Protein AF-A0A497YHY3-F1 (afdb_monomer)

Nearest PDB structures (foldseek):
  3k2z-assembly1_B  TM=8.265E-01  e=4.031E-12  Thermotoga maritima
  3k2z-assembly1_A  TM=8.059E-01  e=2.283E-12  Thermotoga maritima
  1jhh-assembly1_B  TM=7.584E-01  e=3.121E-09  Escherichia coli
  3jso-assembly1_A  TM=7.382E-01  e=9.192E-09  Escherichia coli K-12
  3jsp-assembly1_A  TM=7.813E-01  e=1.293E-08  Escherichia coli K-12

Mean predicted aligned error: 15.55 Å

Radius of gyration: 40.01 Å; Cα contacts (8 Å, |Δi|>4): 1241; chains: 1; bounding box: 87×77×115 Å

InterPro domains:
  IPR000212 UvrD-like helicase [PTHR11070] (246-335)
  IPR006197 Peptidase S24, LexA-like [PR00726] (561-571)
  IPR006197 Peptidase S24, LexA-like [PR00726] (572-583)
  IPR006197 Peptidase S24, LexA-like [PR00726] (600-612)
  IPR006200 Transcription regulator LexA [TIGR00498] (522-646)
  IPR014016 UvrD-like helicase, ATP-binding domain [PF00580] (25-116)
  IPR014017 UvrD-like helicase, C-terminal [PF13361] (244-319)
  IPR015927 Peptidase S24/S26A/S26B/S26C [PF00717] (526-641)
  IPR027417 P-loop containing nucleoside triphosphate hydrolase [G3DSA:3.40.50.300] (11-123)
  IPR027417 P-loop containing nucleoside triphosphate hydrolase [G3DSA:3.40.50.300] (142-341)
  IPR027417 P-loop containing nucleoside triphosphate hydrolase [SSF52540] (12-330)
  IPR029464 Type I restriction enzyme R protein, N-terminal domain [PF13588] (364-465)
  IPR036286 LexA/Signal peptidase-like superfamily [SSF51306] (524-645)
  IPR039418 LexA-like [cd06529] (561-641)

pLDDT: mean 85.58, std 11.88, range [40.78, 98.62]

Secondary structure (DSSP, 8-state):
---HHHHHHS-----B-STTSSB----TT-HHHHHHHHHHHHHHHHHHHTT---HHHHHHHHHHHHHH-----BSEEEESSGGG--HHHHHHHHHHB---TT-EEEE---GGG---TT-TGGGT--GGGGT---TTT-----B-SSS-HHHHHHHHHHHHT-HHHHT-TT----B--S---PPPEEEEESSHHHHHHHHHHHHHHHTTTS-GGGEEEEESSHHHHHHHHHHHHHTT--EEE--SSS---SS-SEEEEETTTTTT--EEEEEE---BTTTSSPPPSS-HHHHHHHHHHHHHHHHHHHTTEEEEEEEEEESSB-GGGGGS-GGG-BSSTT--PPPP-PPPGGG-SSGGG-S-TT-TTHHHHHHHHHHHHHTT---GGGEEEEEEEEETTEEEEEEEEEEEEETTEEEEEEEEEE-STTS-SHHHHHHHHHHHHH-TT--EEEEESSS-EEEEETTS-EESSPPPP-GGGS----EEEEEEETTTTEEEEEEE-TTS-EEEEETT--PBP----EEEEEEEEETTSS---SSS---S-EEEEEGGG-S-GGGEEEEE--S-TTGGGT--TT-EEEEEE-S---TT-EEEEEETTEEEEEEEEEETTEEEEE-SSTTSPPEEEETTS-EEEEEEEEEE--

Foldseek 3Di:
DDDLLCQLADWDQACCFDPPQGRPTPHRPDPVSVVVVVVVVVVVVVCVVVVHDDPVVVLVVLQVCLVVDPDAADQEAAAEQLQQDAPSVLSSNVSSHDDDPRGDDHYHHDQLLRLHPRGCVVVVHDPVVSPDDCVPVDDDDQEDPFAALLLLQLLVLLLVVQPVLVPRPPRHRHDHDPHHAFFAAEAEAAAPLVVLVVVLVVLVVCVVPDFLLQAEEEEADPVVQVVSCVSNVVVVAFEDEADLPDGDSPDRHNYYYYLVSCVVAAHQEYEYPAQFPCRQLPDDDGDDVVVSVSNSSSSSSVSSRSSRHRHYHYYYHYNGHHPSVVSGPQCSYANDRQEQHTAQDFDDLVPAPPVVQDPDSPDLQSRVVRSVLVCLCPRQNQDCVQKHAQCWADQPPDIHTFGIFGWFDDPQDTFTAETEHTDRAPPDFPVVLVVQLSRLQRGVRYFKYWTYNSRDIFIAGSNSHTDDYDHHDDPRRDHPQWDWWWKQFQQVRWIWIWTDHVPDDIWIDTPPDPDTDDQDDKAKAFAQEAQFDFDRDPPDDDTPDIDIDRPVSDPDRVQKHKHAYQDDQAVLVVAHHGKIFIWGFDFDDDQQFFFFKAAPRGTDTFGWHDDPQKIWGHGSDPVDDIDIDGPVRITTGTTTRMIIHD

Organism: NCBI:txid1373

Sequence (646 aa):
MVDIETYQSVDRIGRASGNSGTPQKLLKNSPTREAVFEVARLYRELLEKEGLVSFKQMNELALDEVRRSNGGKYTHIIIDESQDLTRVQLEFLKELYKEKAHSSLMFVADNTQSIYPDSWLGKGRPYTTIGYDMSGKSRTLSKNYRTTTEISQAAFDLIEADETIQSNVDFVKPALIDRHGHPPIYQFFMQPEQQVAFLAEEIERLRGDYRLSEMCIVARGKRSVESAAADLAAKGIACEILQSKEPDFESDKVKLVTMHSIKGLEFKVIFLIDLNQGVIPMELYDDAEDQKTIDSDERKLLYVGMTRANELLYMSSVKKPSKFIKEIDRKHLRMRKDAALRPFESISMTDYRLADQLVDLHSKEELTRQWLIRELHETYGYPYELMQLEYPVQQFSKKGYCDIAVEIHADGQARPYIIAEVKRFGTGIADAVNQLKSYLEADSRAFYGIATDGLSVKIIDRQGEGVQDLPKCQARFLPDTKQRSLYKNLKNGRDYEYAQEPGADIEVREAGEDVLIQVHELAEVPLIGNVAAGIPALASESYETAHSLPRDWLVSPKDSFLLTVTGDSMTGAGIDKGDMVVVHQQNTASNGDIVIAVIDGEATMKKYMPMGSEILLVAENPEFEPIMMRSEDVYINGRVIGVMKK

Structure (mmCIF, N/CA/C/O backbone):
data_AF-A0A497YHY3-F1
#
_entry.id   AF-A0A497YHY3-F1
#
loop_
_atom_site.group_PDB
_atom_site.id
_atom_site.type_symbol
_atom_site.label_atom_id
_atom_site.label_alt_id
_atom_site.label_comp_id
_atom_site.label_asym_id
_atom_site.label_entity_id
_atom_site.label_seq_id
_atom_site.pdbx_PDB_ins_code
_atom_site.Cartn_x
_atom_site.Cartn_y
_atom_site.Cartn_z
_atom_site.occupancy
_atom_site.B_iso_or_equiv
_atom_site.auth_seq_id
_atom_site.auth_comp_id
_atom_site.auth_asym_id
_atom_site.auth_atom_id
_atom_site.pdbx_PDB_model_num
ATOM 1 N N . MET A 1 1 ? -17.893 1.049 48.518 1.00 67.19 1 MET A N 1
ATOM 2 C CA . MET A 1 1 ? -16.446 1.322 48.361 1.00 67.19 1 MET A CA 1
ATOM 3 C C . MET A 1 1 ? -15.730 0.334 49.264 1.00 67.19 1 MET A C 1
ATOM 5 O O . MET A 1 1 ? -16.286 0.042 50.315 1.00 67.19 1 MET A O 1
ATOM 9 N N . VAL A 1 2 ? -14.589 -0.227 48.860 1.00 74.75 2 VAL A N 1
ATOM 10 C CA . VAL A 1 2 ? -13.748 -1.004 49.794 1.00 74.75 2 VAL A CA 1
ATOM 11 C C . VAL A 1 2 ? -13.297 -0.096 50.935 1.00 74.75 2 VAL A C 1
ATOM 13 O O . VAL A 1 2 ? -13.162 1.111 50.730 1.00 74.75 2 VAL A O 1
ATOM 16 N N . ASP A 1 3 ? -13.107 -0.659 52.121 1.00 85.81 3 ASP A N 1
ATOM 17 C CA . ASP A 1 3 ? -12.583 0.079 53.264 1.00 85.81 3 ASP A CA 1
ATOM 18 C C . ASP A 1 3 ? -11.132 0.530 53.014 1.00 85.81 3 ASP A C 1
ATOM 20 O O . ASP A 1 3 ? -10.428 0.021 52.130 1.00 85.81 3 ASP A O 1
ATOM 24 N N . ILE A 1 4 ? -10.695 1.525 53.786 1.00 86.44 4 ILE A N 1
ATOM 25 C CA . ILE A 1 4 ? -9.380 2.141 53.621 1.00 86.44 4 ILE A CA 1
ATOM 26 C C . ILE A 1 4 ? -8.235 1.151 53.878 1.00 86.44 4 ILE A C 1
ATOM 28 O O . ILE A 1 4 ? -7.219 1.222 53.189 1.00 86.44 4 ILE A O 1
ATOM 32 N N . GLU A 1 5 ? -8.395 0.192 54.794 1.00 85.00 5 GLU A N 1
ATOM 33 C CA . GLU A 1 5 ? -7.362 -0.801 55.119 1.00 85.00 5 GLU A CA 1
ATOM 34 C C . GLU A 1 5 ? -7.144 -1.756 53.937 1.00 85.00 5 GLU A C 1
ATOM 36 O O . GLU A 1 5 ? -6.011 -2.003 53.502 1.00 85.00 5 GLU A O 1
ATOM 41 N N . THR A 1 6 ? -8.236 -2.219 53.329 1.00 84.12 6 THR A N 1
ATOM 42 C CA . THR A 1 6 ? -8.207 -3.017 52.100 1.00 84.12 6 THR A CA 1
ATOM 43 C C . THR A 1 6 ? -7.616 -2.218 50.936 1.00 84.12 6 THR A C 1
ATOM 45 O O . THR A 1 6 ? -6.758 -2.713 50.199 1.00 84.12 6 THR A O 1
ATOM 48 N N . TYR A 1 7 ? -8.013 -0.954 50.770 1.00 83.50 7 TYR A N 1
ATOM 49 C CA . TYR A 1 7 ? -7.472 -0.086 49.721 1.00 83.50 7 TYR A CA 1
ATOM 50 C C . TYR A 1 7 ? -5.957 0.137 49.864 1.00 83.50 7 TYR A C 1
ATOM 52 O O . TYR A 1 7 ? -5.212 0.147 48.875 1.00 83.50 7 TYR A O 1
ATOM 60 N N . GLN A 1 8 ? -5.487 0.303 51.098 1.00 84.44 8 GLN A N 1
ATOM 61 C CA . GLN A 1 8 ? -4.084 0.544 51.412 1.00 84.44 8 GLN A CA 1
ATOM 62 C C . GLN A 1 8 ? -3.200 -0.686 51.184 1.00 84.44 8 GLN A C 1
ATOM 64 O O . GLN A 1 8 ? -2.061 -0.538 50.731 1.00 84.44 8 GLN A O 1
ATOM 69 N N . SER A 1 9 ? -3.735 -1.885 51.414 1.00 82.00 9 SER A N 1
ATOM 70 C CA . SER A 1 9 ? -2.994 -3.152 51.373 1.00 82.00 9 SER A CA 1
ATOM 71 C C . SER A 1 9 ? -3.000 -3.861 50.011 1.00 82.00 9 SER A C 1
ATOM 73 O O . SER A 1 9 ? -2.077 -4.631 49.715 1.00 82.00 9 SER A O 1
ATOM 75 N N . VAL A 1 10 ? -3.983 -3.579 49.147 1.00 78.81 10 VAL A N 1
ATOM 76 C CA . VAL A 1 10 ? -4.096 -4.195 47.814 1.00 78.81 10 VAL A CA 1
ATOM 77 C C . VAL A 1 10 ? -2.891 -3.875 46.928 1.00 78.81 10 VAL A C 1
ATOM 79 O O . VAL A 1 10 ? -2.408 -2.737 46.848 1.00 78.81 10 VAL A O 1
ATOM 82 N N . ASP A 1 11 ? -2.410 -4.889 46.209 1.00 67.50 11 ASP A N 1
ATOM 83 C CA . ASP A 1 11 ? -1.435 -4.692 45.146 1.00 67.50 11 ASP A CA 1
ATOM 84 C C . ASP A 1 11 ? -2.044 -3.873 44.014 1.00 67.50 11 ASP A C 1
ATOM 86 O O . ASP A 1 11 ? -3.052 -4.234 43.407 1.00 67.50 11 ASP A O 1
ATOM 90 N N . ARG A 1 12 ? -1.403 -2.743 43.731 1.00 63.69 12 ARG A N 1
ATOM 91 C CA . ARG A 1 12 ? -1.693 -1.938 42.556 1.00 63.69 12 ARG A CA 1
ATOM 92 C C . ARG A 1 12 ? -0.506 -2.031 41.635 1.00 63.69 12 ARG A C 1
ATOM 94 O O . ARG A 1 12 ? 0.632 -1.858 42.067 1.00 63.69 12 ARG A O 1
ATOM 101 N N . ILE A 1 13 ? -0.792 -2.285 40.372 1.00 55.66 13 ILE A N 1
ATOM 102 C CA . ILE A 1 13 ? 0.146 -1.981 39.307 1.00 55.66 13 ILE A CA 1
ATOM 103 C C . ILE A 1 13 ? 0.044 -0.460 39.155 1.00 55.66 13 ILE A C 1
ATOM 105 O O . ILE A 1 13 ? -1.028 0.058 38.842 1.00 55.66 13 ILE A O 1
ATOM 109 N N . GLY A 1 14 ? 1.095 0.257 39.554 1.00 51.78 14 GLY A N 1
ATOM 110 C CA . GLY A 1 14 ? 1.213 1.675 39.216 1.00 51.78 14 GLY A CA 1
ATOM 111 C C . GLY A 1 14 ? 1.413 1.822 37.711 1.00 51.78 14 GLY A C 1
ATOM 112 O O . GLY A 1 14 ? 1.733 0.840 37.045 1.00 51.78 14 GLY A O 1
ATOM 113 N N . ARG A 1 15 ? 1.253 3.035 37.178 1.00 46.41 15 ARG A N 1
ATOM 114 C CA . ARG A 1 15 ? 1.872 3.340 35.882 1.00 46.41 15 ARG A CA 1
ATOM 115 C C . ARG A 1 15 ? 3.382 3.151 36.035 1.00 46.41 15 ARG A C 1
ATOM 117 O O . ARG A 1 15 ? 3.914 3.401 37.126 1.00 46.41 15 ARG A O 1
ATOM 124 N N . ALA A 1 16 ? 4.050 2.629 35.014 1.00 44.12 16 ALA A N 1
ATOM 125 C CA . ALA A 1 16 ? 5.497 2.696 34.997 1.00 44.12 16 ALA A CA 1
ATOM 126 C C . ALA A 1 16 ? 5.827 4.193 34.925 1.00 44.12 16 ALA A C 1
ATOM 128 O O . ALA A 1 16 ? 5.388 4.913 34.039 1.00 44.12 16 ALA A O 1
ATOM 129 N N . SER A 1 17 ? 6.396 4.719 36.003 1.00 42.62 17 SER A N 1
ATOM 130 C CA . SER A 1 17 ? 6.808 6.116 36.062 1.00 42.62 17 SER A CA 1
ATOM 131 C C . SER A 1 17 ? 8.100 6.155 36.852 1.00 42.62 17 SER A C 1
ATOM 133 O O . SER A 1 17 ? 8.122 6.440 38.051 1.00 42.62 17 SER A O 1
ATOM 135 N N . GLY A 1 18 ? 9.183 5.746 36.200 1.00 41.94 18 GLY A N 1
ATOM 136 C CA . GLY A 1 18 ? 10.527 5.853 36.750 1.00 41.94 18 GLY A CA 1
ATOM 137 C C . GLY A 1 18 ? 11.586 5.248 35.836 1.00 41.94 18 GLY A C 1
ATOM 138 O O . GLY A 1 18 ? 11.374 4.195 35.245 1.00 41.94 18 GLY A O 1
ATOM 139 N N . ASN A 1 19 ? 12.772 5.871 35.811 1.00 41.09 19 ASN A N 1
ATOM 140 C CA . ASN A 1 19 ? 13.968 5.479 35.038 1.00 41.09 19 ASN A CA 1
ATOM 141 C C . ASN A 1 19 ? 14.424 4.006 35.188 1.00 41.09 19 ASN A C 1
ATOM 143 O O . ASN A 1 19 ? 15.387 3.599 34.544 1.00 41.09 19 ASN A O 1
ATOM 147 N N . SER A 1 20 ? 13.798 3.218 36.065 1.00 43.41 20 SER A N 1
ATOM 148 C CA . SER A 1 20 ? 14.141 1.828 36.371 1.00 43.41 20 SER A CA 1
ATOM 149 C C . SER A 1 20 ? 13.240 0.784 35.699 1.00 43.41 20 SER A C 1
ATOM 151 O O . SER A 1 20 ? 13.368 -0.390 36.046 1.00 43.41 20 SER A O 1
ATOM 153 N N . GLY A 1 21 ? 12.318 1.172 34.802 1.00 43.81 21 GLY A N 1
ATOM 154 C CA . GLY A 1 21 ? 11.447 0.228 34.072 1.00 43.81 21 GLY A CA 1
ATOM 155 C C . GLY A 1 21 ? 10.646 -0.688 35.002 1.00 43.81 21 GLY A C 1
ATOM 156 O O . GLY A 1 21 ? 10.426 -1.861 34.731 1.00 43.81 21 GLY A O 1
ATOM 157 N N . THR A 1 22 ? 10.323 -0.185 36.189 1.00 43.03 22 THR A N 1
ATOM 158 C CA . THR A 1 22 ? 9.587 -0.911 37.219 1.00 43.03 22 THR A CA 1
ATOM 159 C C . THR A 1 22 ? 8.370 -0.066 37.552 1.00 43.03 22 THR A C 1
ATOM 161 O O . THR A 1 22 ? 8.549 1.113 37.870 1.00 43.03 22 THR A O 1
ATOM 164 N N . PRO A 1 23 ? 7.144 -0.629 37.510 1.00 51.62 23 PRO A N 1
ATOM 165 C CA . PRO A 1 23 ? 5.937 0.089 37.888 1.00 51.62 23 PRO A CA 1
ATOM 166 C C . PRO A 1 23 ? 6.177 0.810 39.207 1.00 51.62 23 PRO A C 1
ATOM 168 O O . PRO A 1 23 ? 6.479 0.145 40.207 1.00 51.62 23 PRO A O 1
ATOM 171 N N . GLN A 1 24 ? 6.058 2.143 39.233 1.00 53.22 24 GLN A N 1
ATOM 172 C CA . GLN A 1 24 ? 6.096 2.872 40.496 1.00 53.22 24 GLN A CA 1
ATOM 173 C C . GLN A 1 24 ? 4.791 2.541 41.211 1.00 53.22 24 GLN A C 1
ATOM 175 O O . GLN A 1 24 ? 3.762 3.208 41.102 1.00 53.22 24 GLN A O 1
ATOM 180 N N . LYS A 1 25 ? 4.802 1.410 41.912 1.00 60.06 25 LYS A N 1
ATOM 181 C CA . LYS A 1 25 ? 3.696 1.005 42.754 1.00 60.06 25 LYS A CA 1
ATOM 182 C C . LYS A 1 25 ? 3.598 2.073 43.826 1.00 60.06 25 LYS A C 1
ATOM 184 O O . LYS A 1 25 ? 4.503 2.197 44.649 1.00 60.06 25 LYS A O 1
ATOM 189 N N . LEU A 1 26 ? 2.493 2.824 43.827 1.00 68.19 26 LEU A N 1
ATOM 190 C CA . LEU A 1 26 ? 2.107 3.623 44.987 1.00 68.19 26 LEU A CA 1
ATOM 191 C C . LEU A 1 26 ? 2.312 2.743 46.217 1.00 68.19 26 LEU A C 1
ATOM 193 O O . LEU A 1 26 ? 1.693 1.674 46.299 1.00 68.19 26 LEU A O 1
ATOM 197 N N . LEU A 1 27 ? 3.204 3.161 47.115 1.00 72.62 27 LEU A N 1
ATOM 198 C CA . LEU A 1 27 ? 3.592 2.367 48.274 1.00 72.62 27 LEU A CA 1
ATOM 199 C C . LEU A 1 27 ? 2.334 1.964 49.046 1.00 72.62 27 LEU A C 1
ATOM 201 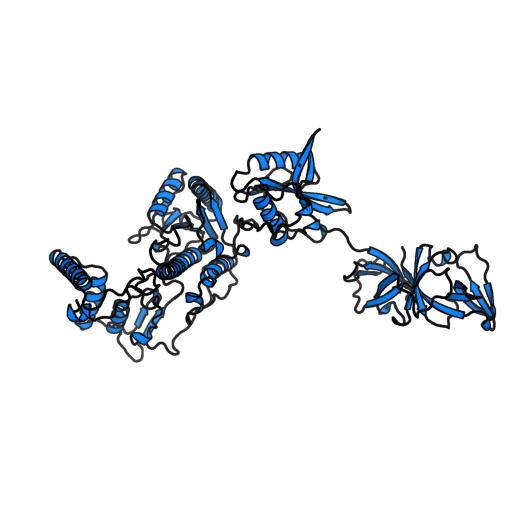O O . LEU A 1 27 ? 1.436 2.789 49.252 1.00 72.62 27 LEU A O 1
ATOM 205 N N . LYS A 1 28 ? 2.244 0.680 49.410 1.00 82.44 28 LYS A N 1
ATOM 206 C CA . LYS A 1 28 ? 1.174 0.194 50.288 1.00 82.44 28 LYS A CA 1
ATOM 207 C C . LYS A 1 28 ? 1.244 0.971 51.597 1.00 82.44 28 LYS A C 1
ATOM 209 O O . LYS A 1 28 ? 2.341 1.277 52.061 1.00 82.44 28 LYS A O 1
ATOM 214 N N . ASN A 1 29 ? 0.089 1.279 52.172 1.00 83.50 29 ASN A N 1
ATOM 215 C CA . ASN A 1 29 ? -0.009 2.032 53.424 1.00 83.50 29 ASN A CA 1
ATOM 216 C C . ASN A 1 29 ? 0.670 3.420 53.358 1.00 83.50 29 ASN A C 1
ATOM 218 O O . ASN A 1 29 ? 1.263 3.861 54.338 1.00 83.50 29 ASN A O 1
ATOM 222 N N . SER A 1 30 ? 0.638 4.101 52.202 1.00 85.38 30 SER A N 1
ATOM 223 C CA . SER A 1 30 ? 1.254 5.431 52.051 1.00 85.38 30 SER A CA 1
ATOM 224 C C . SER A 1 30 ? 0.263 6.579 52.276 1.00 85.38 30 SER A C 1
ATOM 226 O O . SER A 1 30 ? -0.916 6.444 51.920 1.00 85.38 30 SER A O 1
ATOM 228 N N . PRO A 1 31 ? 0.747 7.753 52.740 1.00 85.56 31 PRO A N 1
ATOM 229 C CA . PRO A 1 31 ? -0.061 8.973 52.812 1.00 85.56 31 PRO A CA 1
ATOM 230 C C . PRO A 1 31 ? -0.635 9.378 51.449 1.00 85.56 31 PRO A C 1
ATOM 232 O O . PRO A 1 31 ? -1.748 9.880 51.355 1.00 85.56 31 PRO A O 1
ATOM 235 N N . THR A 1 32 ? 0.090 9.114 50.356 1.00 84.56 32 THR A N 1
ATOM 236 C CA . THR A 1 32 ? -0.403 9.383 48.999 1.00 84.56 32 THR A CA 1
ATOM 237 C C . THR A 1 32 ? -1.607 8.509 48.650 1.00 84.56 32 THR A C 1
ATOM 239 O O . THR A 1 32 ? -2.580 9.009 48.093 1.00 84.56 32 THR A O 1
ATOM 242 N N . ARG A 1 33 ? -1.587 7.210 48.986 1.00 86.19 33 ARG A N 1
ATOM 243 C CA . ARG A 1 33 ? -2.759 6.340 48.788 1.00 86.19 33 ARG A CA 1
ATOM 244 C C . ARG A 1 33 ? -3.942 6.792 49.631 1.00 86.19 33 ARG A C 1
ATOM 246 O O . ARG A 1 33 ? -5.058 6.779 49.121 1.00 86.19 33 ARG A O 1
ATOM 253 N N . GLU A 1 34 ? -3.687 7.200 50.868 1.00 88.12 34 GLU A N 1
ATOM 254 C CA . GLU A 1 34 ? -4.711 7.719 51.775 1.00 88.12 34 GLU A CA 1
ATOM 255 C C . GLU A 1 34 ? -5.365 8.963 51.179 1.00 88.12 34 GLU A C 1
ATOM 257 O O . GLU A 1 34 ? -6.578 8.995 51.007 1.00 88.12 34 GLU A O 1
ATOM 262 N N . ALA A 1 35 ? -4.563 9.925 50.720 1.00 90.19 35 ALA A N 1
ATOM 263 C CA . ALA A 1 35 ? -5.064 11.123 50.059 1.00 90.19 35 ALA A CA 1
ATOM 264 C C . ALA A 1 35 ? -5.901 10.801 48.807 1.00 90.19 35 ALA A C 1
ATOM 266 O O . ALA A 1 35 ? -6.980 11.360 48.628 1.00 90.19 35 ALA A O 1
ATOM 267 N N . VAL A 1 36 ? -5.454 9.873 47.948 1.00 88.62 36 VAL A N 1
ATOM 268 C CA . VAL A 1 36 ? -6.232 9.459 46.762 1.00 88.62 36 VAL A CA 1
ATOM 269 C C . VAL A 1 36 ? -7.547 8.780 47.165 1.00 88.62 36 VAL A C 1
ATOM 271 O O . VAL A 1 36 ? -8.566 8.997 46.509 1.00 88.62 36 VAL A O 1
ATOM 274 N N . PHE A 1 37 ? -7.541 7.967 48.225 1.00 90.25 37 PHE A N 1
ATOM 275 C CA . PHE A 1 37 ? -8.754 7.347 48.759 1.00 90.25 37 PHE A CA 1
ATOM 276 C C . PHE A 1 37 ? -9.736 8.399 49.276 1.00 90.25 37 PHE A C 1
ATOM 278 O O . PHE A 1 37 ? -10.903 8.368 48.896 1.00 90.25 37 PHE A O 1
ATOM 285 N N . GLU A 1 38 ? -9.259 9.368 50.058 1.00 92.12 38 GLU A N 1
ATOM 286 C CA . GLU A 1 38 ? -10.081 10.459 50.584 1.00 92.12 38 GLU A CA 1
ATOM 287 C C . GLU A 1 38 ? -10.672 11.325 49.471 1.00 92.12 38 GLU A C 1
ATOM 289 O O . GLU A 1 38 ? -11.856 11.654 49.510 1.00 92.12 38 GLU A O 1
ATOM 294 N N . VAL A 1 39 ? -9.901 11.626 48.422 1.00 94.19 39 VAL A N 1
ATOM 295 C CA . VAL A 1 39 ? -10.420 12.325 47.236 1.00 94.19 39 VAL A CA 1
ATOM 296 C C . VAL A 1 39 ? -11.502 11.495 46.542 1.00 94.19 39 VAL A C 1
ATOM 298 O O . VAL A 1 39 ? -12.549 12.032 46.185 1.00 94.19 39 VAL A O 1
ATOM 301 N N . ALA A 1 40 ? -11.292 10.188 46.368 1.00 89.31 40 ALA A N 1
ATOM 302 C CA . ALA A 1 40 ? -12.287 9.306 45.757 1.00 89.31 40 ALA A CA 1
ATOM 303 C C . ALA A 1 40 ? -13.562 9.177 46.610 1.00 89.31 40 ALA A C 1
ATOM 305 O O . ALA A 1 40 ? -14.664 9.109 46.056 1.00 89.31 40 ALA A O 1
ATOM 306 N N . ARG A 1 41 ? -13.422 9.159 47.943 1.00 90.94 41 ARG A N 1
ATOM 307 C CA . ARG A 1 41 ? -14.526 9.170 48.911 1.00 90.94 41 ARG A CA 1
ATOM 308 C C . ARG A 1 41 ? -15.316 10.467 48.810 1.00 90.94 41 ARG A C 1
ATOM 310 O O . ARG A 1 41 ? -16.513 10.410 48.548 1.00 90.94 41 ARG A O 1
ATOM 317 N N . LEU A 1 42 ? -14.641 11.611 48.906 1.00 93.38 42 LEU A N 1
ATOM 318 C CA . LEU A 1 42 ? -15.263 12.928 48.789 1.00 93.38 42 LEU A CA 1
ATOM 319 C C . LEU A 1 42 ? -15.973 13.101 47.441 1.00 93.38 42 LEU A C 1
ATOM 321 O O . LEU A 1 42 ? -17.109 13.559 47.395 1.00 93.38 42 LEU A O 1
ATOM 325 N N . TYR A 1 43 ? -15.339 12.686 46.341 1.00 92.50 43 TYR A N 1
ATOM 326 C CA . TYR A 1 43 ? -15.952 12.705 45.012 1.00 92.50 43 TYR A CA 1
ATOM 327 C C . TYR A 1 43 ? -17.263 11.907 44.974 1.00 92.50 43 TYR A C 1
ATOM 329 O O . TYR A 1 43 ? -18.259 12.375 44.427 1.00 92.50 43 TYR A O 1
ATOM 337 N N . ARG A 1 44 ? -17.287 10.719 45.592 1.00 89.06 44 ARG A N 1
ATOM 338 C CA . ARG A 1 44 ? -18.488 9.878 45.672 1.00 89.06 44 ARG A CA 1
ATOM 339 C C . ARG A 1 44 ? -19.587 10.515 46.519 1.00 89.06 44 ARG A C 1
ATOM 341 O O . ARG A 1 44 ? -20.738 10.484 46.100 1.00 89.06 44 ARG A O 1
ATOM 348 N N . GLU A 1 45 ? -19.233 11.095 47.662 1.00 91.50 45 GLU A N 1
ATOM 349 C CA . GLU A 1 45 ? -20.177 11.790 48.548 1.00 91.50 45 GLU A CA 1
ATOM 350 C C . GLU A 1 45 ? -20.814 13.002 47.866 1.00 91.50 45 GLU A C 1
ATOM 352 O O . GLU A 1 45 ? -22.017 13.223 47.988 1.00 91.50 45 GLU A O 1
ATOM 357 N N . LEU A 1 46 ? -20.024 13.770 47.110 1.00 94.56 46 LEU A N 1
ATOM 358 C CA . LEU A 1 46 ? -20.527 14.908 46.341 1.00 94.56 46 LEU A CA 1
ATOM 359 C C . LEU A 1 46 ? -21.491 14.464 45.236 1.00 94.56 46 LEU A C 1
ATOM 361 O O . LEU A 1 46 ? -22.566 15.046 45.113 1.00 94.56 46 LEU A O 1
ATOM 365 N N . LEU A 1 47 ? -21.151 13.410 44.484 1.00 92.69 47 LEU A N 1
ATOM 366 C CA . LEU A 1 47 ? -22.053 12.844 43.477 1.00 92.69 47 LEU A CA 1
ATOM 367 C C . LEU A 1 47 ? -23.380 12.388 44.094 1.00 92.69 47 LEU A C 1
ATOM 369 O O . LEU A 1 47 ? -24.441 12.745 43.591 1.00 92.69 47 LEU A O 1
ATOM 373 N N . GLU A 1 48 ? -23.328 11.643 45.200 1.00 89.88 48 GLU A N 1
ATOM 374 C CA . GLU A 1 48 ? -24.523 11.135 45.880 1.00 89.88 48 GLU A CA 1
ATOM 375 C C . GLU A 1 48 ? -25.409 12.271 46.403 1.00 89.88 48 GLU A C 1
ATOM 377 O O . GLU A 1 48 ? -26.626 12.243 46.219 1.00 89.88 48 GLU A O 1
ATOM 382 N N . LYS A 1 49 ? -24.803 13.317 46.978 1.00 94.44 49 LYS A N 1
ATOM 383 C CA . LYS A 1 49 ? -25.520 14.510 47.444 1.00 94.44 49 LYS A CA 1
ATOM 384 C C . LYS A 1 49 ? -26.253 15.238 46.313 1.00 94.44 49 LYS A C 1
ATOM 386 O O . LYS A 1 49 ? -27.321 15.798 46.549 1.00 94.44 49 LYS A O 1
ATOM 391 N N . GLU A 1 50 ? -25.693 15.237 45.107 1.00 95.75 50 GLU A N 1
ATOM 392 C CA . GLU A 1 50 ? -26.320 15.822 43.915 1.00 95.75 50 GLU A CA 1
ATOM 393 C C . GLU A 1 50 ? -27.262 14.848 43.184 1.00 95.75 50 GLU A C 1
ATOM 395 O O . GLU A 1 50 ? -27.876 15.221 42.186 1.00 95.75 50 GLU A O 1
ATOM 400 N N . GLY A 1 51 ? -27.409 13.608 43.668 1.00 93.31 51 GLY A N 1
ATOM 401 C CA . GLY A 1 51 ? -28.210 12.576 43.005 1.00 93.31 51 GLY A CA 1
ATOM 402 C C . GLY A 1 51 ? -27.615 12.109 41.671 1.00 93.31 51 GLY A C 1
ATOM 403 O O . GLY A 1 51 ? -28.339 11.621 40.805 1.00 93.31 51 GLY A O 1
ATOM 404 N N . LEU A 1 52 ? -26.306 12.276 41.486 1.00 93.62 52 LEU A N 1
ATOM 405 C CA . LEU A 1 52 ? -25.570 11.898 40.285 1.00 93.62 52 LEU A CA 1
ATOM 406 C C . LEU A 1 52 ? -24.844 10.565 40.487 1.00 93.62 52 LEU A C 1
ATOM 408 O O . LEU A 1 52 ? -24.424 10.207 41.586 1.00 93.62 52 LEU A O 1
ATOM 412 N N . VAL A 1 53 ? -24.638 9.836 39.391 1.00 91.81 53 VAL A N 1
ATOM 413 C CA . VAL A 1 53 ? -23.851 8.597 39.375 1.00 91.81 53 VAL A CA 1
ATOM 414 C C . VAL A 1 53 ? -22.855 8.627 38.224 1.00 91.81 53 VAL A C 1
ATOM 416 O O . VAL A 1 53 ? -23.171 9.057 37.116 1.00 91.81 53 VAL A O 1
ATOM 419 N N . SER A 1 54 ? -21.633 8.157 38.466 1.00 89.25 54 SER A N 1
ATOM 420 C CA . SER A 1 54 ? -20.675 7.914 37.383 1.00 89.25 54 SER A CA 1
ATOM 421 C C . SER A 1 54 ? -21.024 6.632 36.619 1.00 89.25 54 SER A C 1
ATOM 423 O O . SER A 1 54 ? -21.637 5.718 37.169 1.00 89.25 54 SER A O 1
ATOM 425 N N . PHE A 1 55 ? -20.556 6.497 35.375 1.00 85.88 55 PHE A N 1
ATOM 426 C CA . PHE A 1 55 ? -20.747 5.268 34.588 1.00 85.88 55 PHE A CA 1
ATOM 427 C C . PHE A 1 55 ? -20.191 4.010 35.273 1.00 85.88 55 PHE A C 1
ATOM 429 O O . PHE A 1 55 ? -20.804 2.947 35.204 1.00 85.88 55 PHE A O 1
ATOM 436 N N . LYS A 1 56 ? -19.050 4.116 35.971 1.00 86.06 56 LYS A N 1
ATOM 437 C CA . LYS A 1 56 ? -18.487 2.980 36.722 1.00 86.06 56 LYS A CA 1
ATOM 438 C C . LYS A 1 56 ? -19.401 2.581 37.886 1.00 86.06 56 LYS A C 1
ATOM 440 O O . LYS A 1 56 ? -19.672 1.397 38.053 1.00 86.06 56 LYS A O 1
ATOM 445 N N . GLN A 1 57 ? -19.932 3.559 38.624 1.00 88.31 57 GLN A N 1
ATOM 446 C CA . GLN A 1 57 ? -20.903 3.304 39.695 1.00 88.31 57 GLN A CA 1
ATOM 447 C C . GLN A 1 57 ? -22.216 2.741 39.160 1.00 88.31 57 GLN A C 1
ATOM 449 O O . GLN A 1 57 ? -22.772 1.847 39.778 1.00 88.31 57 GLN A O 1
ATOM 454 N N . MET A 1 58 ? -22.697 3.215 38.011 1.00 91.88 58 MET A N 1
ATOM 455 C CA . MET A 1 58 ? -23.905 2.686 37.377 1.00 91.88 58 MET A CA 1
ATOM 456 C C . MET A 1 58 ? -23.795 1.172 37.133 1.00 91.88 58 MET A C 1
ATOM 458 O O . MET A 1 58 ? -24.723 0.438 37.459 1.00 91.88 58 MET A O 1
ATOM 462 N N . ASN A 1 59 ? -22.648 0.691 36.637 1.00 92.12 59 ASN A N 1
ATOM 463 C CA . ASN A 1 59 ? -22.405 -0.743 36.444 1.00 92.12 59 ASN A CA 1
ATOM 464 C C . ASN A 1 59 ? -22.369 -1.521 37.774 1.00 92.12 59 ASN A C 1
ATOM 466 O O . ASN A 1 59 ? -22.917 -2.618 37.853 1.00 92.12 59 ASN A O 1
ATOM 470 N N . GLU A 1 60 ? -21.736 -0.965 38.816 1.00 91.31 60 GLU A N 1
ATOM 471 C CA . GLU A 1 60 ? -21.706 -1.565 40.163 1.00 91.31 60 GLU A CA 1
ATOM 472 C C . GLU A 1 60 ? -23.118 -1.657 40.765 1.00 91.31 60 GLU A C 1
ATOM 474 O O . GLU A 1 60 ? -23.518 -2.712 41.251 1.00 91.31 60 GLU A O 1
ATOM 479 N N . LEU A 1 61 ? -23.895 -0.575 40.674 1.00 90.94 61 LEU A N 1
ATOM 480 C CA . LEU A 1 61 ? -25.272 -0.510 41.162 1.00 90.94 61 LEU A CA 1
ATOM 481 C C . LEU A 1 61 ? -26.178 -1.504 40.430 1.00 90.94 61 LEU A C 1
ATOM 483 O O . LEU A 1 61 ? -26.980 -2.175 41.071 1.00 90.94 61 LEU A O 1
ATOM 487 N N . ALA A 1 62 ? -26.030 -1.640 39.109 1.00 91.50 62 ALA A N 1
ATOM 488 C CA . ALA A 1 62 ? -26.785 -2.617 38.328 1.00 91.50 62 ALA A CA 1
ATOM 489 C C . ALA A 1 62 ? -26.482 -4.064 38.760 1.00 91.50 62 ALA A C 1
ATOM 491 O O . ALA A 1 62 ? -27.397 -4.879 38.879 1.00 91.50 62 ALA A O 1
ATOM 492 N N . LEU A 1 63 ? -25.212 -4.383 39.033 1.00 92.56 63 LEU A N 1
ATOM 493 C CA . LEU A 1 63 ? -24.802 -5.686 39.564 1.00 92.56 63 LEU A CA 1
ATOM 494 C C . LEU A 1 63 ? -25.385 -5.953 40.954 1.00 92.56 63 LEU A C 1
ATOM 496 O O . LEU A 1 63 ? -25.933 -7.031 41.193 1.00 92.56 63 LEU A O 1
ATOM 500 N N . ASP A 1 64 ? -25.297 -4.979 41.857 1.00 91.62 64 ASP A N 1
ATOM 501 C CA . ASP A 1 64 ? -25.856 -5.096 43.203 1.00 91.62 64 ASP A CA 1
ATOM 502 C C . ASP A 1 64 ? -27.379 -5.272 43.170 1.00 91.62 64 ASP A C 1
ATOM 504 O O . ASP A 1 64 ? -27.922 -6.094 43.910 1.00 91.62 64 ASP A O 1
ATOM 508 N N . GLU A 1 65 ? -28.071 -4.553 42.286 1.00 91.25 65 GLU A N 1
ATOM 509 C CA . GLU A 1 65 ? -29.519 -4.660 42.126 1.00 91.25 65 GLU A CA 1
ATOM 510 C C . GLU A 1 65 ? -29.938 -6.041 41.609 1.00 91.25 65 GLU A C 1
ATOM 512 O O . GLU A 1 65 ? -30.872 -6.638 42.139 1.00 91.25 65 GLU A O 1
ATOM 517 N N . VAL A 1 66 ? -29.230 -6.614 40.630 1.00 90.94 66 VAL A N 1
ATOM 518 C CA . VAL A 1 66 ? -29.520 -7.980 40.151 1.00 90.94 66 VAL A CA 1
ATOM 519 C C . VAL A 1 66 ? -29.239 -9.034 41.224 1.00 90.94 66 VAL A C 1
ATOM 521 O O . VAL A 1 66 ? -29.944 -10.037 41.292 1.00 90.94 66 VAL A O 1
ATOM 524 N N . ARG A 1 67 ? -28.250 -8.814 42.097 1.00 90.69 67 ARG A N 1
ATOM 525 C CA . ARG A 1 67 ? -27.969 -9.719 43.225 1.00 90.69 67 ARG A CA 1
ATOM 526 C C . ARG A 1 67 ? -29.024 -9.644 44.330 1.00 90.69 67 ARG A C 1
ATOM 528 O O . ARG A 1 67 ? -29.262 -10.642 45.007 1.00 90.69 67 ARG A O 1
ATOM 535 N N . ARG A 1 68 ? -29.628 -8.471 44.546 1.00 89.31 68 ARG A N 1
ATOM 536 C CA . ARG A 1 68 ? -30.668 -8.253 45.571 1.00 89.31 68 ARG A CA 1
ATOM 537 C C . ARG A 1 68 ? -32.062 -8.619 45.081 1.00 89.31 68 ARG A C 1
ATOM 539 O O . ARG A 1 68 ? -32.863 -9.150 45.848 1.00 89.31 68 ARG A O 1
ATOM 546 N N . SER A 1 69 ? -32.367 -8.296 43.832 1.00 79.50 69 SER A N 1
ATOM 547 C CA . SER A 1 69 ? -33.669 -8.552 43.236 1.00 79.50 69 SER A CA 1
ATOM 548 C C . SER A 1 69 ? -33.786 -10.014 42.805 1.00 79.50 69 SER A C 1
ATOM 550 O O . SER A 1 69 ? -32.847 -10.628 42.311 1.00 79.50 69 SER A O 1
ATOM 552 N N . ASN A 1 70 ? -34.986 -10.579 42.934 1.00 66.75 70 ASN A N 1
ATOM 553 C CA . ASN A 1 70 ? -35.315 -11.878 42.339 1.00 66.75 70 ASN A CA 1
ATOM 554 C C . ASN A 1 70 ? -35.880 -11.694 40.914 1.00 66.75 70 ASN A C 1
ATOM 556 O O . ASN A 1 70 ? -36.792 -12.412 40.499 1.00 66.75 70 ASN A O 1
ATOM 560 N N . GLY A 1 71 ? -35.402 -10.657 40.212 1.00 68.62 71 GLY A N 1
ATOM 561 C CA . GLY A 1 71 ? -35.871 -10.255 38.889 1.00 68.62 71 GLY A CA 1
ATOM 562 C C . GLY A 1 71 ? -35.749 -11.368 37.842 1.00 68.62 71 GLY A C 1
ATOM 563 O O . GLY A 1 71 ? -35.119 -12.406 38.057 1.00 68.62 71 GLY A O 1
ATOM 564 N N . GLY A 1 72 ? -36.385 -11.167 36.686 1.00 76.38 72 GLY A N 1
ATOM 565 C CA . GLY A 1 72 ? -36.417 -12.157 35.609 1.00 76.38 72 GLY A CA 1
ATOM 566 C C . GLY A 1 72 ? -35.018 -12.498 35.089 1.00 76.38 72 GLY A C 1
ATOM 567 O O . GLY A 1 72 ? -34.409 -11.705 34.381 1.00 76.38 72 GLY A O 1
ATOM 568 N N . LYS A 1 73 ? -34.524 -13.694 35.424 1.00 90.00 73 LYS A N 1
ATOM 569 C CA . LYS A 1 73 ? -33.299 -14.264 34.850 1.00 90.00 73 LYS A CA 1
ATOM 570 C C . LYS A 1 73 ? -33.559 -14.860 33.464 1.00 90.00 73 LYS A C 1
ATOM 572 O O . LYS A 1 73 ? -34.638 -15.403 33.209 1.00 90.00 73 LYS A O 1
ATOM 577 N N . TYR A 1 74 ? -32.545 -14.855 32.606 1.00 94.38 74 TYR A N 1
ATOM 578 C CA . TYR A 1 74 ? -32.644 -15.277 31.209 1.00 94.38 74 TYR A CA 1
ATOM 579 C C . TYR A 1 74 ? -32.027 -16.659 30.992 1.00 94.38 74 TYR A C 1
ATOM 581 O O . TYR A 1 74 ? -30.933 -16.939 31.472 1.00 94.38 74 TYR A O 1
ATOM 589 N N . THR A 1 75 ? -32.709 -17.536 30.250 1.00 94.94 75 THR A N 1
ATOM 590 C CA . THR A 1 75 ? -32.143 -18.843 29.868 1.00 94.94 75 THR A CA 1
ATOM 591 C C . THR A 1 75 ? -31.219 -18.750 28.659 1.00 94.94 75 THR A C 1
ATOM 593 O O . THR A 1 75 ? -30.377 -19.618 28.485 1.00 94.94 75 THR A O 1
ATOM 596 N N . HIS A 1 76 ? -31.356 -17.726 27.819 1.00 95.69 76 HIS A N 1
ATOM 597 C CA . HIS A 1 76 ? -30.509 -17.537 26.644 1.00 95.69 76 HIS A CA 1
ATOM 598 C C . HIS A 1 76 ? -30.020 -16.097 26.627 1.00 95.69 76 HIS A C 1
ATOM 600 O O . HIS A 1 76 ? -30.831 -15.174 26.676 1.00 95.69 76 HIS A O 1
ATOM 606 N N . ILE A 1 77 ? -28.705 -15.919 26.588 1.00 94.88 77 ILE A N 1
ATOM 607 C CA . ILE A 1 77 ? -28.057 -14.612 26.519 1.00 94.88 77 ILE A CA 1
ATOM 608 C C . ILE A 1 77 ? -27.008 -14.693 25.409 1.00 94.88 77 ILE A C 1
ATOM 610 O O . ILE A 1 77 ? -26.185 -15.612 25.390 1.00 94.88 77 ILE A O 1
ATOM 614 N N . ILE A 1 78 ? -27.060 -13.738 24.484 1.00 95.44 78 ILE A N 1
ATOM 615 C CA . ILE A 1 78 ? -26.079 -13.559 23.414 1.00 95.44 78 ILE A CA 1
ATOM 616 C C . ILE A 1 78 ? -25.384 -12.232 23.678 1.00 95.44 78 ILE A C 1
ATOM 618 O O . ILE A 1 78 ? -26.046 -11.222 23.918 1.00 95.44 78 ILE A O 1
ATOM 622 N N . ILE A 1 79 ? -24.060 -12.261 23.680 1.00 93.75 79 ILE A N 1
ATOM 623 C CA . ILE A 1 79 ? -23.212 -11.127 24.016 1.00 93.75 79 ILE A CA 1
ATOM 624 C C . ILE A 1 79 ? -22.335 -10.868 22.806 1.00 93.75 79 ILE A C 1
ATOM 626 O O . ILE A 1 79 ? -21.487 -11.696 22.475 1.00 93.75 79 ILE A O 1
ATOM 630 N N . ASP A 1 80 ? -22.564 -9.735 22.161 1.00 91.06 80 ASP A N 1
ATOM 631 C CA . ASP A 1 80 ? -21.701 -9.236 21.098 1.00 91.06 80 ASP A CA 1
ATOM 632 C C . ASP A 1 80 ? -20.584 -8.357 21.679 1.00 91.06 80 ASP A C 1
ATOM 634 O O . ASP A 1 80 ? -20.710 -7.861 22.804 1.00 91.06 80 ASP A O 1
ATOM 638 N N . GLU A 1 81 ? -19.494 -8.182 20.931 1.00 88.06 81 GLU A N 1
ATOM 639 C CA . GLU A 1 81 ? -18.337 -7.352 21.312 1.00 88.06 81 GLU A CA 1
ATOM 640 C C . GLU A 1 81 ? -17.776 -7.680 22.711 1.00 88.06 81 GLU A C 1
ATOM 642 O O . GLU A 1 81 ? -17.342 -6.812 23.479 1.00 88.06 81 GLU A O 1
ATOM 647 N N . SER A 1 82 ? -17.783 -8.962 23.084 1.00 89.31 82 SER A N 1
ATOM 648 C CA . SER A 1 82 ? -17.525 -9.364 24.465 1.00 89.31 82 SER A CA 1
ATOM 649 C C . SER A 1 82 ? -16.072 -9.166 24.923 1.00 89.31 82 SER A C 1
ATOM 651 O O . SER A 1 82 ? -15.792 -9.254 26.126 1.00 89.31 82 SER A O 1
ATOM 653 N N . GLN A 1 83 ? -15.162 -8.867 23.991 1.00 85.69 83 GLN A N 1
ATOM 654 C CA . GLN A 1 83 ? -13.793 -8.411 24.237 1.00 85.69 83 GLN A CA 1
ATOM 655 C C . GLN A 1 83 ? -13.711 -7.090 24.991 1.00 85.69 83 GLN A C 1
ATOM 657 O O . GLN A 1 83 ? -12.749 -6.906 25.727 1.00 85.69 83 GLN A O 1
ATOM 662 N N . ASP A 1 84 ? -14.709 -6.211 24.868 1.00 87.50 84 ASP A N 1
ATOM 663 C CA . ASP A 1 84 ? -14.675 -4.873 25.470 1.00 87.50 84 ASP A CA 1
ATOM 664 C C . ASP A 1 84 ? -15.221 -4.845 26.903 1.00 87.50 84 ASP A C 1
ATOM 666 O O . ASP A 1 84 ? -15.098 -3.842 27.613 1.00 87.50 84 ASP A O 1
ATOM 670 N N . LEU A 1 85 ? -15.834 -5.942 27.355 1.00 90.50 85 LEU A N 1
ATOM 671 C CA . LEU A 1 85 ? -16.530 -5.973 28.634 1.00 90.50 85 LEU A CA 1
ATOM 672 C C . LEU A 1 85 ? -15.569 -5.919 29.820 1.00 90.50 85 LEU A C 1
ATOM 674 O O . LEU A 1 85 ? -14.560 -6.623 29.901 1.00 90.50 85 LEU A O 1
ATOM 678 N N . THR A 1 86 ? -15.941 -5.103 30.801 1.00 90.75 86 THR A N 1
ATOM 679 C CA . THR A 1 86 ? -15.269 -5.026 32.099 1.00 90.75 86 THR A CA 1
ATOM 680 C C . THR A 1 86 ? -15.649 -6.215 32.983 1.00 90.75 86 THR A C 1
ATOM 682 O O . THR A 1 86 ? -16.681 -6.862 32.795 1.00 90.75 86 THR A O 1
ATOM 685 N N . ARG A 1 87 ? -14.861 -6.463 34.038 1.00 89.69 87 ARG A N 1
ATOM 686 C CA . ARG A 1 87 ? -15.167 -7.502 35.037 1.00 89.69 87 ARG A CA 1
ATOM 687 C C . ARG A 1 87 ? -16.585 -7.384 35.608 1.00 89.69 87 ARG A C 1
ATOM 689 O O . ARG A 1 87 ? -17.281 -8.385 35.709 1.00 89.69 87 ARG A O 1
ATOM 696 N N . VAL A 1 88 ? -16.996 -6.171 35.983 1.00 91.44 88 VAL A N 1
ATOM 697 C CA . VAL A 1 88 ? -18.299 -5.913 36.621 1.00 91.44 88 VAL A CA 1
ATOM 698 C C . VAL A 1 88 ? -19.444 -6.281 35.678 1.00 91.44 88 VAL A C 1
ATOM 700 O O . VAL A 1 88 ? -20.397 -6.930 36.096 1.00 91.44 88 VAL A O 1
ATOM 703 N N . GLN A 1 89 ? -19.324 -5.942 34.392 1.00 93.69 89 GLN A N 1
ATOM 704 C CA . GLN A 1 89 ? -20.320 -6.298 33.376 1.00 93.69 89 GLN A CA 1
ATOM 705 C C . GLN A 1 89 ? -20.383 -7.813 33.141 1.00 93.69 89 GLN A C 1
ATOM 707 O O . GLN A 1 89 ? -21.466 -8.374 33.003 1.00 93.69 89 GLN A O 1
ATOM 712 N N . LEU A 1 90 ? -19.237 -8.497 33.150 1.00 92.75 90 LEU A N 1
ATOM 713 C CA . LEU A 1 90 ? -19.196 -9.954 33.019 1.00 92.75 90 LEU A CA 1
ATOM 714 C C . LEU A 1 90 ? -19.803 -10.668 34.236 1.00 92.75 90 LEU A C 1
ATOM 716 O O . LEU A 1 90 ? -20.501 -11.666 34.062 1.00 92.75 90 LEU A O 1
ATOM 720 N N . GLU A 1 91 ? -19.580 -10.162 35.453 1.00 91.75 91 GLU A N 1
ATOM 721 C CA . GLU A 1 91 ? -20.250 -10.657 36.665 1.00 91.75 91 GLU A CA 1
ATOM 722 C C . GLU A 1 91 ? -21.764 -10.402 36.607 1.00 91.75 91 GLU A C 1
ATOM 724 O O . GLU A 1 91 ? -22.545 -11.288 36.939 1.00 91.75 91 GLU A O 1
ATOM 729 N N . PHE A 1 92 ? -22.189 -9.239 36.110 1.00 92.94 92 PHE A N 1
ATOM 730 C CA . PHE A 1 92 ? -23.605 -8.901 35.931 1.00 92.94 92 PHE A CA 1
ATOM 731 C C . PHE A 1 92 ? -24.327 -9.885 35.004 1.00 92.94 92 PHE A C 1
ATOM 733 O O . PHE A 1 92 ? -25.397 -10.391 35.344 1.00 92.94 92 PHE A O 1
ATOM 740 N N . LEU A 1 93 ? -23.709 -10.237 33.873 1.00 93.00 93 LEU A N 1
ATOM 741 C CA . LEU A 1 93 ? -24.248 -11.234 32.942 1.00 93.00 93 LEU A CA 1
ATOM 742 C C . LEU A 1 93 ? -24.385 -12.622 33.587 1.00 93.00 93 LEU A C 1
ATOM 744 O O . LEU A 1 93 ? -25.350 -13.336 33.314 1.00 93.00 93 LEU A O 1
ATOM 748 N N . LYS A 1 94 ? -23.463 -12.980 34.488 1.00 90.88 94 LYS A N 1
ATOM 749 C CA . LYS A 1 94 ? -23.501 -14.249 35.227 1.00 90.88 94 LYS A CA 1
ATOM 750 C C . LYS A 1 94 ? -24.703 -14.318 36.159 1.00 90.88 94 LYS A C 1
ATOM 752 O O . LYS A 1 94 ? -25.374 -15.343 36.216 1.00 90.88 94 LYS A O 1
ATOM 757 N N . GLU A 1 95 ? -24.986 -13.230 36.871 1.00 91.75 95 GLU A N 1
ATOM 758 C CA . GLU A 1 95 ? -26.108 -13.167 37.814 1.00 91.75 95 GLU A CA 1
ATOM 759 C C . GLU A 1 95 ? -27.468 -13.196 37.100 1.00 91.75 95 GLU A C 1
ATOM 761 O O . GLU A 1 95 ? -28.422 -13.810 37.598 1.00 91.75 95 GLU A O 1
ATOM 766 N N . LEU A 1 96 ? -27.540 -12.593 35.907 1.00 92.44 96 LEU A N 1
ATOM 767 C CA . LEU A 1 96 ? -28.714 -12.626 35.031 1.00 92.44 96 LEU A CA 1
ATOM 768 C C . LEU A 1 96 ? -28.966 -13.991 34.381 1.00 92.44 96 LEU A C 1
ATOM 770 O O . LEU A 1 96 ? -30.100 -14.273 33.981 1.00 92.44 96 LEU A O 1
ATOM 774 N N . TYR A 1 97 ? -27.945 -14.835 34.252 1.00 92.31 97 TYR A N 1
ATOM 775 C CA . TYR A 1 97 ? -28.065 -16.131 33.599 1.00 92.31 97 TYR A CA 1
ATOM 776 C C . TYR A 1 97 ? -28.820 -17.143 34.474 1.00 92.31 97 TYR A C 1
ATOM 778 O O . TYR A 1 97 ? -28.526 -17.349 35.653 1.00 92.31 97 TYR A O 1
ATOM 786 N N . LYS A 1 98 ? -29.819 -17.804 33.881 1.00 91.75 98 LYS A N 1
ATOM 787 C CA . LYS A 1 98 ? -30.583 -18.892 34.495 1.00 91.75 98 LYS A CA 1
ATOM 788 C C . LYS A 1 98 ? -30.178 -20.222 33.888 1.00 91.75 98 LYS A C 1
ATOM 790 O O . LYS A 1 98 ? -30.708 -20.621 32.849 1.00 91.75 98 LYS A O 1
ATOM 795 N N . GLU A 1 99 ? -29.310 -20.931 34.590 1.00 89.69 99 GLU A N 1
ATOM 796 C CA . GLU A 1 99 ? -28.854 -22.244 34.160 1.00 89.69 99 GLU A CA 1
ATOM 797 C C . GLU A 1 99 ? -29.996 -23.277 34.168 1.00 89.69 99 GLU A C 1
ATOM 799 O O . GLU A 1 99 ? -30.713 -23.459 35.157 1.00 89.69 99 GLU A O 1
ATOM 804 N N . LYS A 1 100 ? -30.196 -23.924 33.019 1.00 92.44 100 LYS A N 1
ATOM 805 C CA . LYS A 1 100 ? -31.140 -25.014 32.756 1.00 92.44 100 LYS A CA 1
ATOM 806 C C . LYS A 1 100 ? -30.526 -25.966 31.725 1.00 92.44 100 LYS A C 1
ATOM 808 O O . LYS A 1 100 ? -29.595 -25.612 31.018 1.00 92.44 100 LYS A O 1
ATOM 813 N N . ALA A 1 101 ? -31.124 -27.142 31.536 1.00 91.31 101 ALA A N 1
ATOM 814 C CA . ALA A 1 101 ? -30.664 -28.100 30.520 1.00 91.31 101 ALA A CA 1
ATOM 815 C C . ALA A 1 101 ? -30.657 -27.549 29.074 1.00 91.31 101 ALA A C 1
ATOM 817 O O . ALA A 1 101 ? -29.936 -28.061 28.229 1.00 91.31 101 ALA A O 1
ATOM 818 N N . HIS A 1 102 ? -31.465 -26.522 28.793 1.00 92.19 102 HIS A N 1
ATOM 819 C CA . HIS A 1 102 ? -31.584 -25.879 27.482 1.00 92.19 102 HIS A CA 1
ATOM 820 C C . HIS A 1 102 ? -31.060 -24.437 27.470 1.00 92.19 102 HIS A C 1
ATOM 822 O O . HIS A 1 102 ? -31.394 -23.696 26.557 1.00 92.19 102 HIS A O 1
ATOM 828 N N . SER A 1 103 ? -30.356 -23.980 28.509 1.00 93.25 103 SER A N 1
ATOM 829 C CA . SER A 1 103 ? -29.875 -22.598 28.558 1.00 93.25 103 SER A CA 1
ATOM 830 C C . SER A 1 103 ? -28.565 -22.431 27.787 1.00 93.25 103 SER A C 1
ATOM 832 O O . SER A 1 103 ? -27.757 -23.355 27.714 1.00 93.25 103 SER A O 1
ATOM 834 N N . SER A 1 104 ? -28.329 -21.237 27.246 1.00 92.19 104 SER A N 1
ATOM 835 C CA . SER A 1 104 ? -27.095 -20.907 26.532 1.00 92.19 104 SER A CA 1
ATOM 836 C C . SER A 1 104 ? -26.601 -19.509 26.879 1.00 92.19 104 SER A C 1
ATOM 838 O O . SER A 1 104 ? -27.375 -18.551 26.888 1.00 92.19 104 SER A O 1
ATOM 840 N N . LEU A 1 105 ? -25.296 -19.383 27.086 1.00 91.94 105 LEU A N 1
ATOM 841 C CA . LEU A 1 105 ? -24.610 -18.107 27.231 1.00 91.94 105 LEU A CA 1
ATOM 842 C C . LEU A 1 105 ? -23.535 -18.030 26.144 1.00 91.94 105 LEU A C 1
ATOM 844 O O . LEU A 1 105 ? -22.528 -18.731 26.221 1.00 91.94 105 LEU A O 1
ATOM 848 N N . MET A 1 106 ? -23.796 -17.244 25.101 1.00 93.00 106 MET A N 1
ATOM 849 C CA . MET A 1 106 ? -22.948 -17.152 23.913 1.00 93.00 106 MET A CA 1
ATOM 850 C C . MET A 1 106 ? -22.168 -15.841 23.918 1.00 93.00 106 MET A C 1
ATOM 852 O O . MET A 1 106 ? -22.760 -14.770 24.028 1.00 93.00 106 MET A O 1
ATOM 856 N N . PHE A 1 107 ? -20.852 -15.948 23.763 1.00 91.19 107 PHE A N 1
ATOM 857 C CA . PHE A 1 107 ? -19.933 -14.823 23.639 1.00 91.19 107 PHE A CA 1
ATOM 858 C C . PHE A 1 107 ? -19.433 -14.764 22.200 1.00 91.19 107 PHE A C 1
ATOM 860 O O . PHE A 1 107 ? -18.923 -15.760 21.683 1.00 91.19 107 PHE A O 1
ATOM 867 N N . VAL A 1 108 ? -19.598 -13.613 21.564 1.00 90.62 108 VAL A N 1
ATOM 868 C CA . VAL A 1 108 ? -19.028 -13.297 20.257 1.00 90.62 108 VAL A CA 1
ATOM 869 C C . VAL A 1 108 ? -17.928 -12.276 20.498 1.00 90.62 108 VAL A C 1
ATOM 871 O O . VAL A 1 108 ? -18.187 -11.218 21.074 1.00 90.62 108 VAL A O 1
ATOM 874 N N . ALA A 1 109 ? -16.697 -12.623 20.112 1.00 85.12 109 ALA A N 1
ATOM 875 C CA . ALA A 1 109 ? -15.537 -11.795 20.392 1.00 85.12 109 ALA A CA 1
ATOM 876 C C . ALA A 1 109 ? -14.532 -11.734 19.242 1.00 85.12 109 ALA A C 1
ATOM 878 O O . ALA A 1 109 ? -14.346 -12.713 18.520 1.00 85.12 109 ALA A O 1
ATOM 879 N N . ASP A 1 110 ? -13.831 -10.605 19.152 1.00 80.44 110 ASP A N 1
ATOM 880 C CA . ASP A 1 110 ? -12.619 -10.428 18.353 1.00 80.44 110 ASP A CA 1
ATOM 881 C C . ASP A 1 110 ? -11.565 -9.672 19.176 1.00 80.44 110 ASP A C 1
ATOM 883 O O . ASP A 1 110 ? -11.630 -8.454 19.361 1.00 80.44 110 ASP A O 1
ATOM 887 N N . ASN A 1 111 ? -10.572 -10.405 19.684 1.00 72.69 111 ASN A N 1
ATOM 888 C CA . ASN A 1 111 ? -9.531 -9.845 20.546 1.00 72.69 111 ASN A CA 1
ATOM 889 C C . ASN A 1 111 ? -8.666 -8.791 19.835 1.00 72.69 111 ASN A C 1
ATOM 891 O O . ASN A 1 111 ? -8.135 -7.900 20.500 1.00 72.69 111 ASN A O 1
ATOM 895 N N . THR A 1 112 ? -8.545 -8.848 18.504 1.00 70.50 112 THR A N 1
ATOM 896 C CA . THR A 1 112 ? -7.769 -7.860 17.733 1.00 70.50 112 THR A CA 1
ATOM 897 C C . THR A 1 112 ? -8.454 -6.494 17.687 1.00 70.50 112 THR A C 1
ATOM 899 O O . THR A 1 112 ? -7.793 -5.474 17.508 1.00 70.50 112 THR A O 1
ATOM 902 N N . GLN A 1 113 ? -9.766 -6.455 17.940 1.00 73.88 113 GLN A N 1
ATOM 903 C CA . GLN A 1 113 ? -10.579 -5.239 17.972 1.00 73.88 113 GLN A CA 1
ATOM 904 C C . GLN A 1 113 ? -10.856 -4.728 19.393 1.00 73.88 113 GLN A C 1
ATOM 906 O O . GLN A 1 113 ? -11.681 -3.825 19.582 1.00 73.88 113 GLN A O 1
ATOM 911 N N . SER A 1 114 ? -10.191 -5.286 20.407 1.00 80.31 114 SER A N 1
ATOM 912 C CA . SER A 1 114 ? -10.264 -4.787 21.780 1.00 80.31 114 SER A CA 1
ATOM 913 C C . SER A 1 114 ? -9.499 -3.467 21.901 1.00 80.31 114 SER A C 1
ATOM 915 O O . SER A 1 114 ? -8.291 -3.464 22.137 1.00 80.31 114 SER A O 1
ATOM 917 N N . ILE A 1 115 ? -10.214 -2.350 21.776 1.00 69.19 115 ILE A N 1
ATOM 918 C CA . ILE A 1 115 ? -9.651 -0.988 21.823 1.00 69.19 115 ILE A CA 1
ATOM 919 C C . ILE A 1 115 ? -9.864 -0.284 23.172 1.00 69.19 115 ILE A C 1
ATOM 921 O O . ILE A 1 115 ? -9.379 0.828 23.371 1.00 69.19 115 ILE A O 1
ATOM 925 N N . TYR A 1 116 ? -10.601 -0.899 24.108 1.00 74.94 116 TYR A N 1
ATOM 926 C CA . TYR A 1 116 ? -10.859 -0.311 25.425 1.00 74.94 116 TYR A CA 1
ATOM 927 C C . TYR A 1 116 ? -9.918 -0.884 26.495 1.00 74.94 116 TYR A C 1
ATOM 929 O O . TYR A 1 116 ? -9.974 -2.084 26.782 1.00 74.94 116 TYR A O 1
ATOM 937 N N . PRO A 1 117 ? -9.117 -0.038 27.172 1.00 68.06 117 PRO A N 1
ATOM 938 C CA . PRO A 1 117 ? -8.055 -0.488 28.074 1.00 68.06 117 PRO A CA 1
ATOM 939 C C . PRO A 1 117 ? -8.570 -1.057 29.400 1.00 68.06 117 PRO A C 1
ATOM 941 O O . PRO A 1 117 ? -7.823 -1.702 30.128 1.00 68.06 117 PRO A O 1
ATOM 944 N N . ASP A 1 118 ? -9.834 -0.816 29.759 1.00 74.50 118 ASP A N 1
ATOM 945 C CA . ASP A 1 118 ? -10.457 -1.343 30.982 1.00 74.50 118 ASP A CA 1
ATOM 946 C C . ASP A 1 118 ? -11.129 -2.716 30.780 1.00 74.50 118 ASP A C 1
ATOM 948 O O . ASP A 1 118 ? -11.655 -3.291 31.741 1.00 74.50 118 ASP A O 1
ATOM 952 N N . SER A 1 119 ? -11.088 -3.255 29.561 1.00 82.38 119 SER A N 1
ATOM 953 C CA . SER A 1 119 ? -11.689 -4.543 29.231 1.00 82.38 119 SER A CA 1
ATOM 954 C C . SER A 1 119 ? -10.980 -5.722 29.909 1.00 82.38 119 SER A C 1
ATOM 956 O O . SER A 1 119 ? -9.795 -5.675 30.254 1.00 82.38 119 SER A O 1
ATOM 958 N N . TRP A 1 120 ? -11.729 -6.797 30.163 1.00 83.56 120 TRP A N 1
ATOM 959 C CA . TRP A 1 120 ? -11.194 -7.991 30.816 1.00 83.56 120 TRP A CA 1
ATOM 960 C C . TRP A 1 120 ? -10.312 -8.803 29.868 1.00 83.56 120 TRP A C 1
ATOM 962 O O . TRP A 1 120 ? -9.156 -9.078 30.196 1.00 83.56 120 TRP A O 1
ATOM 972 N N . LEU A 1 121 ? -10.843 -9.133 28.685 1.00 76.25 121 LEU A N 1
ATOM 973 C CA . LEU A 1 121 ? -10.111 -9.878 27.662 1.00 76.25 121 LEU A CA 1
ATOM 974 C C . LEU A 1 121 ? -8.947 -9.071 27.085 1.00 76.25 121 LEU A C 1
ATOM 976 O O . LEU A 1 121 ? -7.872 -9.635 26.909 1.00 76.25 121 LEU A O 1
ATOM 980 N N . GLY A 1 122 ? -9.108 -7.761 26.867 1.00 69.25 122 GLY A N 1
ATOM 981 C CA . GLY A 1 122 ? -8.026 -6.913 26.357 1.00 69.25 122 GLY A CA 1
ATOM 982 C C . GLY A 1 122 ? -6.788 -6.879 27.257 1.00 69.25 122 GLY A C 1
ATOM 983 O O . GLY A 1 122 ? -5.681 -6.693 26.766 1.00 69.25 122 GLY A O 1
ATOM 984 N N . LYS A 1 123 ? -6.938 -7.158 28.562 1.00 71.31 123 LYS A N 1
ATOM 985 C CA . LYS A 1 123 ? -5.819 -7.342 29.510 1.00 71.31 123 LYS A CA 1
ATOM 986 C C . LYS A 1 123 ? -5.221 -8.756 29.502 1.00 71.31 123 LYS A C 1
ATOM 988 O O . LYS A 1 123 ? -4.517 -9.114 30.447 1.00 71.31 123 LYS A O 1
ATOM 993 N N . GLY A 1 124 ? -5.552 -9.580 28.508 1.00 70.19 124 GLY A N 1
ATOM 994 C CA . GLY A 1 124 ? -5.091 -10.965 28.380 1.00 70.19 124 GLY A CA 1
ATOM 995 C C . GLY A 1 124 ? -5.648 -11.910 29.449 1.00 70.19 124 GLY A C 1
ATOM 996 O O . GLY A 1 124 ? -5.051 -12.949 29.724 1.00 70.19 124 GLY A O 1
ATOM 997 N N . ARG A 1 125 ? -6.758 -11.553 30.115 1.00 79.25 125 ARG A N 1
ATOM 998 C CA . ARG A 1 125 ? -7.340 -12.371 31.191 1.00 79.25 125 ARG A CA 1
ATOM 999 C C . ARG A 1 125 ? -8.443 -13.262 30.629 1.00 79.25 125 ARG A C 1
ATOM 1001 O O . ARG A 1 125 ? -9.466 -12.732 30.201 1.00 79.25 125 ARG A O 1
ATOM 1008 N N . PRO A 1 126 ? -8.310 -14.596 30.683 1.00 79.50 126 PRO A N 1
ATOM 1009 C CA . PRO A 1 126 ? -9.290 -15.480 30.070 1.00 79.50 126 PRO A CA 1
ATOM 1010 C C . PRO A 1 126 ? -10.599 -15.502 30.864 1.00 79.50 126 PRO A C 1
ATOM 1012 O O . PRO A 1 126 ? -10.613 -15.326 32.087 1.00 79.50 126 PRO A O 1
ATOM 1015 N N . TYR A 1 127 ? -11.709 -15.786 30.183 1.00 82.88 127 TYR A N 1
ATOM 1016 C CA . TYR A 1 127 ? -13.042 -15.905 30.787 1.00 82.88 127 TYR A CA 1
ATOM 1017 C C . TYR A 1 127 ? -13.127 -16.941 31.923 1.00 82.88 127 TYR A C 1
ATOM 1019 O O . TYR A 1 127 ? -13.908 -16.785 32.864 1.00 82.88 127 TYR A O 1
ATOM 1027 N N . THR A 1 128 ? -12.272 -17.963 31.899 1.00 81.44 128 THR A N 1
ATOM 1028 C CA . THR A 1 128 ? -12.190 -18.991 32.947 1.00 81.44 128 THR A CA 1
ATOM 1029 C C . THR A 1 128 ? -11.860 -18.411 34.322 1.00 81.44 128 THR A C 1
ATOM 1031 O O . THR A 1 128 ? -12.370 -18.900 35.327 1.00 81.44 128 THR A O 1
ATOM 1034 N N . THR A 1 129 ? -11.101 -17.310 34.391 1.00 80.69 129 THR A N 1
ATOM 1035 C CA . THR A 1 129 ? -10.733 -16.648 35.662 1.00 80.69 129 THR A CA 1
ATOM 1036 C C . THR A 1 129 ? -11.919 -16.049 36.418 1.00 80.69 129 THR A C 1
ATOM 1038 O O . THR A 1 129 ? -11.835 -15.846 37.626 1.00 80.69 129 THR A O 1
ATOM 1041 N N . ILE A 1 130 ? -13.033 -15.795 35.730 1.00 81.25 130 ILE A N 1
ATOM 1042 C CA . ILE A 1 130 ? -14.294 -15.314 36.318 1.00 81.25 130 ILE A CA 1
ATOM 1043 C C . ILE A 1 130 ? -15.378 -16.411 36.345 1.00 81.25 130 ILE A C 1
ATOM 1045 O O . ILE A 1 130 ? -16.548 -16.173 36.666 1.00 81.25 130 ILE A O 1
ATOM 1049 N N . GLY A 1 131 ? -14.970 -17.653 36.072 1.00 80.81 131 GLY A N 1
ATOM 1050 C CA . GLY A 1 131 ? -15.799 -18.847 36.191 1.00 80.81 131 GLY A CA 1
ATOM 1051 C C . GLY A 1 131 ? -16.681 -19.134 34.980 1.00 80.81 131 GLY A C 1
ATOM 1052 O O . GLY A 1 131 ? -17.716 -19.772 35.150 1.00 80.81 131 GLY A O 1
ATOM 1053 N N . TYR A 1 132 ? -16.302 -18.667 33.789 1.00 83.81 132 TYR A N 1
ATOM 1054 C CA . TYR A 1 132 ? -16.896 -19.117 32.530 1.00 83.81 132 TYR A CA 1
ATOM 1055 C C . TYR A 1 132 ? -15.995 -20.173 31.882 1.00 83.81 132 TYR A C 1
ATOM 1057 O O . TYR A 1 132 ? -14.934 -19.848 31.349 1.00 83.81 132 TYR A O 1
ATOM 1065 N N . ASP A 1 133 ? -16.409 -21.440 31.929 1.00 81.38 133 ASP A N 1
ATOM 1066 C CA . ASP A 1 133 ? -15.684 -22.529 31.271 1.00 81.38 133 ASP A CA 1
ATOM 1067 C C . ASP A 1 133 ? -16.121 -22.698 29.807 1.00 81.38 133 ASP A C 1
ATOM 1069 O O . ASP A 1 133 ? -17.211 -23.204 29.505 1.00 81.38 133 ASP A O 1
ATOM 1073 N N . MET A 1 134 ? -15.230 -22.273 28.909 1.00 77.56 134 MET A N 1
ATOM 1074 C CA . MET A 1 134 ? -15.396 -22.315 27.452 1.00 77.56 134 MET A CA 1
ATOM 1075 C C . MET A 1 134 ? -14.698 -23.512 26.792 1.00 77.56 134 MET A C 1
ATOM 1077 O O . MET A 1 134 ? -14.710 -23.632 25.563 1.00 77.56 134 MET A O 1
ATOM 1081 N N . SER A 1 135 ? -14.088 -24.401 27.582 1.00 76.12 135 SER A N 1
ATOM 1082 C CA . SER A 1 135 ? -13.298 -25.530 27.082 1.00 76.12 135 SER A CA 1
ATOM 1083 C C . SER A 1 135 ? -14.132 -26.418 26.154 1.00 76.12 135 SER A C 1
ATOM 1085 O O . SER A 1 135 ? -15.207 -26.890 26.521 1.00 76.12 135 SER A O 1
ATOM 1087 N N . GLY A 1 136 ? -13.660 -26.616 24.919 1.00 78.50 136 GLY A N 1
ATOM 1088 C CA . GLY A 1 136 ? -14.353 -27.417 23.900 1.00 78.50 136 GLY A CA 1
ATOM 1089 C C . GLY A 1 136 ? -15.651 -26.805 23.350 1.00 78.50 136 GLY A C 1
ATOM 1090 O O . GLY A 1 136 ? -16.353 -27.467 22.588 1.00 78.50 136 GLY A O 1
ATOM 1091 N N . LYS A 1 137 ? -15.983 -25.559 23.716 1.00 83.75 137 LYS A N 1
ATOM 1092 C CA . LYS A 1 137 ? -17.216 -24.857 23.304 1.00 83.75 137 LYS A CA 1
ATOM 1093 C C . LYS A 1 137 ? -16.955 -23.639 22.413 1.00 83.75 137 LYS A C 1
ATOM 1095 O O . LYS A 1 137 ? -17.903 -22.965 22.020 1.00 83.75 137 LYS A O 1
ATOM 1100 N N . SER A 1 138 ? -15.693 -23.364 22.087 1.00 84.06 138 SER A N 1
ATOM 1101 C CA . SER A 1 138 ? -15.306 -22.275 21.187 1.00 84.06 138 SER A CA 1
ATOM 1102 C C . SER A 1 138 ? -15.400 -22.697 19.719 1.00 84.06 138 SER A C 1
ATOM 1104 O O . SER A 1 138 ? -15.116 -23.844 19.365 1.00 84.06 138 SER A O 1
ATOM 1106 N N . ARG A 1 139 ? -15.795 -21.757 18.858 1.00 86.62 139 ARG A N 1
ATOM 1107 C CA . ARG A 1 139 ? -15.725 -21.882 17.400 1.00 86.62 139 ARG A CA 1
ATOM 1108 C C . ARG A 1 139 ? -15.126 -20.608 16.829 1.00 86.62 139 ARG A C 1
ATOM 1110 O O . ARG A 1 139 ? -15.595 -19.520 17.142 1.00 86.62 139 ARG A O 1
ATOM 1117 N N . THR A 1 140 ? -14.149 -20.763 15.947 1.00 83.69 140 THR A N 1
ATOM 1118 C CA . THR A 1 140 ? -13.475 -19.641 15.294 1.00 83.69 140 THR A CA 1
ATOM 1119 C C . THR A 1 140 ? -14.039 -19.419 13.897 1.00 83.69 140 THR A C 1
ATOM 1121 O O . THR A 1 140 ? -14.127 -20.356 13.102 1.00 83.69 140 THR A O 1
ATOM 1124 N N . LEU A 1 141 ? -14.391 -18.172 13.584 1.00 83.06 141 LEU A N 1
ATOM 1125 C CA . LEU A 1 141 ? -14.752 -17.737 12.236 1.00 83.06 141 LEU A CA 1
ATOM 1126 C C . LEU A 1 141 ? -13.558 -16.988 11.636 1.00 83.06 141 LEU A C 1
ATOM 1128 O O . LEU A 1 141 ? -13.260 -15.877 12.050 1.00 83.06 141 LEU A O 1
ATOM 1132 N N . SER A 1 142 ? -12.856 -17.600 10.682 1.00 73.88 142 SER A N 1
ATOM 1133 C CA . SER A 1 142 ? -11.640 -17.021 10.083 1.00 73.88 142 SER A CA 1
ATOM 1134 C C . SER A 1 142 ? -11.864 -16.320 8.740 1.00 73.88 142 SER A C 1
ATOM 1136 O O . SER A 1 142 ? -10.958 -15.657 8.237 1.00 73.88 142 SER A O 1
ATOM 1138 N N . LYS A 1 143 ? -13.051 -16.473 8.138 1.00 73.81 143 LYS A N 1
ATOM 1139 C CA . LYS A 1 143 ? -13.394 -15.870 6.842 1.00 73.81 143 LYS A CA 1
ATOM 1140 C C . LYS A 1 143 ? -14.019 -14.491 7.045 1.00 73.81 143 LYS A C 1
ATOM 1142 O O . LYS A 1 143 ? -15.111 -14.391 7.602 1.00 73.81 143 LYS A O 1
ATOM 1147 N N . ASN A 1 144 ? -13.349 -13.451 6.556 1.00 72.06 144 ASN A N 1
ATOM 1148 C CA . ASN A 1 144 ? -13.904 -12.103 6.443 1.00 72.06 144 ASN A CA 1
ATOM 1149 C C . ASN A 1 144 ? -14.751 -12.022 5.157 1.00 72.06 144 ASN A C 1
ATOM 1151 O O . ASN A 1 144 ? -14.332 -12.527 4.130 1.00 72.06 144 ASN A O 1
ATOM 1155 N N . TYR A 1 145 ? -15.943 -11.427 5.187 1.00 79.25 145 TYR A N 1
ATOM 1156 C CA . TYR A 1 145 ? -16.765 -11.205 3.977 1.00 79.25 145 TYR A CA 1
ATOM 1157 C C . TYR A 1 145 ? -16.979 -9.712 3.668 1.00 79.25 145 TYR A C 1
ATOM 1159 O O . TYR A 1 145 ? -17.575 -9.349 2.650 1.00 79.25 145 TYR A O 1
ATOM 1167 N N . ARG A 1 146 ? -16.499 -8.841 4.558 1.00 80.38 146 ARG A N 1
ATOM 1168 C CA . ARG A 1 146 ? -16.713 -7.395 4.550 1.00 80.38 146 ARG A CA 1
ATOM 1169 C C . ARG A 1 146 ? -15.674 -6.681 3.692 1.00 80.38 146 ARG A C 1
ATOM 1171 O O . ARG A 1 146 ? -16.042 -5.954 2.774 1.00 80.38 146 ARG A O 1
ATOM 1178 N N . THR A 1 147 ? -14.406 -6.887 4.023 1.00 86.25 147 THR A N 1
ATOM 1179 C CA . THR A 1 147 ? -13.264 -6.101 3.543 1.00 86.25 147 THR A CA 1
ATOM 1180 C C . THR A 1 147 ? -12.528 -6.852 2.445 1.00 86.25 147 THR A C 1
ATOM 1182 O O . THR A 1 147 ? -12.484 -8.080 2.467 1.00 86.25 147 THR A O 1
ATOM 1185 N N . THR A 1 148 ? -11.948 -6.135 1.484 1.00 91.12 148 THR A N 1
ATOM 1186 C CA . THR A 1 148 ? -11.162 -6.756 0.411 1.00 91.12 148 THR A CA 1
ATOM 1187 C C . THR A 1 148 ? -9.905 -7.434 0.956 1.00 91.12 148 THR A C 1
ATOM 1189 O O . THR A 1 148 ? -9.394 -7.099 2.034 1.00 91.12 148 THR A O 1
ATOM 1192 N N . THR A 1 149 ? -9.391 -8.396 0.197 1.00 89.62 149 THR A N 1
ATOM 1193 C CA . THR A 1 149 ? -8.147 -9.103 0.512 1.00 89.62 149 THR A CA 1
ATOM 1194 C C . THR A 1 149 ? -6.970 -8.137 0.640 1.00 89.62 149 THR A C 1
ATOM 1196 O O . THR A 1 149 ? -6.187 -8.252 1.579 1.00 89.62 149 THR A O 1
ATOM 1199 N N . GLU A 1 150 ? -6.880 -7.132 -0.230 1.00 93.00 150 GLU A N 1
ATOM 1200 C CA . GLU A 1 150 ? -5.776 -6.172 -0.256 1.00 93.00 150 GLU A CA 1
ATOM 1201 C C . GLU A 1 150 ? -5.782 -5.239 0.968 1.00 93.00 150 GLU A C 1
ATOM 1203 O O . GLU A 1 150 ? -4.731 -5.005 1.567 1.00 93.00 150 GLU A O 1
ATOM 1208 N N . ILE A 1 151 ? -6.957 -4.751 1.395 1.00 93.94 151 ILE A N 1
ATOM 1209 C CA . ILE A 1 151 ? -7.085 -3.941 2.619 1.00 93.94 151 ILE A CA 1
ATOM 1210 C C . ILE A 1 151 ? -6.776 -4.796 3.852 1.00 93.94 151 ILE A C 1
ATOM 1212 O O . ILE A 1 151 ? -6.065 -4.352 4.754 1.00 93.94 151 ILE A O 1
ATOM 1216 N N . SER A 1 152 ? -7.285 -6.032 3.886 1.00 90.25 152 SER A N 1
ATOM 1217 C CA . SER A 1 152 ? -7.060 -6.955 5.003 1.00 90.25 152 SER A CA 1
ATOM 1218 C C . SER A 1 152 ? -5.582 -7.300 5.161 1.00 90.25 152 SER A C 1
ATOM 1220 O O . SER A 1 152 ? -5.088 -7.350 6.284 1.00 90.25 152 SER A O 1
ATOM 1222 N N . GLN A 1 153 ? -4.873 -7.498 4.049 1.00 90.62 153 GLN A N 1
ATOM 1223 C CA . GLN A 1 153 ? -3.447 -7.797 4.046 1.00 90.62 153 GLN A CA 1
ATOM 1224 C C . GLN A 1 153 ? -2.621 -6.609 4.560 1.00 90.62 153 GLN A C 1
ATOM 1226 O O . GLN A 1 153 ? -1.806 -6.790 5.458 1.00 90.62 153 GLN A O 1
ATOM 1231 N N . ALA A 1 154 ? -2.885 -5.390 4.079 1.00 93.38 154 ALA A N 1
ATOM 1232 C CA . ALA A 1 154 ? -2.205 -4.190 4.575 1.00 93.38 154 ALA A CA 1
ATOM 1233 C C . ALA A 1 154 ? -2.476 -3.930 6.069 1.00 93.38 154 ALA A C 1
ATOM 1235 O O . ALA A 1 154 ? -1.579 -3.547 6.816 1.00 93.38 154 ALA A O 1
ATOM 1236 N N . ALA A 1 155 ? -3.715 -4.145 6.527 1.00 90.94 155 ALA A N 1
ATOM 1237 C CA . ALA A 1 155 ? -4.059 -4.033 7.944 1.00 90.94 155 ALA A CA 1
ATOM 1238 C C . ALA A 1 155 ? -3.380 -5.131 8.781 1.00 90.94 155 ALA A C 1
ATOM 1240 O O . ALA A 1 155 ? -3.032 -4.905 9.937 1.00 90.94 155 ALA A O 1
ATOM 1241 N N . PHE A 1 156 ? -3.180 -6.319 8.210 1.00 86.69 156 PHE A N 1
ATOM 1242 C CA . PHE A 1 156 ? -2.501 -7.412 8.891 1.00 86.69 156 PHE A CA 1
ATOM 1243 C C . PHE A 1 156 ? -1.015 -7.130 9.108 1.00 86.69 156 PHE A C 1
ATOM 1245 O O . PHE A 1 156 ? -0.542 -7.400 10.206 1.00 86.69 156 PHE A O 1
ATOM 1252 N N . ASP A 1 157 ? -0.307 -6.544 8.135 1.00 89.88 157 ASP A N 1
ATOM 1253 C CA . ASP A 1 157 ? 1.110 -6.170 8.297 1.00 89.88 157 ASP A CA 1
ATOM 1254 C C . ASP A 1 157 ? 1.323 -5.309 9.553 1.00 89.88 157 ASP A C 1
ATOM 1256 O O . ASP A 1 157 ? 2.246 -5.528 10.336 1.00 89.88 157 ASP A O 1
ATOM 1260 N N . LEU A 1 158 ? 0.394 -4.374 9.788 1.00 87.31 158 LEU A N 1
ATOM 1261 C CA . LEU A 1 158 ? 0.402 -3.512 10.960 1.00 87.31 158 LEU A CA 1
ATOM 1262 C C . LEU A 1 158 ? 0.329 -4.325 12.260 1.00 87.31 158 LEU A C 1
ATOM 1264 O O . LEU A 1 158 ? 1.075 -4.046 13.191 1.00 87.31 158 LEU A O 1
ATOM 1268 N N . ILE A 1 159 ? -0.562 -5.317 12.339 1.00 84.25 159 ILE A N 1
ATOM 1269 C CA . ILE A 1 159 ? -0.720 -6.172 13.526 1.00 84.25 159 ILE A CA 1
ATOM 1270 C C . ILE A 1 159 ? 0.443 -7.155 13.676 1.00 84.25 159 ILE A C 1
ATOM 1272 O O . ILE A 1 159 ? 0.859 -7.442 14.796 1.00 84.25 159 ILE A O 1
ATOM 1276 N N . GLU A 1 160 ? 0.981 -7.658 12.566 1.00 83.00 160 GLU A N 1
ATOM 1277 C CA . GLU A 1 160 ? 2.116 -8.578 12.555 1.00 83.00 160 GLU A CA 1
ATOM 1278 C C . GLU A 1 160 ? 3.368 -7.939 13.172 1.00 83.00 160 GLU A C 1
ATOM 1280 O O . GLU A 1 160 ? 4.154 -8.645 13.794 1.00 83.00 160 GLU A O 1
ATOM 1285 N N . ALA A 1 161 ? 3.516 -6.615 13.107 1.00 79.94 161 ALA A N 1
ATOM 1286 C CA . ALA A 1 161 ? 4.601 -5.897 13.773 1.00 79.94 161 ALA A CA 1
ATOM 1287 C C . ALA A 1 161 ? 4.528 -5.914 15.320 1.00 79.94 161 ALA A C 1
ATOM 1289 O O . ALA A 1 161 ? 5.481 -5.495 15.981 1.00 79.94 161 ALA A O 1
ATOM 1290 N N . ASP A 1 162 ? 3.424 -6.378 15.923 1.00 78.12 162 ASP A N 1
ATOM 1291 C CA . ASP A 1 162 ? 3.228 -6.410 17.375 1.00 78.12 162 ASP A CA 1
ATOM 1292 C C . ASP A 1 162 ? 3.426 -7.815 17.974 1.00 78.12 162 ASP A C 1
ATOM 1294 O O . ASP A 1 162 ? 2.534 -8.669 17.955 1.00 78.12 162 ASP A O 1
ATOM 1298 N N . GLU A 1 163 ? 4.588 -8.035 18.596 1.00 70.56 163 GLU A N 1
ATOM 1299 C CA . GLU A 1 163 ? 4.947 -9.295 19.266 1.00 70.56 163 GLU A CA 1
ATOM 1300 C C . GLU A 1 163 ? 3.951 -9.707 20.371 1.00 70.56 163 GLU A C 1
ATOM 1302 O O . GLU A 1 163 ? 3.740 -10.900 20.622 1.00 70.56 163 GLU A O 1
ATOM 1307 N N . THR A 1 164 ? 3.303 -8.743 21.038 1.00 67.56 164 THR A N 1
ATOM 1308 C CA . THR A 1 164 ? 2.332 -9.038 22.107 1.00 67.56 164 THR A CA 1
ATOM 1309 C C . THR A 1 164 ? 1.030 -9.604 21.551 1.00 67.56 164 THR A C 1
ATOM 1311 O O . THR A 1 164 ? 0.389 -10.435 22.194 1.00 67.56 164 THR A O 1
ATOM 1314 N N . ILE A 1 165 ? 0.655 -9.198 20.336 1.00 67.38 165 ILE A N 1
ATOM 1315 C CA . ILE A 1 165 ? -0.526 -9.721 19.651 1.00 67.38 165 ILE A CA 1
ATOM 1316 C C . ILE A 1 165 ? -0.210 -11.091 19.049 1.00 67.38 165 ILE A C 1
ATOM 1318 O O . ILE A 1 165 ? -1.004 -12.016 19.211 1.00 67.38 165 ILE A O 1
ATOM 1322 N N . GLN A 1 166 ? 0.966 -11.257 18.435 1.00 64.06 166 GLN A N 1
ATOM 1323 C CA . GLN A 1 166 ? 1.394 -12.542 17.870 1.00 64.06 166 GLN A CA 1
ATOM 1324 C C . GLN A 1 166 ? 1.484 -13.666 18.910 1.00 64.06 166 GLN A C 1
ATOM 1326 O O . GLN A 1 166 ? 1.163 -14.817 18.619 1.00 64.06 166 GLN A O 1
ATOM 1331 N N . SER A 1 167 ? 1.931 -13.344 20.124 1.00 56.81 167 SER A N 1
ATOM 1332 C CA . SER A 1 167 ? 2.061 -14.314 21.217 1.00 56.81 167 SER A CA 1
ATOM 1333 C C . SER A 1 167 ? 0.725 -14.679 21.880 1.00 56.81 167 SER A C 1
ATOM 1335 O O . SER A 1 167 ? 0.688 -15.567 22.737 1.00 56.81 167 SER A O 1
ATOM 1337 N N . ASN A 1 168 ? -0.382 -14.040 21.486 1.00 61.88 168 ASN A N 1
ATOM 1338 C CA . ASN A 1 168 ? -1.704 -14.352 22.007 1.00 61.88 168 ASN A CA 1
ATOM 1339 C C . ASN A 1 168 ? -2.262 -15.626 21.353 1.00 61.88 168 ASN A C 1
ATOM 1341 O O . ASN A 1 168 ? -2.451 -15.696 20.142 1.00 61.88 168 ASN A O 1
ATOM 1345 N N . VAL A 1 169 ? -2.582 -16.625 22.178 1.00 48.97 169 VAL A N 1
ATOM 1346 C CA . VAL A 1 169 ? -3.110 -17.933 21.747 1.00 48.97 169 VAL A CA 1
ATOM 1347 C C . VAL A 1 169 ? -4.451 -17.808 21.009 1.00 48.97 169 VAL A C 1
ATOM 1349 O O . VAL A 1 169 ? -4.779 -18.652 20.179 1.00 48.97 169 VAL A O 1
ATOM 1352 N N . ASP A 1 170 ? -5.204 -16.740 21.276 1.00 54.06 170 ASP A N 1
ATOM 1353 C CA . ASP A 1 170 ? -6.490 -16.462 20.635 1.00 54.06 170 ASP A CA 1
ATOM 1354 C C . ASP A 1 170 ? -6.351 -15.672 19.317 1.00 54.06 170 ASP A C 1
ATOM 1356 O O . ASP A 1 170 ? -7.359 -15.315 18.703 1.00 54.06 170 ASP A O 1
ATOM 1360 N N . PHE A 1 171 ? -5.127 -15.356 18.874 1.00 58.03 171 PHE A N 1
ATOM 1361 C CA . PHE A 1 171 ? -4.904 -14.647 17.617 1.00 58.03 171 PHE A CA 1
ATOM 1362 C C . PHE A 1 171 ? -5.134 -15.563 16.412 1.00 58.03 171 PHE A C 1
ATOM 1364 O O . PHE A 1 171 ? -4.541 -16.635 16.285 1.00 58.03 171 PHE A O 1
ATOM 1371 N N . VAL A 1 172 ? -5.985 -15.120 15.488 1.00 60.22 172 VAL A N 1
ATOM 1372 C CA . VAL A 1 172 ? -6.347 -15.878 14.289 1.00 60.22 172 VAL A CA 1
ATOM 1373 C C . VAL A 1 172 ? -5.895 -15.093 13.072 1.00 60.22 172 VAL A C 1
ATOM 1375 O O . VAL A 1 172 ? -6.417 -14.014 12.793 1.00 60.22 172 VAL A O 1
ATOM 1378 N N . LYS A 1 173 ? -4.945 -15.651 12.314 1.00 64.94 173 LYS A N 1
ATOM 1379 C CA . LYS A 1 173 ? -4.561 -15.076 11.023 1.00 64.94 173 LYS A CA 1
ATOM 1380 C C . LYS A 1 173 ? -5.785 -15.082 10.092 1.00 64.94 173 LYS A C 1
ATOM 1382 O O . LYS A 1 173 ? -6.395 -16.146 9.932 1.00 64.94 173 LYS A O 1
ATOM 1387 N N . PRO A 1 174 ? -6.156 -13.941 9.481 1.00 64.19 174 PRO A N 1
ATOM 1388 C CA . PRO A 1 174 ? -7.279 -13.893 8.556 1.00 64.19 174 PRO A CA 1
ATOM 1389 C C . PRO A 1 174 ? -7.064 -14.883 7.411 1.00 64.19 174 PRO A C 1
ATOM 1391 O O . PRO A 1 174 ? -5.987 -14.921 6.811 1.00 64.19 174 PRO A O 1
ATOM 1394 N N . ALA A 1 175 ? -8.083 -15.680 7.091 1.00 62.50 175 ALA A N 1
ATOM 1395 C CA . ALA A 1 175 ? -8.066 -16.444 5.853 1.00 62.50 175 ALA A CA 1
ATOM 1396 C C . ALA A 1 175 ? -8.344 -15.468 4.703 1.00 62.50 175 ALA A C 1
ATOM 1398 O O . ALA A 1 175 ? -9.421 -14.869 4.656 1.00 62.50 175 ALA A O 1
ATOM 1399 N N . LEU A 1 176 ? -7.366 -15.290 3.810 1.00 65.12 176 LEU A N 1
ATOM 1400 C CA . LEU A 1 176 ? -7.528 -14.486 2.597 1.00 65.12 176 LEU A CA 1
ATOM 1401 C C . LEU A 1 176 ? -8.689 -15.060 1.768 1.00 65.12 176 LEU A C 1
ATOM 1403 O O . LEU A 1 176 ? -8.867 -16.278 1.688 1.00 65.12 176 LEU A O 1
ATOM 1407 N N . ILE A 1 177 ? -9.507 -14.173 1.210 1.00 63.91 177 ILE A N 1
ATOM 1408 C CA . ILE A 1 177 ? -10.780 -14.488 0.552 1.00 63.91 177 ILE A CA 1
ATOM 1409 C C . ILE A 1 177 ? -10.732 -14.173 -0.945 1.00 63.91 177 ILE A C 1
ATOM 1411 O O . ILE A 1 177 ? -9.849 -13.457 -1.406 1.00 63.91 177 ILE A O 1
ATOM 1415 N N . ASP A 1 178 ? -11.746 -14.626 -1.685 1.00 65.88 178 ASP A N 1
ATOM 1416 C CA . ASP A 1 178 ? -11.905 -14.346 -3.124 1.00 65.88 178 ASP A CA 1
ATOM 1417 C C . ASP A 1 178 ? -12.412 -12.916 -3.426 1.00 65.88 178 ASP A C 1
ATOM 1419 O O . ASP A 1 178 ? -12.634 -12.560 -4.585 1.00 65.88 178 ASP A O 1
ATOM 1423 N N . ARG A 1 179 ? -12.645 -12.074 -2.406 1.00 83.19 179 ARG A N 1
ATOM 1424 C CA . ARG A 1 179 ? -13.088 -10.685 -2.607 1.00 83.19 179 ARG A CA 1
ATOM 1425 C C . ARG A 1 179 ? -11.883 -9.765 -2.780 1.00 83.19 179 ARG A C 1
ATOM 1427 O O . ARG A 1 179 ? -11.295 -9.300 -1.806 1.00 83.19 179 ARG A O 1
ATOM 1434 N N . HIS A 1 180 ? -11.582 -9.465 -4.033 1.00 88.62 180 HIS A N 1
ATOM 1435 C CA . HIS A 1 180 ? -10.505 -8.565 -4.430 1.00 88.62 180 HIS A CA 1
ATOM 1436 C C . HIS A 1 180 ? -11.008 -7.144 -4.690 1.00 88.62 180 HIS A C 1
ATOM 1438 O O . HIS A 1 180 ? -12.151 -6.935 -5.098 1.00 88.62 180 HIS A O 1
ATOM 1444 N N . GLY A 1 181 ? -10.138 -6.168 -4.463 1.00 90.19 181 GLY A N 1
ATOM 1445 C CA . GLY A 1 181 ? -10.350 -4.771 -4.811 1.00 90.19 181 GLY A CA 1
ATOM 1446 C C . GLY A 1 181 ? -9.028 -4.018 -4.906 1.00 90.19 181 GLY A C 1
ATOM 1447 O O . GLY A 1 181 ? -7.993 -4.589 -5.249 1.00 90.19 181 GLY A O 1
ATOM 1448 N N . HIS A 1 182 ? -9.055 -2.718 -4.618 1.00 93.12 182 HIS A N 1
ATOM 1449 C CA . HIS A 1 182 ? -7.845 -1.902 -4.673 1.00 93.12 182 HIS A CA 1
ATOM 1450 C C . HIS A 1 182 ? -7.041 -2.031 -3.370 1.00 93.12 182 HIS A C 1
ATOM 1452 O O . HIS A 1 182 ? -7.634 -2.048 -2.285 1.00 93.12 182 HIS A O 1
ATOM 1458 N N . PRO A 1 183 ? -5.698 -2.063 -3.442 1.00 95.75 183 PRO A N 1
ATOM 1459 C CA . PRO A 1 183 ? -4.875 -1.878 -2.257 1.00 95.75 183 PRO A CA 1
ATOM 1460 C C . PRO A 1 183 ? -5.105 -0.495 -1.634 1.00 95.75 183 PRO A C 1
ATOM 1462 O O . PRO A 1 183 ? -5.423 0.448 -2.367 1.00 95.75 183 PRO A O 1
ATOM 1465 N N . PRO A 1 184 ? -4.919 -0.337 -0.310 1.00 97.69 184 PRO A N 1
ATOM 1466 C CA . PRO A 1 184 ? -5.041 0.962 0.332 1.00 97.69 184 PRO A CA 1
ATOM 1467 C C . PRO A 1 184 ? -4.172 2.037 -0.322 1.00 97.69 184 PRO A C 1
ATOM 1469 O O . PRO A 1 184 ? -2.989 1.832 -0.617 1.00 97.69 184 PRO A O 1
ATOM 1472 N N . ILE A 1 185 ? -4.768 3.209 -0.508 1.00 97.69 185 ILE A N 1
ATOM 1473 C CA . ILE A 1 185 ? -4.105 4.380 -1.056 1.00 97.69 185 ILE A CA 1
ATOM 1474 C C . ILE A 1 185 ? -3.496 5.159 0.102 1.00 97.69 185 ILE A C 1
ATOM 1476 O O . ILE A 1 185 ? -4.218 5.558 1.012 1.00 97.69 185 ILE A O 1
ATOM 1480 N N . TYR A 1 186 ? -2.189 5.407 0.073 1.00 97.44 186 TYR A N 1
ATOM 1481 C CA . TYR A 1 186 ? -1.515 6.219 1.081 1.00 97.44 186 TYR A CA 1
ATOM 1482 C C . TYR A 1 186 ? -0.855 7.452 0.467 1.00 97.44 186 TYR A C 1
ATOM 1484 O O . TYR A 1 186 ? -0.047 7.337 -0.454 1.00 97.44 186 TYR A O 1
ATOM 1492 N N . GLN A 1 187 ? -1.155 8.624 1.036 1.00 95.25 187 GLN A N 1
ATOM 1493 C CA . GLN A 1 187 ? -0.621 9.902 0.578 1.00 95.25 187 GLN A CA 1
ATOM 1494 C C . GLN A 1 187 ? -0.050 10.730 1.739 1.00 95.25 187 GLN A C 1
ATOM 1496 O O . GLN A 1 187 ? -0.706 10.958 2.757 1.00 95.25 187 GLN A O 1
ATOM 1501 N N . PHE A 1 188 ? 1.182 11.212 1.574 1.00 95.50 188 PHE A N 1
ATOM 1502 C CA . PHE A 1 188 ? 1.813 12.155 2.497 1.00 95.50 188 PHE A CA 1
ATOM 1503 C C . PHE A 1 188 ? 1.721 13.582 1.956 1.00 95.50 188 PHE A C 1
ATOM 1505 O O . PHE A 1 188 ? 1.974 13.828 0.774 1.00 95.50 188 PHE A O 1
ATOM 1512 N N . PHE A 1 189 ? 1.420 14.522 2.846 1.00 94.69 189 PHE A N 1
ATOM 1513 C CA . PHE A 1 189 ? 1.313 15.942 2.545 1.00 94.69 189 PHE A CA 1
ATOM 1514 C C . PHE A 1 189 ? 2.277 16.761 3.397 1.00 94.69 189 PHE A C 1
ATOM 1516 O O . PHE A 1 189 ? 2.471 16.511 4.587 1.00 94.69 189 PHE A O 1
ATOM 1523 N N . MET A 1 190 ? 2.857 17.802 2.807 1.00 92.50 190 MET A N 1
ATOM 1524 C CA . MET A 1 190 ? 3.710 18.732 3.550 1.00 92.50 190 MET A CA 1
ATOM 1525 C C . MET A 1 190 ? 2.872 19.703 4.386 1.00 92.50 190 MET A C 1
ATOM 1527 O O . MET A 1 190 ? 3.305 20.117 5.462 1.00 92.50 190 MET A O 1
ATOM 1531 N N . GLN A 1 191 ? 1.676 20.055 3.899 1.00 94.00 191 GLN A N 1
ATOM 1532 C CA . GLN A 1 191 ? 0.784 21.028 4.526 1.00 94.00 191 GLN A CA 1
ATOM 1533 C C . GLN A 1 191 ? -0.658 20.503 4.636 1.00 94.00 191 GLN A C 1
ATOM 1535 O O . GLN A 1 191 ? -1.104 19.790 3.733 1.00 94.00 191 GLN A O 1
ATOM 1540 N N . PRO A 1 192 ? -1.405 20.859 5.701 1.00 94.88 192 PRO A N 1
ATOM 1541 C CA . PRO A 1 192 ? -2.789 20.411 5.892 1.00 94.88 192 PRO A CA 1
ATOM 1542 C C . PRO A 1 192 ? -3.722 20.774 4.730 1.00 94.88 192 PRO A C 1
ATOM 1544 O O . PRO A 1 192 ? -4.572 19.982 4.336 1.00 94.88 192 PRO A O 1
ATOM 1547 N N . GLU A 1 193 ? -3.530 21.938 4.112 1.00 94.75 193 GLU A N 1
ATOM 1548 C CA . GLU A 1 193 ? -4.380 22.425 3.022 1.00 94.75 193 GLU A CA 1
ATOM 1549 C C . GLU A 1 193 ? -4.306 21.513 1.786 1.00 94.75 193 GLU A C 1
ATOM 1551 O O . GLU A 1 193 ? -5.288 21.379 1.054 1.00 94.75 193 GLU A O 1
ATOM 1556 N N . GLN A 1 194 ? -3.162 20.848 1.572 1.00 94.50 194 GLN A N 1
ATOM 1557 C CA . GLN A 1 194 ? -2.978 19.877 0.489 1.00 94.50 194 GLN A CA 1
ATOM 1558 C C . GLN A 1 194 ? -3.796 18.604 0.735 1.00 94.50 194 GLN A C 1
ATOM 1560 O O . GLN A 1 194 ? -4.400 18.084 -0.199 1.00 94.50 194 GLN A O 1
ATOM 1565 N N . GLN A 1 195 ? -3.860 18.136 1.986 1.00 96.31 195 GLN A N 1
ATOM 1566 C CA . GLN A 1 195 ? -4.684 16.989 2.368 1.00 96.31 195 GLN A CA 1
ATOM 1567 C C . GLN A 1 195 ? -6.166 17.297 2.149 1.00 96.31 195 GLN A C 1
ATOM 1569 O O . GLN A 1 195 ? -6.868 16.509 1.527 1.00 96.31 195 GLN A O 1
ATOM 1574 N N . VAL A 1 196 ? -6.639 18.466 2.589 1.00 96.62 196 VAL A N 1
ATOM 1575 C CA . VAL A 1 196 ? -8.034 18.888 2.378 1.00 96.62 196 VAL A CA 1
ATOM 1576 C C . VAL A 1 196 ? -8.358 19.006 0.885 1.00 96.62 196 VAL A C 1
ATOM 1578 O O . VAL A 1 196 ? -9.426 18.578 0.451 1.00 96.62 196 VAL A O 1
ATOM 1581 N N . ALA A 1 197 ? -7.455 19.584 0.083 1.00 96.12 197 ALA A N 1
ATOM 1582 C CA . ALA A 1 197 ? -7.633 19.668 -1.366 1.00 96.12 197 ALA A CA 1
ATOM 1583 C C . ALA A 1 197 ? -7.743 18.277 -2.005 1.00 96.12 197 ALA A C 1
ATOM 1585 O O . ALA A 1 197 ? -8.694 18.034 -2.743 1.00 96.12 197 ALA A O 1
ATOM 1586 N N . PHE A 1 198 ? -6.843 17.360 -1.643 1.00 95.75 198 PHE A N 1
ATOM 1587 C CA . PHE A 1 198 ? -6.882 15.972 -2.091 1.00 95.75 198 PHE A CA 1
ATOM 1588 C C . PHE A 1 198 ? -8.193 15.273 -1.713 1.00 95.75 198 PHE A C 1
ATOM 1590 O O . PHE A 1 198 ? -8.815 14.656 -2.570 1.00 95.75 198 PHE A O 1
ATOM 1597 N N . LEU A 1 199 ? -8.641 15.396 -0.459 1.00 97.19 199 LEU A N 1
ATOM 1598 C CA . LEU A 1 199 ? -9.892 14.784 -0.006 1.00 97.19 199 LEU A CA 1
ATOM 1599 C C . LEU A 1 199 ? -11.088 15.292 -0.817 1.00 97.19 199 LEU A C 1
ATOM 1601 O O . LEU A 1 199 ? -11.898 14.488 -1.260 1.00 97.19 199 LEU A O 1
ATOM 1605 N N . ALA A 1 200 ? -11.191 16.603 -1.046 1.00 97.56 200 ALA A N 1
ATOM 1606 C CA . ALA A 1 200 ? -12.289 17.173 -1.823 1.00 97.56 200 ALA A CA 1
ATOM 1607 C C . ALA A 1 200 ? -12.274 16.707 -3.290 1.00 97.56 200 ALA A C 1
ATOM 1609 O O . ALA A 1 200 ? -13.313 16.317 -3.817 1.00 97.56 200 ALA A O 1
ATOM 1610 N N . GLU A 1 201 ? -11.103 16.719 -3.935 1.00 95.44 201 GLU A N 1
ATOM 1611 C CA . GLU A 1 201 ? -10.944 16.252 -5.319 1.00 95.44 201 GLU A CA 1
ATOM 1612 C C . GLU A 1 201 ? -11.268 14.761 -5.462 1.00 95.44 201 GLU A C 1
ATOM 1614 O O . GLU A 1 201 ? -11.932 14.358 -6.418 1.00 95.44 201 GLU A O 1
ATOM 1619 N N . GLU A 1 202 ? -10.824 13.940 -4.510 1.00 95.88 202 GLU A N 1
ATOM 1620 C CA . GLU A 1 202 ? -11.037 12.498 -4.554 1.00 95.88 202 GLU A CA 1
ATOM 1621 C C . GLU A 1 202 ? -12.484 12.122 -4.224 1.00 95.88 202 GLU A C 1
ATOM 1623 O O . GLU A 1 202 ? -13.057 11.270 -4.899 1.00 95.88 202 GLU A O 1
ATOM 1628 N N . ILE A 1 203 ? -13.118 12.798 -3.258 1.00 97.06 203 ILE A N 1
ATOM 1629 C CA . ILE A 1 203 ? -14.550 12.631 -2.979 1.00 97.06 203 ILE A CA 1
ATOM 1630 C C . ILE A 1 203 ? -15.363 12.952 -4.234 1.00 97.06 203 ILE A C 1
ATOM 1632 O O . ILE A 1 203 ? -16.179 12.129 -4.640 1.00 97.06 203 ILE A O 1
ATOM 1636 N N . GLU A 1 204 ? -15.119 14.089 -4.895 1.00 95.81 204 GLU A N 1
ATOM 1637 C CA . GLU A 1 204 ? -15.841 14.447 -6.124 1.00 95.81 204 GLU A CA 1
ATOM 1638 C C . GLU A 1 204 ? -15.591 13.454 -7.265 1.00 95.81 204 GLU A C 1
ATOM 1640 O O . GLU A 1 204 ? -16.532 13.085 -7.966 1.00 95.81 204 GLU A O 1
ATOM 1645 N N . ARG A 1 205 ? -14.361 12.948 -7.417 1.00 93.69 205 ARG A N 1
ATOM 1646 C CA . ARG A 1 205 ? -14.053 11.891 -8.393 1.00 93.69 205 ARG A CA 1
ATOM 1647 C C . ARG A 1 205 ? -14.865 10.621 -8.130 1.00 93.69 205 ARG A C 1
ATOM 1649 O O . ARG A 1 205 ? -15.361 10.004 -9.068 1.00 93.69 205 ARG A O 1
ATOM 1656 N N . LEU A 1 206 ? -15.006 10.237 -6.864 1.00 95.81 206 LEU A N 1
ATOM 1657 C CA . LEU A 1 206 ? -15.700 9.016 -6.460 1.00 95.81 206 LEU A CA 1
ATOM 1658 C C . LEU A 1 206 ? -17.229 9.132 -6.504 1.00 95.81 206 LEU A C 1
ATOM 1660 O O . LEU A 1 206 ? -17.894 8.099 -6.482 1.00 95.81 206 LEU A O 1
ATOM 1664 N N . ARG A 1 207 ? -17.806 10.336 -6.627 1.00 93.00 207 ARG A N 1
ATOM 1665 C CA . ARG A 1 207 ? -19.269 10.526 -6.729 1.00 93.00 207 ARG A CA 1
ATOM 1666 C C . ARG A 1 207 ? -19.908 9.861 -7.948 1.00 93.00 207 ARG A C 1
ATOM 1668 O O . ARG A 1 207 ? -21.124 9.693 -7.964 1.00 93.00 207 ARG A O 1
ATOM 1675 N N . GLY A 1 208 ? -19.118 9.507 -8.963 1.00 89.56 208 GLY A N 1
ATOM 1676 C CA . GLY A 1 208 ? -19.599 8.713 -10.097 1.00 89.56 208 GLY A CA 1
ATOM 1677 C C . GLY A 1 208 ? -19.964 7.275 -9.715 1.00 89.56 208 GLY A C 1
ATOM 1678 O O . GLY A 1 208 ? -20.900 6.720 -10.284 1.00 89.56 208 GLY A O 1
ATOM 1679 N N . ASP A 1 209 ? -19.269 6.713 -8.722 1.00 94.62 209 ASP A N 1
ATOM 1680 C CA . ASP A 1 209 ? -19.363 5.300 -8.341 1.00 94.62 209 ASP A CA 1
ATOM 1681 C C . ASP A 1 209 ? -20.022 5.091 -6.963 1.00 94.62 209 ASP A C 1
ATOM 1683 O O . ASP A 1 209 ? -20.567 4.021 -6.698 1.00 94.62 209 ASP A O 1
ATOM 1687 N N . TYR A 1 210 ? -19.977 6.097 -6.082 1.00 96.38 210 TYR A N 1
ATOM 1688 C CA . TYR A 1 210 ? -20.407 5.998 -4.684 1.00 96.38 210 TYR A CA 1
ATOM 1689 C C . TYR A 1 210 ? -21.246 7.202 -4.253 1.00 96.38 210 TYR A C 1
ATOM 1691 O O . TYR A 1 210 ? -20.966 8.346 -4.620 1.00 96.38 210 TYR A O 1
ATOM 1699 N N . ARG A 1 211 ? -22.238 6.960 -3.391 1.00 96.19 211 ARG A N 1
ATOM 1700 C CA . ARG A 1 211 ? -22.992 8.027 -2.712 1.00 96.19 211 ARG A CA 1
ATOM 1701 C C . ARG A 1 211 ? -22.155 8.652 -1.599 1.00 96.19 211 ARG A C 1
ATOM 1703 O O . ARG A 1 211 ? -21.291 7.991 -1.023 1.00 96.19 211 ARG A O 1
ATOM 1710 N N . LEU A 1 212 ? -22.440 9.901 -1.228 1.00 96.38 212 LEU A N 1
ATOM 1711 C CA . LEU A 1 212 ? -21.710 10.559 -0.139 1.00 96.38 212 LEU A CA 1
ATOM 1712 C C . LEU A 1 212 ? -21.956 9.848 1.199 1.00 96.38 212 LEU A C 1
ATOM 1714 O O . LEU A 1 212 ? -21.024 9.716 1.989 1.00 96.38 212 LEU A O 1
ATOM 1718 N N . SER A 1 213 ? -23.165 9.316 1.420 1.00 95.19 213 SER A N 1
ATOM 1719 C CA . SER A 1 213 ? -23.496 8.503 2.605 1.00 95.19 213 SER A CA 1
ATOM 1720 C C . SER A 1 213 ? -22.655 7.227 2.748 1.00 95.19 213 SER A C 1
ATOM 1722 O O . SER A 1 213 ? -22.577 6.658 3.834 1.00 95.19 213 SER A O 1
ATOM 1724 N N . GLU A 1 214 ? -22.045 6.744 1.661 1.00 96.25 214 GLU A N 1
ATOM 1725 C CA . GLU A 1 214 ? -21.220 5.529 1.635 1.00 96.25 214 GLU A CA 1
ATOM 1726 C C . GLU A 1 214 ? -19.737 5.815 1.909 1.00 96.25 214 GLU A C 1
ATOM 1728 O O . GLU A 1 214 ? -18.931 4.880 1.984 1.00 96.25 214 GLU A O 1
ATOM 1733 N N . MET A 1 215 ? -19.386 7.094 2.077 1.00 97.69 215 MET A N 1
ATOM 1734 C CA . MET A 1 215 ? -18.041 7.573 2.358 1.00 97.69 215 MET A CA 1
ATOM 1735 C C . MET A 1 215 ? -17.930 8.053 3.803 1.00 97.69 215 MET A C 1
ATOM 1737 O O . MET A 1 215 ? -18.783 8.796 4.301 1.00 97.69 215 MET A O 1
ATOM 1741 N N . CYS A 1 216 ? -16.833 7.688 4.464 1.00 97.88 216 CYS A N 1
ATOM 1742 C CA . CYS A 1 216 ? -16.561 8.138 5.819 1.00 97.88 216 CYS A CA 1
ATOM 1743 C C . CYS A 1 216 ? -15.130 8.639 6.008 1.00 97.88 216 CYS A C 1
ATOM 1745 O O . CYS A 1 216 ? -14.170 7.988 5.604 1.00 97.88 216 CYS A O 1
ATOM 1747 N N . ILE A 1 217 ? -14.984 9.788 6.665 1.00 98.38 217 ILE A N 1
ATOM 1748 C CA . ILE A 1 217 ? -13.701 10.338 7.095 1.00 98.38 217 ILE A CA 1
ATOM 1749 C C . ILE A 1 217 ? -13.506 10.037 8.575 1.00 98.38 217 ILE A C 1
ATOM 1751 O O . ILE A 1 217 ? -14.364 10.305 9.418 1.00 98.38 217 ILE A O 1
ATOM 1755 N N . VAL A 1 218 ? -12.340 9.497 8.893 1.00 98.12 218 VAL A N 1
ATOM 1756 C CA . VAL A 1 218 ? -12.021 8.963 10.205 1.00 98.12 218 VAL A CA 1
ATOM 1757 C C . VAL A 1 218 ? -10.721 9.582 10.682 1.00 98.12 218 VAL A C 1
ATOM 1759 O O . VAL A 1 218 ? -9.695 9.490 10.013 1.00 98.12 218 VAL A O 1
ATOM 1762 N N . ALA A 1 219 ? -10.750 10.190 11.864 1.00 96.88 219 ALA A N 1
ATOM 1763 C CA . ALA A 1 219 ? -9.560 10.764 12.486 1.00 96.88 219 ALA A CA 1
ATOM 1764 C C . ALA A 1 219 ? -9.403 10.294 13.935 1.00 96.88 219 ALA A C 1
ATOM 1766 O O . ALA A 1 219 ? -10.358 9.869 14.593 1.00 96.88 219 ALA A O 1
ATOM 1767 N N . ARG A 1 220 ? -8.188 10.394 14.479 1.00 93.75 220 ARG A N 1
ATOM 1768 C CA . ARG A 1 220 ? -7.895 9.956 15.853 1.00 93.75 220 ARG A CA 1
ATOM 1769 C C . ARG A 1 220 ? -8.632 10.772 16.922 1.00 93.75 220 ARG A C 1
ATOM 1771 O O . ARG A 1 220 ? -9.035 10.218 17.949 1.00 93.75 220 ARG A O 1
ATOM 1778 N N . GLY A 1 221 ? -8.784 12.079 16.707 1.00 90.06 221 GLY A N 1
ATOM 1779 C CA . GLY A 1 221 ? -9.316 13.026 17.687 1.00 90.06 221 GLY A CA 1
ATOM 1780 C C . GLY A 1 221 ? -10.472 13.865 17.150 1.00 90.06 221 GLY A C 1
ATOM 1781 O O . GLY A 1 221 ? -10.547 14.158 15.959 1.00 90.06 221 GLY A O 1
ATOM 1782 N N . LYS A 1 222 ? -11.356 14.304 18.054 1.00 92.62 222 LYS A N 1
ATOM 1783 C CA . LYS A 1 222 ? -12.549 15.093 17.707 1.00 92.62 222 LYS A CA 1
ATOM 1784 C C . LYS A 1 222 ? -12.209 16.407 16.994 1.00 92.62 222 LYS A C 1
ATOM 1786 O O . LYS A 1 222 ? -12.896 16.788 16.059 1.00 92.62 222 LYS A O 1
ATOM 1791 N N . ARG A 1 223 ? -11.114 17.061 17.392 1.00 93.50 223 ARG A N 1
ATOM 1792 C CA . ARG A 1 223 ? -10.661 18.315 16.776 1.00 93.50 223 ARG A CA 1
ATOM 1793 C C . ARG A 1 223 ? -10.314 18.150 15.292 1.00 93.50 223 ARG A C 1
ATOM 1795 O O . ARG A 1 223 ? -10.677 19.012 14.504 1.00 93.50 223 ARG A O 1
ATOM 1802 N N . SER A 1 224 ? -9.649 17.054 14.913 1.00 93.88 224 SER A N 1
ATOM 1803 C CA . SER A 1 224 ? -9.357 16.752 13.502 1.00 93.88 224 SER A CA 1
ATOM 1804 C C . SER A 1 224 ? -10.638 16.505 12.708 1.00 93.88 224 SER A C 1
ATOM 1806 O O . SER A 1 224 ? -10.779 17.022 11.608 1.00 93.88 224 SER A O 1
ATOM 1808 N N . VAL A 1 225 ? -11.603 15.784 13.293 1.00 96.25 225 VAL A N 1
ATOM 1809 C CA . VAL A 1 225 ? -12.929 15.567 12.688 1.00 96.25 225 VAL A CA 1
ATOM 1810 C C . VAL A 1 225 ? -13.659 16.892 12.446 1.00 96.25 225 VAL A C 1
ATOM 1812 O O . VAL A 1 225 ? -14.157 17.131 11.350 1.00 96.25 225 VAL A O 1
ATOM 1815 N N . GLU A 1 226 ? -13.709 17.762 13.457 1.00 96.12 226 GLU A N 1
ATOM 1816 C CA . GLU A 1 226 ? -14.373 19.067 13.371 1.00 96.12 226 GLU A CA 1
ATOM 1817 C C . GLU A 1 226 ? -13.690 19.994 12.350 1.00 96.12 226 GLU A C 1
ATOM 1819 O O . GLU A 1 226 ? -14.385 20.644 11.570 1.00 96.12 226 GLU A O 1
ATOM 1824 N N . SER A 1 227 ? -12.350 20.010 12.304 1.00 96.19 227 SER A N 1
ATOM 1825 C CA . SER A 1 227 ? -11.591 20.780 11.306 1.00 96.19 227 SER A CA 1
ATOM 1826 C C . SER A 1 227 ? -11.868 20.280 9.892 1.00 96.19 227 SER A C 1
ATOM 1828 O O . SER A 1 227 ? -12.306 21.055 9.051 1.00 96.19 227 SER A O 1
ATOM 1830 N N . ALA A 1 228 ? -11.713 18.974 9.648 1.00 96.25 228 ALA A N 1
ATOM 1831 C CA . ALA A 1 228 ? -11.923 18.387 8.329 1.00 96.25 228 ALA A CA 1
ATOM 1832 C C . ALA A 1 228 ? -13.351 18.627 7.816 1.00 96.25 228 ALA A C 1
ATOM 1834 O O . ALA A 1 228 ? -13.533 18.956 6.646 1.00 96.25 228 ALA A O 1
ATOM 1835 N N . ALA A 1 229 ? -14.359 18.523 8.691 1.00 96.75 229 ALA A N 1
ATOM 1836 C CA . ALA A 1 229 ? -15.744 18.831 8.340 1.00 96.75 229 ALA A CA 1
ATOM 1837 C C . ALA A 1 229 ? -15.917 20.293 7.896 1.00 96.75 229 ALA A C 1
ATOM 1839 O O . ALA A 1 229 ? -16.573 20.551 6.889 1.00 96.75 229 ALA A O 1
ATOM 1840 N N . ALA A 1 230 ? -15.334 21.245 8.633 1.00 97.19 230 ALA A N 1
ATOM 1841 C CA . ALA A 1 230 ? -15.417 22.666 8.303 1.00 97.19 230 ALA A CA 1
ATOM 1842 C C . ALA A 1 230 ? -14.682 22.994 6.992 1.00 97.19 230 ALA A C 1
ATOM 1844 O O . ALA A 1 230 ? -15.227 23.693 6.136 1.00 97.19 230 ALA A O 1
ATOM 1845 N N . ASP A 1 231 ? -13.480 22.448 6.814 1.00 96.88 231 ASP A N 1
ATOM 1846 C CA . ASP A 1 231 ? -12.629 22.702 5.652 1.00 96.88 231 ASP A CA 1
ATOM 1847 C C . ASP A 1 231 ? -13.227 22.112 4.360 1.00 96.88 231 ASP A C 1
ATOM 1849 O O . ASP A 1 231 ? -13.199 22.744 3.300 1.00 96.88 231 ASP A O 1
ATOM 1853 N N . LEU A 1 232 ? -13.836 20.925 4.441 1.00 96.81 232 LEU A N 1
ATOM 1854 C CA . LEU A 1 232 ? -14.537 20.296 3.317 1.00 96.81 232 LEU A CA 1
ATOM 1855 C C . LEU A 1 232 ? -15.862 20.988 2.992 1.00 96.81 232 LEU A C 1
ATOM 1857 O O . LEU A 1 232 ? -16.161 21.201 1.815 1.00 96.81 232 LEU A O 1
ATOM 1861 N N . ALA A 1 233 ? -16.614 21.420 4.008 1.00 94.88 233 ALA A N 1
ATOM 1862 C CA . ALA A 1 233 ? -17.815 22.224 3.802 1.00 94.88 233 ALA A CA 1
ATOM 1863 C C . ALA A 1 233 ? -17.489 23.552 3.098 1.00 94.88 233 ALA A C 1
ATOM 1865 O O . ALA A 1 233 ? -18.217 23.964 2.195 1.00 94.88 233 ALA A O 1
ATOM 1866 N N . ALA A 1 234 ? -16.360 24.188 3.434 1.00 96.19 234 ALA A N 1
ATOM 1867 C CA . ALA A 1 234 ? -15.879 25.389 2.748 1.00 96.19 234 ALA A CA 1
ATOM 1868 C C . ALA A 1 234 ? -15.515 25.140 1.269 1.00 96.19 234 ALA A C 1
ATOM 1870 O O . ALA A 1 234 ? -15.578 26.063 0.458 1.00 96.19 234 ALA A O 1
ATOM 1871 N N . LYS A 1 235 ? -15.180 23.897 0.901 1.00 95.75 235 LYS A N 1
ATOM 1872 C CA . LYS A 1 235 ? -14.973 23.452 -0.488 1.00 95.75 235 LYS A CA 1
ATOM 1873 C C . LYS A 1 235 ? -16.250 22.950 -1.177 1.00 95.75 235 LYS A C 1
ATOM 1875 O O . LYS A 1 235 ? -16.178 22.512 -2.320 1.00 95.75 235 LYS A O 1
ATOM 1880 N N . GLY A 1 236 ? -17.407 23.038 -0.519 1.00 95.44 236 GLY A N 1
ATOM 1881 C CA . GLY A 1 236 ? -18.701 22.648 -1.082 1.00 95.44 236 GLY A CA 1
ATOM 1882 C C . GLY A 1 236 ? -19.059 21.168 -0.925 1.00 95.44 236 GLY A C 1
ATOM 1883 O O . GLY A 1 236 ? -20.066 20.737 -1.482 1.00 95.44 236 GLY A O 1
ATOM 1884 N N . ILE A 1 237 ? -18.288 20.391 -0.157 1.00 96.44 237 ILE A N 1
ATOM 1885 C CA . ILE A 1 237 ? -18.606 18.988 0.129 1.00 96.44 237 ILE A CA 1
ATOM 1886 C C . ILE A 1 237 ? -19.591 18.919 1.298 1.00 96.44 237 ILE A C 1
ATOM 1888 O O . ILE A 1 237 ? -19.352 19.472 2.372 1.00 96.44 237 ILE A O 1
ATOM 1892 N N . ALA A 1 238 ? -20.711 18.224 1.102 1.00 95.25 238 ALA A N 1
ATOM 1893 C CA . ALA A 1 238 ? -21.707 18.048 2.149 1.00 95.25 238 ALA A CA 1
ATOM 1894 C C . ALA A 1 238 ? -21.209 17.040 3.199 1.00 95.25 238 ALA A C 1
ATOM 1896 O O . ALA A 1 238 ? -21.069 15.850 2.917 1.00 95.25 238 ALA A O 1
ATOM 1897 N N . CYS A 1 239 ? -20.966 17.525 4.417 1.00 95.19 239 CYS A N 1
ATOM 1898 C CA . CYS A 1 239 ? -20.395 16.753 5.518 1.00 95.19 239 CYS A CA 1
ATOM 1899 C C . CYS A 1 239 ? -21.340 16.673 6.722 1.00 95.19 239 CYS A C 1
ATOM 1901 O O . CYS A 1 239 ? -22.105 17.599 7.004 1.00 95.19 239 CYS A O 1
ATOM 1903 N N . GLU A 1 240 ? -21.249 15.575 7.466 1.00 94.56 240 GLU A N 1
ATOM 1904 C CA . GLU A 1 240 ? -21.964 15.369 8.722 1.00 94.56 240 GLU A CA 1
ATOM 1905 C C . GLU A 1 240 ? -21.087 14.639 9.739 1.00 94.56 240 GLU A C 1
ATOM 1907 O O . GLU A 1 240 ? -20.605 13.537 9.488 1.00 94.56 240 GLU A O 1
ATOM 1912 N N . ILE A 1 241 ? -20.915 15.232 10.920 1.00 94.81 241 ILE A N 1
ATOM 1913 C CA . ILE A 1 241 ? -20.258 14.563 12.045 1.00 94.81 241 ILE A CA 1
ATOM 1914 C C . ILE A 1 241 ? -21.293 13.667 12.723 1.00 94.81 241 ILE A C 1
ATOM 1916 O O . ILE A 1 241 ? -22.245 14.171 13.323 1.00 94.81 241 ILE A O 1
ATOM 1920 N N . LEU A 1 242 ? -21.103 12.349 12.651 1.00 89.31 242 LEU A N 1
ATOM 1921 C CA . LEU A 1 242 ? -22.036 11.402 13.256 1.00 89.31 242 LEU A CA 1
ATOM 1922 C C . LEU A 1 242 ? -21.964 11.482 14.782 1.00 89.31 242 LEU A C 1
ATOM 1924 O O . LEU A 1 242 ? -20.906 11.318 15.397 1.00 89.31 242 LEU A O 1
ATOM 1928 N N . GLN A 1 243 ? -23.118 11.719 15.399 1.00 77.88 243 GLN A N 1
ATOM 1929 C CA . GLN A 1 243 ? -23.261 11.713 16.848 1.00 77.88 243 GLN A CA 1
ATOM 1930 C C . GLN A 1 243 ? -23.591 10.303 17.337 1.00 77.88 243 GLN A C 1
ATOM 1932 O O . GLN A 1 243 ? -24.434 9.620 16.769 1.00 77.88 243 GLN A O 1
ATOM 1937 N N . SER A 1 244 ? -22.984 9.882 18.448 1.00 68.69 244 SER A N 1
ATOM 1938 C CA . SER A 1 244 ? -23.172 8.525 18.983 1.00 68.69 244 SER A CA 1
ATOM 1939 C C . SER A 1 244 ? -24.587 8.234 19.503 1.00 68.69 244 SER A C 1
ATOM 1941 O O . SER A 1 244 ? -24.913 7.073 19.715 1.00 68.69 244 SER A O 1
ATOM 1943 N N . LYS A 1 245 ? -25.405 9.261 19.779 1.00 66.00 245 LYS A N 1
ATOM 1944 C CA . LYS A 1 245 ? -26.743 9.089 20.376 1.00 66.00 245 LYS A CA 1
ATOM 1945 C C . LYS A 1 245 ? -27.863 8.957 19.343 1.00 66.00 245 LYS A C 1
ATOM 1947 O O . LYS A 1 245 ? -28.783 8.186 19.577 1.00 66.00 245 LYS A O 1
ATOM 1952 N N . GLU A 1 246 ? -27.775 9.685 18.234 1.00 70.94 246 GLU A N 1
ATOM 1953 C CA . GLU A 1 246 ? -28.781 9.707 17.161 1.00 70.94 246 GLU A CA 1
ATOM 1954 C C . GLU A 1 246 ? -28.065 9.850 15.806 1.00 70.94 246 GLU A C 1
ATOM 1956 O O . GLU A 1 246 ? -28.000 10.947 15.249 1.00 70.94 246 GLU A O 1
ATOM 1961 N N . PRO A 1 247 ? -27.423 8.780 15.307 1.00 74.12 247 PRO A N 1
ATOM 1962 C CA . PRO A 1 247 ? -26.743 8.829 14.021 1.00 74.12 247 PRO A CA 1
ATOM 1963 C C . PRO A 1 247 ? -27.761 8.825 12.870 1.00 74.12 247 PRO A C 1
ATOM 1965 O O . PRO A 1 247 ? -28.591 7.922 12.770 1.00 74.12 247 PRO A O 1
ATOM 1968 N N . ASP A 1 248 ? -27.675 9.816 11.983 1.00 80.06 248 ASP A N 1
ATOM 1969 C CA . ASP A 1 248 ? -28.431 9.847 10.729 1.00 80.06 248 ASP A CA 1
ATOM 1970 C C . ASP A 1 248 ? -27.617 9.157 9.626 1.00 80.06 248 ASP A C 1
ATOM 1972 O O . ASP A 1 248 ? -26.603 9.677 9.153 1.00 80.06 248 ASP A O 1
ATOM 1976 N N . PHE A 1 249 ? -28.048 7.965 9.217 1.00 80.94 249 PHE A N 1
ATOM 1977 C CA . PHE A 1 249 ? -27.439 7.223 8.108 1.00 80.94 249 PHE A CA 1
ATOM 1978 C C . PHE A 1 249 ? -28.147 7.448 6.768 1.00 80.94 249 PHE A C 1
ATOM 1980 O O . PHE A 1 249 ? -27.610 7.061 5.733 1.00 80.94 249 PHE A O 1
ATOM 1987 N N . GLU A 1 250 ? -29.311 8.097 6.774 1.00 83.31 250 GLU A N 1
ATOM 1988 C CA . GLU A 1 250 ? -30.132 8.305 5.580 1.00 83.31 250 GLU A CA 1
ATOM 1989 C C . GLU A 1 250 ? -29.722 9.571 4.821 1.00 83.31 250 GLU A C 1
ATOM 1991 O O . GLU A 1 250 ? -29.927 9.668 3.610 1.00 83.31 250 GLU A O 1
ATOM 1996 N N . SER A 1 251 ? -29.117 10.551 5.503 1.00 90.62 251 SER A N 1
ATOM 1997 C CA . SER A 1 251 ? -28.635 11.756 4.828 1.00 90.62 251 SER A CA 1
ATOM 1998 C C . SER A 1 251 ? -27.467 11.446 3.879 1.00 90.62 251 SER A C 1
ATOM 2000 O O . SER A 1 251 ? -26.458 10.848 4.274 1.00 90.62 251 SER A O 1
ATOM 2002 N N . ASP A 1 252 ? -27.586 11.892 2.623 1.00 93.56 252 ASP A N 1
ATOM 2003 C CA . ASP A 1 252 ? -26.544 11.744 1.599 1.00 93.56 252 ASP A CA 1
ATOM 2004 C C . ASP A 1 252 ? -25.429 12.783 1.786 1.00 93.56 252 ASP A C 1
ATOM 2006 O O . ASP A 1 252 ? -25.322 13.783 1.074 1.00 93.56 252 ASP A O 1
ATOM 2010 N N . LYS A 1 253 ? -24.632 12.572 2.832 1.00 95.94 253 LYS A N 1
ATOM 2011 C CA . LYS A 1 253 ? -23.498 13.407 3.232 1.00 95.94 253 LYS A CA 1
ATOM 2012 C C . LYS A 1 253 ? -22.324 12.525 3.617 1.00 95.94 253 LYS A C 1
ATOM 2014 O O . LYS A 1 253 ? -22.522 11.452 4.184 1.00 95.94 253 LYS A O 1
ATOM 2019 N N . VAL A 1 254 ? -21.112 13.027 3.397 1.00 96.81 254 VAL A N 1
ATOM 2020 C CA . VAL A 1 254 ? -19.888 12.369 3.861 1.00 96.81 254 VAL A CA 1
ATOM 2021 C C . VAL A 1 254 ? -19.908 12.342 5.380 1.00 96.81 254 VAL A C 1
ATOM 2023 O O . VAL A 1 254 ? -20.019 13.390 6.025 1.00 96.81 254 VAL A O 1
ATOM 2026 N N . LYS A 1 255 ? -19.809 11.145 5.957 1.00 96.94 255 LYS A N 1
ATOM 2027 C CA . LYS A 1 255 ? -19.868 10.957 7.408 1.00 96.94 255 LYS A CA 1
ATOM 2028 C C . LYS A 1 255 ? -18.493 11.172 8.017 1.00 96.94 255 LYS A C 1
ATOM 2030 O O . LYS A 1 255 ? -17.502 10.690 7.481 1.00 96.94 255 LYS A O 1
ATOM 2035 N N . LEU A 1 256 ? -18.407 11.848 9.156 1.00 97.06 256 LEU A N 1
ATOM 2036 C CA . LEU A 1 256 ? -17.151 12.007 9.881 1.00 97.06 256 LEU A CA 1
ATOM 2037 C C . LEU A 1 256 ? -17.263 11.473 11.304 1.00 97.06 256 LEU A C 1
ATOM 2039 O O . LEU A 1 256 ? -18.204 11.798 12.030 1.00 97.06 256 LEU A O 1
ATOM 2043 N N . VAL A 1 257 ? -16.283 10.665 11.707 1.00 96.25 257 VAL A N 1
ATOM 2044 C CA . VAL A 1 257 ? -16.233 10.010 13.022 1.00 96.25 257 VAL A CA 1
ATOM 2045 C C . VAL A 1 257 ? -14.817 9.964 13.576 1.00 96.25 257 VAL A C 1
ATOM 2047 O O . VAL A 1 257 ? -13.824 10.076 12.859 1.00 96.25 257 VAL A O 1
ATOM 2050 N N . THR A 1 258 ? -14.709 9.764 14.888 1.00 95.25 258 THR A N 1
ATOM 2051 C CA . THR A 1 258 ? -13.425 9.401 15.492 1.00 95.25 258 THR A CA 1
ATOM 2052 C C . THR A 1 258 ? -13.149 7.909 15.307 1.00 95.25 258 THR A C 1
ATOM 2054 O O . THR A 1 258 ? -14.082 7.109 15.243 1.00 95.25 258 THR A O 1
ATOM 2057 N N . MET A 1 259 ? -11.876 7.505 15.322 1.00 93.19 259 MET A N 1
ATOM 2058 C CA . MET A 1 259 ? -11.483 6.086 15.249 1.00 93.19 259 MET A CA 1
ATOM 2059 C C . MET A 1 259 ? -12.115 5.205 16.342 1.00 93.19 259 MET A C 1
ATOM 2061 O O . MET A 1 259 ? -12.318 4.019 16.134 1.00 93.19 259 MET A O 1
ATOM 2065 N N . HIS A 1 260 ? -12.462 5.762 17.506 1.00 88.62 260 HIS A N 1
ATOM 2066 C CA . HIS A 1 260 ? -13.163 4.997 18.546 1.00 88.62 260 HIS A CA 1
ATOM 2067 C C . HIS A 1 260 ? -14.645 4.796 18.211 1.00 88.62 260 HIS A C 1
ATOM 2069 O O . HIS A 1 260 ? -15.234 3.791 18.591 1.00 88.62 260 HIS A O 1
ATOM 2075 N N . SER A 1 261 ? -15.250 5.756 17.507 1.00 90.94 261 SER A N 1
ATOM 2076 C CA . SER A 1 261 ? -16.687 5.757 17.210 1.00 90.94 261 SER A CA 1
ATOM 2077 C C . SER A 1 261 ? -17.031 4.981 15.943 1.00 90.94 261 SER A C 1
ATOM 2079 O O . SER A 1 261 ? -18.199 4.684 15.727 1.00 90.94 261 SER A O 1
ATOM 2081 N N . ILE A 1 262 ? -16.041 4.657 15.101 1.00 90.81 262 ILE A N 1
ATOM 2082 C CA . ILE A 1 262 ? -16.283 3.835 13.910 1.00 90.81 262 ILE A CA 1
ATOM 2083 C C . ILE A 1 262 ? -16.480 2.355 14.244 1.00 90.81 262 ILE A C 1
ATOM 2085 O O . ILE A 1 262 ? -16.964 1.594 13.410 1.00 90.81 262 ILE A O 1
ATOM 2089 N N . LYS A 1 263 ? -16.117 1.918 15.454 1.00 85.00 263 LYS A N 1
ATOM 2090 C CA . LYS A 1 263 ? -16.348 0.538 15.873 1.00 85.00 263 LYS A CA 1
ATOM 2091 C C . LYS A 1 263 ? -17.847 0.214 15.792 1.00 85.00 263 LYS A C 1
ATOM 2093 O O . LYS A 1 263 ? -18.675 0.948 16.314 1.00 85.00 263 LYS A O 1
ATOM 2098 N N . GLY A 1 264 ? -18.179 -0.873 15.098 1.00 80.88 264 GLY A N 1
ATOM 2099 C CA . GLY A 1 264 ? -19.561 -1.276 14.808 1.00 80.88 264 GLY A CA 1
ATOM 2100 C C . GLY A 1 264 ? -20.171 -0.655 13.544 1.00 80.88 264 GLY A C 1
ATOM 2101 O O . GLY A 1 264 ? -21.223 -1.109 13.111 1.00 80.88 264 GLY A O 1
ATOM 2102 N N . LEU A 1 265 ? -19.510 0.322 12.917 1.00 89.94 265 LEU A N 1
ATOM 2103 C CA . LEU A 1 265 ? -19.916 0.905 11.634 1.00 89.94 265 LEU A CA 1
ATOM 2104 C C . LEU A 1 265 ? -19.108 0.297 10.480 1.00 89.94 265 LEU A C 1
ATOM 2106 O O . LEU A 1 265 ? -18.085 -0.354 10.701 1.00 89.94 265 LEU A O 1
ATOM 2110 N N . GLU A 1 266 ? -19.560 0.505 9.249 1.00 91.19 266 GLU A N 1
ATOM 2111 C CA . GLU A 1 266 ? -18.848 0.114 8.030 1.00 91.19 266 GLU A CA 1
ATOM 2112 C C . GLU A 1 266 ? -19.255 1.011 6.860 1.00 91.19 266 GLU A C 1
ATOM 2114 O O . GLU A 1 266 ? -20.387 1.489 6.798 1.00 91.19 266 GLU A O 1
ATOM 2119 N N . PHE A 1 267 ? -18.318 1.251 5.944 1.00 95.56 267 PHE A N 1
ATOM 2120 C CA . PHE A 1 267 ? -18.510 2.142 4.800 1.00 95.56 267 PHE A CA 1
ATOM 2121 C C . PHE A 1 267 ? -17.855 1.557 3.550 1.00 95.56 267 PHE A C 1
ATOM 2123 O O . PHE A 1 267 ? -16.890 0.794 3.631 1.00 95.56 267 PHE A O 1
ATOM 2130 N N . LYS A 1 268 ? -18.364 1.918 2.368 1.00 96.12 268 LYS A N 1
ATOM 2131 C CA . LYS A 1 268 ? -17.755 1.503 1.095 1.00 96.12 268 LYS A CA 1
ATOM 2132 C C . LYS A 1 268 ? -16.369 2.115 0.939 1.00 96.12 268 LYS A C 1
ATOM 2134 O O . LYS A 1 268 ? -15.423 1.402 0.603 1.00 96.12 268 LYS A O 1
ATOM 2139 N N . VAL A 1 269 ? -16.262 3.400 1.269 1.00 98.19 269 VAL A N 1
ATOM 2140 C CA . VAL A 1 269 ? -15.028 4.179 1.184 1.00 98.19 269 VAL A CA 1
ATOM 2141 C C . VAL A 1 269 ? -14.695 4.770 2.549 1.00 98.19 269 VAL A C 1
ATOM 2143 O O . VAL A 1 269 ? -15.532 5.432 3.165 1.00 98.19 269 VAL A O 1
ATOM 2146 N N . ILE A 1 270 ? -13.462 4.572 3.009 1.00 98.44 270 ILE A N 1
ATOM 2147 C CA . ILE A 1 270 ? -12.939 5.223 4.215 1.00 98.44 270 ILE A CA 1
ATOM 2148 C C . ILE A 1 270 ? -11.733 6.088 3.883 1.00 98.44 270 ILE A C 1
ATOM 2150 O O . ILE A 1 270 ? -10.829 5.655 3.176 1.00 98.44 270 ILE A O 1
ATOM 2154 N N . PHE A 1 271 ? -11.690 7.276 4.480 1.00 98.62 271 PHE A N 1
ATOM 2155 C CA . PHE A 1 271 ? -10.534 8.161 4.521 1.00 98.62 271 PHE A CA 1
ATOM 2156 C C . PHE A 1 271 ? -10.010 8.247 5.959 1.00 98.62 271 PHE A C 1
ATOM 2158 O O . PHE A 1 271 ? -10.567 8.967 6.786 1.00 98.62 271 PHE A O 1
ATOM 2165 N N . LEU A 1 272 ? -8.933 7.529 6.270 1.00 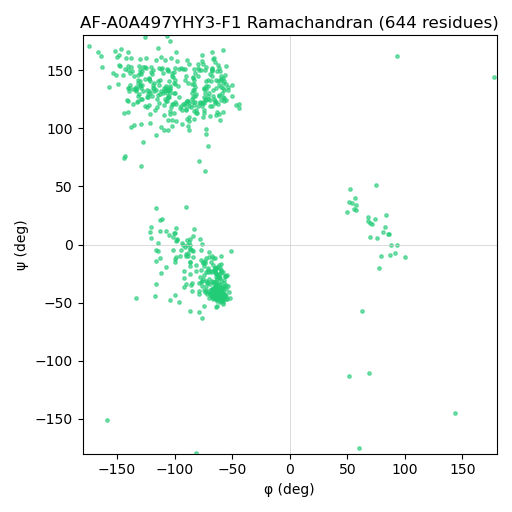98.50 272 LEU A N 1
ATOM 2166 C CA . LEU A 1 272 ? -8.175 7.701 7.508 1.00 98.50 272 LEU A CA 1
ATOM 2167 C C . LEU A 1 272 ? -7.235 8.897 7.352 1.00 98.50 272 LEU A C 1
ATOM 2169 O O . LEU A 1 272 ? -6.297 8.875 6.551 1.00 98.50 272 LEU A O 1
ATOM 2173 N N . ILE A 1 273 ? -7.490 9.953 8.114 1.00 98.25 273 ILE A N 1
ATOM 2174 C CA . ILE A 1 273 ? -6.739 11.206 8.027 1.00 98.25 273 ILE A CA 1
ATOM 2175 C C . ILE A 1 273 ? -5.898 11.438 9.277 1.00 98.25 273 ILE A C 1
ATOM 2177 O O . ILE A 1 273 ? -6.152 10.869 10.341 1.00 98.25 273 ILE A O 1
ATOM 2181 N N . ASP A 1 274 ? -4.906 12.312 9.137 1.00 96.75 274 ASP A N 1
ATOM 2182 C CA . ASP A 1 274 ? -4.013 12.734 10.217 1.00 96.75 274 ASP A CA 1
ATOM 2183 C C . ASP A 1 274 ? -3.277 11.572 10.892 1.00 96.75 274 ASP A C 1
ATOM 2185 O O . ASP A 1 274 ? -3.079 11.563 12.111 1.00 96.75 274 ASP A O 1
ATOM 2189 N N . LEU A 1 275 ? -2.823 10.600 10.094 1.00 97.50 275 LEU A N 1
ATOM 2190 C CA . LEU A 1 275 ? -1.954 9.512 10.544 1.00 97.50 275 LEU A CA 1
ATOM 2191 C C . LEU A 1 275 ? -0.529 10.032 10.783 1.00 97.50 275 LEU A C 1
ATOM 2193 O O . LEU A 1 275 ? 0.424 9.654 10.101 1.00 97.50 275 LEU A O 1
ATOM 2197 N N . ASN A 1 276 ? -0.400 10.948 11.738 1.00 95.94 276 ASN A N 1
ATOM 2198 C CA . ASN A 1 276 ? 0.786 11.758 11.983 1.00 95.94 276 ASN A CA 1
ATOM 2199 C C . ASN A 1 276 ? 1.532 11.273 13.228 1.00 95.94 276 ASN A C 1
ATOM 2201 O O . ASN A 1 276 ? 0.921 10.802 14.192 1.00 95.94 276 ASN A O 1
ATOM 2205 N N . GLN A 1 277 ? 2.853 11.456 13.251 1.00 93.12 277 GLN A N 1
ATOM 2206 C CA . GLN A 1 277 ? 3.641 11.216 14.460 1.00 93.12 277 GLN A CA 1
ATOM 2207 C C . GLN A 1 277 ? 3.155 12.111 15.614 1.00 93.12 277 GLN A C 1
ATOM 2209 O O . GLN A 1 277 ? 2.910 13.303 15.419 1.00 93.12 277 GLN A O 1
ATOM 2214 N N . GLY A 1 278 ? 3.015 11.533 16.811 1.00 88.75 278 GLY A N 1
ATOM 2215 C CA . GLY A 1 278 ? 2.505 12.212 18.006 1.00 88.75 278 GLY A CA 1
ATOM 2216 C C . GLY A 1 278 ? 0.978 12.356 18.049 1.00 88.75 278 GLY A C 1
ATOM 2217 O O . GLY A 1 278 ? 0.436 12.722 19.089 1.00 88.75 278 GLY A O 1
ATOM 2218 N N . VAL A 1 279 ? 0.279 12.054 16.947 1.00 90.69 279 VAL A N 1
ATOM 2219 C CA . VAL A 1 279 ? -1.187 11.933 16.910 1.00 90.69 279 VAL A CA 1
ATOM 2220 C C . VAL A 1 279 ? -1.588 10.472 17.048 1.00 90.69 279 VAL A C 1
ATOM 2222 O O . VAL A 1 279 ? -2.438 10.162 17.876 1.00 90.69 279 VAL A O 1
ATOM 2225 N N . ILE A 1 280 ? -0.970 9.596 16.251 1.00 92.25 280 ILE A N 1
ATOM 2226 C CA . ILE A 1 280 ? -1.144 8.147 16.324 1.00 92.25 280 ILE A CA 1
ATOM 2227 C C . ILE A 1 280 ? 0.199 7.445 16.024 1.00 92.25 280 ILE A C 1
ATOM 2229 O O . ILE A 1 280 ? 0.698 7.565 14.909 1.00 92.25 280 ILE A O 1
ATOM 2233 N N . PRO A 1 281 ? 0.841 6.751 16.979 1.00 89.19 281 PRO A N 1
ATOM 2234 C CA . PRO A 1 281 ? 0.462 6.728 18.376 1.00 89.19 281 PRO A CA 1
ATOM 2235 C C . PRO A 1 281 ? 0.666 8.088 19.050 1.00 89.19 281 PRO A C 1
ATOM 2237 O O . PRO A 1 281 ? 1.553 8.861 18.670 1.00 89.19 281 PRO A O 1
ATOM 2240 N N . MET A 1 282 ? -0.139 8.369 20.069 1.00 83.31 282 MET A N 1
ATOM 2241 C CA . MET A 1 282 ? 0.139 9.453 21.007 1.00 83.31 282 MET A CA 1
ATOM 2242 C C . MET A 1 282 ? 1.469 9.183 21.735 1.00 83.31 282 MET A C 1
ATOM 2244 O O . MET A 1 282 ? 1.672 8.100 22.284 1.00 83.31 282 MET A O 1
ATOM 2248 N N . GLU A 1 283 ? 2.375 10.163 21.738 1.00 78.50 283 GLU A N 1
ATOM 2249 C CA . GLU A 1 283 ? 3.659 10.080 22.450 1.00 78.50 283 GLU A CA 1
ATOM 2250 C C . GLU A 1 283 ? 3.493 10.647 23.870 1.00 78.50 283 GLU A C 1
ATOM 2252 O O . GLU A 1 283 ? 3.105 11.807 24.038 1.00 78.50 283 GLU A O 1
ATOM 2257 N N . LEU A 1 284 ? 3.773 9.838 24.897 1.00 67.88 284 LEU A N 1
ATOM 2258 C CA . LEU A 1 284 ? 3.864 10.293 26.289 1.00 67.88 284 LEU A CA 1
ATOM 2259 C C . LEU A 1 284 ? 5.334 10.424 26.707 1.00 67.88 284 LEU A C 1
ATOM 2261 O O . LEU A 1 284 ? 6.185 9.647 26.287 1.00 67.88 284 LEU A O 1
ATOM 2265 N N . TYR A 1 285 ? 5.635 11.419 27.543 1.00 58.06 285 TYR A N 1
ATOM 2266 C CA . TYR A 1 285 ? 7.014 11.841 27.811 1.00 58.06 285 TYR A CA 1
ATOM 2267 C C . TYR A 1 285 ? 7.768 11.033 28.887 1.00 58.06 285 TYR A C 1
ATOM 2269 O O . TYR A 1 285 ? 8.980 11.207 28.983 1.00 58.06 285 TYR A O 1
ATOM 2277 N N . ASP A 1 286 ? 7.114 10.157 29.664 1.00 56.97 286 ASP A N 1
ATOM 2278 C CA . ASP A 1 286 ? 7.689 9.702 30.947 1.00 56.97 286 ASP A CA 1
ATOM 2279 C C . ASP A 1 286 ? 8.037 8.200 31.088 1.00 56.97 286 ASP A C 1
ATOM 2281 O O . ASP A 1 286 ? 8.785 7.878 32.011 1.00 56.97 286 ASP A O 1
ATOM 2285 N N . ASP A 1 287 ? 7.591 7.271 30.218 1.00 63.59 287 ASP A N 1
ATOM 2286 C CA . ASP A 1 287 ? 7.980 5.843 30.339 1.00 63.59 287 ASP A CA 1
ATOM 2287 C C . ASP A 1 287 ? 7.877 5.022 29.029 1.00 63.59 287 ASP A C 1
ATOM 2289 O O . ASP A 1 287 ? 6.887 5.088 28.296 1.00 63.59 287 ASP A O 1
ATOM 2293 N N . ALA A 1 288 ? 8.901 4.210 28.741 1.00 64.44 288 ALA A N 1
ATOM 2294 C CA . ALA A 1 288 ? 8.998 3.374 27.543 1.00 64.44 288 ALA A CA 1
ATOM 2295 C C . ALA A 1 288 ? 8.108 2.114 27.581 1.00 64.44 288 ALA A C 1
ATOM 2297 O O . ALA A 1 288 ? 7.669 1.658 26.522 1.00 64.44 288 ALA A O 1
ATOM 2298 N N . GLU A 1 289 ? 7.826 1.537 28.757 1.00 62.88 289 GLU A N 1
ATOM 2299 C CA . GLU A 1 289 ? 6.888 0.404 28.869 1.00 62.88 289 GLU A CA 1
ATOM 2300 C C . GLU A 1 289 ? 5.439 0.854 28.653 1.00 62.88 289 GLU A C 1
ATOM 2302 O O . GLU A 1 289 ? 4.675 0.198 27.933 1.00 62.88 289 GLU A O 1
ATOM 2307 N N . ASP A 1 290 ? 5.078 2.013 29.209 1.00 67.25 290 ASP A N 1
ATOM 2308 C CA . ASP A 1 290 ? 3.769 2.627 28.984 1.00 67.25 290 ASP A CA 1
ATOM 2309 C C . ASP A 1 290 ? 3.593 2.960 27.493 1.00 67.25 290 ASP A C 1
ATOM 2311 O O . ASP A 1 290 ? 2.536 2.680 26.920 1.00 67.25 290 ASP A O 1
ATOM 2315 N N . GLN A 1 291 ? 4.644 3.456 26.827 1.00 77.25 291 GLN A N 1
ATOM 2316 C CA . GLN A 1 291 ? 4.597 3.734 25.391 1.00 77.25 291 GLN A CA 1
ATOM 2317 C C . GLN A 1 291 ? 4.382 2.469 24.552 1.00 77.25 291 GLN A C 1
ATOM 2319 O O . GLN A 1 291 ? 3.601 2.517 23.609 1.00 77.25 291 GLN A O 1
ATOM 2324 N N . LYS A 1 292 ? 4.992 1.323 24.894 1.00 77.31 292 LYS A N 1
ATOM 2325 C CA . LYS A 1 292 ? 4.731 0.053 24.183 1.00 77.31 292 LYS A CA 1
ATOM 2326 C C . LYS A 1 292 ? 3.271 -0.387 24.292 1.00 77.31 292 LYS A C 1
ATOM 2328 O O . LYS A 1 292 ? 2.696 -0.855 23.313 1.00 77.31 292 LYS A O 1
ATOM 2333 N N . THR A 1 293 ? 2.671 -0.224 25.470 1.00 76.44 293 THR A N 1
ATOM 2334 C CA . THR A 1 293 ? 1.256 -0.561 25.686 1.00 76.44 293 THR A CA 1
ATOM 2335 C C . THR A 1 293 ? 0.351 0.356 24.864 1.00 76.44 293 THR A C 1
ATOM 2337 O O . THR A 1 293 ? -0.543 -0.118 24.166 1.00 76.44 293 THR A O 1
ATOM 2340 N N . ILE A 1 294 ? 0.626 1.662 24.886 1.00 81.75 294 ILE A N 1
ATOM 2341 C CA . ILE A 1 294 ? -0.102 2.659 24.091 1.00 81.75 294 ILE A CA 1
ATOM 2342 C C . ILE A 1 294 ? 0.054 2.382 22.602 1.00 81.75 294 ILE A C 1
ATOM 2344 O O . ILE A 1 294 ? -0.931 2.417 21.874 1.00 81.75 294 ILE A O 1
ATOM 2348 N N . ASP A 1 295 ? 1.267 2.072 22.150 1.00 86.62 295 ASP A N 1
ATOM 2349 C CA . ASP A 1 295 ? 1.531 1.712 20.764 1.00 86.62 295 ASP A CA 1
ATOM 2350 C C . ASP A 1 295 ? 0.686 0.506 20.348 1.00 86.62 295 ASP A C 1
ATOM 2352 O O . ASP A 1 295 ? 0.081 0.540 19.283 1.00 86.62 295 ASP A O 1
ATOM 2356 N N . SER A 1 296 ? 0.602 -0.533 21.186 1.00 84.06 296 SER A N 1
ATOM 2357 C CA . SER A 1 296 ? -0.227 -1.710 20.903 1.00 84.06 296 SER A CA 1
ATOM 2358 C C . SER A 1 296 ? -1.716 -1.364 20.803 1.00 84.06 296 SER A C 1
ATOM 2360 O O . SER A 1 296 ? -2.392 -1.774 19.857 1.00 84.06 296 SER A O 1
ATOM 2362 N N . ASP A 1 297 ? -2.239 -0.561 21.730 1.00 82.56 297 ASP A N 1
ATOM 2363 C CA . ASP A 1 297 ? -3.649 -0.159 21.716 1.00 82.56 297 ASP A CA 1
ATOM 2364 C C . ASP A 1 297 ? -3.978 0.775 20.536 1.00 82.56 297 ASP A C 1
ATOM 2366 O O . ASP A 1 297 ? -4.995 0.603 19.861 1.00 82.56 297 ASP A O 1
ATOM 2370 N N . GLU A 1 298 ? -3.108 1.739 20.226 1.00 90.25 298 GLU A N 1
ATOM 2371 C CA . GLU A 1 298 ? -3.279 2.655 19.091 1.00 90.25 298 GLU A CA 1
ATOM 2372 C C . GLU A 1 298 ? -3.104 1.933 17.744 1.00 90.25 298 GLU A C 1
ATOM 2374 O O . GLU A 1 298 ? -3.762 2.283 16.762 1.00 90.25 298 GLU A O 1
ATOM 2379 N N . ARG A 1 299 ? -2.281 0.881 17.697 1.00 90.88 299 ARG A N 1
ATOM 2380 C CA . ARG A 1 299 ? -2.154 -0.010 16.542 1.00 90.88 299 ARG A CA 1
ATOM 2381 C C . ARG A 1 299 ? -3.440 -0.793 16.292 1.00 90.88 299 ARG A C 1
ATOM 2383 O O . ARG A 1 299 ? -3.925 -0.804 15.162 1.00 90.88 299 ARG A O 1
ATOM 2390 N N . LYS A 1 300 ? -4.046 -1.376 17.336 1.00 86.81 300 LYS A N 1
ATOM 2391 C CA . LYS A 1 300 ? -5.376 -2.013 17.242 1.00 86.81 300 LYS A CA 1
ATOM 2392 C C . LYS A 1 300 ? -6.438 -1.013 16.796 1.00 86.81 300 LYS A C 1
ATOM 2394 O O . LYS A 1 300 ? -7.295 -1.341 15.982 1.00 86.81 300 LYS A O 1
ATOM 2399 N N . LEU A 1 301 ? -6.368 0.223 17.287 1.00 90.50 301 LEU A N 1
ATOM 2400 C CA . LEU A 1 301 ? -7.284 1.285 16.881 1.00 90.50 301 LEU A CA 1
ATOM 2401 C C . LEU A 1 301 ? -7.159 1.616 15.385 1.00 90.50 301 LEU A C 1
ATOM 2403 O O . LEU A 1 301 ? -8.179 1.746 14.705 1.00 90.50 301 LEU A O 1
ATOM 2407 N N . LEU A 1 302 ? -5.933 1.716 14.859 1.00 94.44 302 LEU A N 1
ATOM 2408 C CA . LEU A 1 302 ? -5.697 1.914 13.428 1.00 94.44 302 LEU A CA 1
ATOM 2409 C C . LEU A 1 302 ? -6.166 0.703 12.610 1.00 94.44 302 LEU A C 1
ATOM 2411 O O . LEU A 1 302 ? -6.875 0.888 11.624 1.00 94.44 302 LEU A O 1
ATOM 2415 N N . TYR A 1 303 ? -5.863 -0.519 13.055 1.00 92.12 303 TYR A N 1
ATOM 2416 C CA . TYR A 1 303 ? -6.354 -1.757 12.442 1.00 92.12 303 TYR A CA 1
ATOM 2417 C C . TYR A 1 303 ? -7.883 -1.785 12.338 1.00 92.12 303 TYR A C 1
ATOM 2419 O O . TYR A 1 303 ? -8.437 -2.062 11.270 1.00 92.12 303 TYR A O 1
ATOM 2427 N N . VAL A 1 304 ? -8.578 -1.432 13.425 1.00 90.94 304 VAL A N 1
ATOM 2428 C CA . VAL A 1 304 ? -10.035 -1.281 13.418 1.00 90.94 304 VAL A CA 1
ATOM 2429 C C . VAL A 1 304 ? -10.432 -0.223 12.397 1.00 90.94 304 VAL A C 1
ATOM 2431 O O . VAL A 1 304 ? -11.284 -0.508 11.579 1.00 90.94 304 VAL A O 1
ATOM 2434 N N . GLY A 1 305 ? -9.806 0.954 12.361 1.00 94.25 305 GLY A N 1
ATOM 2435 C CA . GLY A 1 305 ? -10.110 1.976 11.351 1.00 94.25 305 GLY A CA 1
ATOM 2436 C C . GLY A 1 305 ? -9.967 1.484 9.902 1.00 94.25 305 GLY A C 1
ATOM 2437 O O . GLY A 1 305 ? -10.838 1.754 9.077 1.00 94.25 305 GLY A O 1
ATOM 2438 N N . MET A 1 306 ? -8.906 0.730 9.598 1.00 94.88 306 MET A N 1
ATOM 2439 C CA . MET A 1 306 ? -8.633 0.195 8.257 1.00 94.88 306 MET A CA 1
ATOM 2440 C C . MET A 1 306 ? -9.671 -0.853 7.833 1.00 94.88 306 MET A C 1
ATOM 2442 O O . MET A 1 306 ? -10.187 -0.816 6.719 1.00 94.88 306 MET A O 1
ATOM 2446 N N . THR A 1 307 ? -10.028 -1.764 8.740 1.00 91.56 307 THR A N 1
ATOM 2447 C CA . THR A 1 307 ? -10.941 -2.896 8.478 1.00 91.56 307 THR A CA 1
ATOM 2448 C C . THR A 1 307 ? -12.426 -2.516 8.445 1.00 91.56 307 THR A C 1
ATOM 2450 O O . THR A 1 307 ? -13.298 -3.376 8.308 1.00 91.56 307 THR A O 1
ATOM 2453 N N . ARG A 1 308 ? -12.739 -1.220 8.546 1.00 93.19 308 ARG A N 1
ATOM 2454 C CA . ARG A 1 308 ? -14.105 -0.677 8.416 1.00 93.19 308 ARG A CA 1
ATOM 2455 C C . ARG A 1 308 ? -14.439 -0.308 6.972 1.00 93.19 308 ARG A C 1
ATOM 2457 O O . ARG A 1 308 ? -15.597 -0.019 6.672 1.00 93.19 308 ARG A O 1
ATOM 2464 N N . ALA A 1 309 ? -13.430 -0.321 6.101 1.00 95.69 309 ALA A N 1
ATOM 2465 C CA . ALA A 1 309 ? -13.574 -0.119 4.673 1.00 95.69 309 ALA A CA 1
ATOM 2466 C C . ALA A 1 309 ? -14.003 -1.425 4.000 1.00 95.69 309 ALA A C 1
ATOM 2468 O O . ALA A 1 309 ? -13.375 -2.474 4.183 1.00 95.69 309 ALA A O 1
ATOM 2469 N N . ASN A 1 310 ? -15.055 -1.349 3.191 1.00 93.62 310 ASN A N 1
ATOM 2470 C CA . ASN A 1 310 ? -15.558 -2.497 2.446 1.00 93.62 310 ASN A CA 1
ATOM 2471 C C . ASN A 1 310 ? -14.894 -2.620 1.067 1.00 93.62 310 ASN A C 1
ATOM 2473 O O . ASN A 1 310 ? -14.727 -3.737 0.581 1.00 93.62 310 ASN A O 1
ATOM 2477 N N . GLU A 1 311 ? -14.553 -1.498 0.419 1.00 94.88 311 GLU A N 1
ATOM 2478 C CA . GLU A 1 311 ? -14.073 -1.483 -0.974 1.00 94.88 311 GLU A CA 1
ATOM 2479 C C . GLU A 1 311 ? -12.832 -0.612 -1.183 1.00 94.88 311 GLU A C 1
ATOM 2481 O O . GLU A 1 311 ? -11.877 -1.075 -1.804 1.00 94.88 311 GLU A O 1
ATOM 2486 N N . LEU A 1 312 ? -12.813 0.615 -0.647 1.00 97.31 312 LEU A N 1
ATOM 2487 C CA . LEU A 1 312 ? -11.692 1.545 -0.800 1.00 97.31 312 LEU A CA 1
ATOM 2488 C C . LEU A 1 312 ? -11.239 2.111 0.542 1.00 97.31 312 LEU A C 1
ATOM 2490 O O . LEU A 1 312 ? -12.046 2.579 1.347 1.00 97.31 312 LEU A O 1
ATOM 2494 N N . LEU A 1 313 ? -9.924 2.121 0.742 1.00 98.38 313 LEU A N 1
ATOM 2495 C CA . LEU A 1 313 ? -9.285 2.717 1.904 1.00 98.38 313 LEU A CA 1
ATOM 2496 C C . LEU A 1 313 ? -8.255 3.750 1.453 1.00 98.38 313 LEU A C 1
ATOM 2498 O O . LEU A 1 313 ? -7.265 3.408 0.813 1.00 98.38 313 LEU A O 1
ATOM 2502 N N . TYR A 1 314 ? -8.475 4.998 1.840 1.00 98.56 314 TYR A N 1
ATOM 2503 C CA . TYR A 1 314 ? -7.522 6.089 1.720 1.00 98.56 314 TYR A CA 1
ATOM 2504 C C . TYR A 1 314 ? -6.925 6.379 3.090 1.00 98.56 314 TYR A C 1
ATOM 2506 O O . TYR A 1 314 ? -7.627 6.436 4.097 1.00 98.56 314 TYR A O 1
ATOM 2514 N N . MET A 1 315 ? -5.621 6.586 3.128 1.00 98.44 315 MET A N 1
ATOM 2515 C CA . MET A 1 315 ? -4.847 6.890 4.318 1.00 98.44 315 MET A CA 1
ATOM 2516 C C . MET A 1 315 ? -3.985 8.110 4.034 1.00 98.44 315 MET A C 1
ATOM 2518 O O . MET A 1 315 ? -3.373 8.216 2.972 1.00 98.44 315 MET A O 1
ATOM 2522 N N . SER A 1 316 ? -3.915 9.044 4.974 1.00 97.88 316 SER A N 1
ATOM 2523 C CA . SER A 1 316 ? -3.104 10.240 4.781 1.00 97.88 316 SER A CA 1
ATOM 2524 C C . SER A 1 316 ? -2.415 10.716 6.040 1.00 97.88 316 SER A C 1
ATOM 2526 O O . SER A 1 316 ? -2.909 10.548 7.157 1.00 97.88 316 SER A O 1
ATOM 2528 N N . SER A 1 317 ? -1.270 11.352 5.833 1.00 97.25 317 SER A N 1
ATOM 2529 C CA . SER A 1 317 ? -0.529 12.032 6.882 1.00 97.25 317 SER A CA 1
ATOM 2530 C C . SER A 1 317 ? 0.001 13.377 6.399 1.00 97.25 317 SER A C 1
ATOM 2532 O O . SER A 1 317 ? 0.085 13.652 5.201 1.00 97.25 317 SER A O 1
ATOM 2534 N N . VAL A 1 318 ? 0.330 14.235 7.354 1.00 95.75 318 VAL A N 1
ATOM 2535 C CA . VAL A 1 318 ? 0.687 15.632 7.157 1.00 95.75 318 VAL A CA 1
ATOM 2536 C C . VAL A 1 318 ? 1.927 15.949 7.991 1.00 95.75 318 VAL A C 1
ATOM 2538 O O . VAL A 1 318 ? 1.984 15.615 9.175 1.00 95.75 318 VAL A O 1
ATOM 2541 N N . LYS A 1 319 ? 2.909 16.638 7.395 1.00 93.81 319 LYS A N 1
ATOM 2542 C CA . LYS A 1 319 ? 4.206 17.058 7.974 1.00 93.81 319 LYS A CA 1
ATOM 2543 C C . LYS A 1 319 ? 5.132 15.918 8.391 1.00 93.81 319 LYS A C 1
ATOM 2545 O O . LYS A 1 319 ? 6.272 15.872 7.939 1.00 93.81 319 LYS A O 1
ATOM 2550 N N . LYS A 1 320 ? 4.683 15.018 9.266 1.00 93.75 320 LYS A N 1
ATOM 2551 C CA . LYS A 1 320 ? 5.469 13.874 9.733 1.00 93.75 320 LYS A CA 1
ATOM 2552 C C . LYS A 1 320 ? 4.573 12.638 9.853 1.00 93.75 320 LYS A C 1
ATOM 2554 O O . LYS A 1 320 ? 3.678 12.643 10.700 1.00 93.75 320 LYS A O 1
ATOM 2559 N N . PRO A 1 321 ? 4.800 11.594 9.039 1.00 95.06 321 PRO A N 1
ATOM 2560 C CA . PRO A 1 321 ? 3.961 10.406 9.055 1.00 95.06 321 PRO A CA 1
ATOM 2561 C C . PRO A 1 321 ? 4.114 9.639 10.367 1.00 95.06 321 PRO A C 1
ATOM 2563 O O . PRO A 1 321 ? 5.185 9.636 10.979 1.00 95.06 321 PRO A O 1
ATOM 2566 N N . SER A 1 322 ? 3.042 8.971 10.779 1.00 95.62 322 SER A N 1
ATOM 2567 C CA . SER A 1 322 ? 3.060 8.003 11.871 1.00 95.62 322 SER A CA 1
ATOM 2568 C C . SER A 1 322 ? 4.094 6.908 11.609 1.00 95.62 322 SER A C 1
ATOM 2570 O O . SER A 1 322 ? 4.281 6.471 10.470 1.00 95.62 322 SER A O 1
ATOM 2572 N N . LYS A 1 323 ? 4.732 6.411 12.675 1.00 93.31 323 LYS A N 1
ATOM 2573 C CA . LYS A 1 323 ? 5.614 5.240 12.580 1.00 93.31 323 LYS A CA 1
ATOM 2574 C C . LYS A 1 323 ? 4.873 3.989 12.095 1.00 93.31 323 LYS A C 1
ATOM 2576 O O . LYS A 1 323 ? 5.476 3.203 11.379 1.00 93.31 323 LYS A O 1
ATOM 2581 N N . PHE A 1 324 ? 3.571 3.872 12.375 1.00 94.69 324 PHE A N 1
ATOM 2582 C CA . PHE A 1 324 ? 2.739 2.748 11.938 1.00 94.69 324 PHE A CA 1
ATOM 2583 C C . PHE A 1 324 ? 2.637 2.633 10.417 1.00 94.69 324 PHE A C 1
ATOM 2585 O O . PHE A 1 324 ? 2.496 1.536 9.898 1.00 94.69 324 PHE A O 1
ATOM 2592 N N . ILE A 1 325 ? 2.779 3.738 9.676 1.00 94.62 325 ILE A N 1
ATOM 2593 C CA . ILE A 1 325 ? 2.795 3.679 8.209 1.00 94.62 325 ILE A CA 1
ATOM 2594 C C . ILE A 1 325 ? 3.992 2.870 7.700 1.00 94.62 325 ILE A C 1
ATOM 2596 O O . ILE A 1 325 ? 3.868 2.164 6.708 1.00 94.62 325 ILE A O 1
ATOM 2600 N N . LYS A 1 326 ? 5.142 2.954 8.381 1.00 90.88 326 LYS A N 1
ATOM 2601 C CA . LYS A 1 326 ? 6.352 2.206 8.009 1.00 90.88 326 LYS A CA 1
ATOM 2602 C C . LYS A 1 326 ? 6.274 0.722 8.369 1.00 90.88 326 LYS A C 1
ATOM 2604 O O . LYS A 1 326 ? 7.102 -0.044 7.898 1.00 90.88 326 LYS A O 1
ATOM 2609 N N . GLU A 1 327 ? 5.332 0.345 9.232 1.00 92.25 327 GLU A N 1
ATOM 2610 C CA . GLU A 1 327 ? 5.091 -1.048 9.625 1.00 92.25 327 GLU A CA 1
ATOM 2611 C C . GLU A 1 327 ? 4.244 -1.790 8.576 1.00 92.25 327 GLU A C 1
ATOM 2613 O O . GLU A 1 327 ? 4.253 -3.014 8.547 1.00 92.25 327 GLU A O 1
ATOM 2618 N N . ILE A 1 328 ? 3.548 -1.065 7.692 1.00 93.88 328 ILE A N 1
ATOM 2619 C CA . ILE A 1 328 ? 2.787 -1.649 6.584 1.00 93.88 328 ILE A CA 1
ATOM 2620 C C . ILE A 1 328 ? 3.729 -1.877 5.401 1.00 93.88 328 ILE A C 1
ATOM 2622 O O . ILE A 1 328 ? 4.443 -0.961 4.985 1.00 93.88 328 ILE A O 1
ATOM 2626 N N . ASP A 1 329 ? 3.709 -3.076 4.816 1.00 92.56 329 ASP A N 1
ATOM 2627 C CA . ASP A 1 329 ? 4.550 -3.373 3.663 1.00 92.56 329 ASP A CA 1
ATOM 2628 C C . ASP A 1 329 ? 4.123 -2.499 2.475 1.00 92.56 329 ASP A C 1
ATOM 2630 O O . ASP A 1 329 ? 2.977 -2.524 2.011 1.00 92.56 329 ASP A O 1
ATOM 2634 N N . ARG A 1 330 ? 5.076 -1.731 1.935 1.00 91.44 330 ARG A N 1
ATOM 2635 C CA . ARG A 1 330 ? 4.855 -0.821 0.804 1.00 91.44 330 ARG A CA 1
ATOM 2636 C C . ARG A 1 330 ? 4.240 -1.520 -0.412 1.00 91.44 330 ARG A C 1
ATOM 2638 O O . ARG A 1 330 ? 3.555 -0.871 -1.200 1.00 91.44 330 ARG A O 1
ATOM 2645 N N . LYS A 1 331 ? 4.448 -2.833 -0.585 1.00 92.56 331 LYS A N 1
ATOM 2646 C CA . LYS A 1 331 ? 3.858 -3.614 -1.687 1.00 92.56 331 LYS A CA 1
ATOM 2647 C C . LYS A 1 331 ? 2.335 -3.716 -1.590 1.00 92.56 331 LYS A C 1
ATOM 2649 O O . LYS A 1 331 ? 1.681 -3.925 -2.615 1.00 92.56 331 LYS A O 1
ATOM 2654 N N . HIS A 1 332 ? 1.770 -3.536 -0.398 1.00 94.94 332 HIS A N 1
ATOM 2655 C CA . HIS A 1 332 ? 0.331 -3.526 -0.152 1.00 94.94 332 HIS A CA 1
ATOM 2656 C C . HIS A 1 332 ? -0.271 -2.116 -0.199 1.00 94.94 332 HIS A C 1
ATOM 2658 O O . HIS A 1 332 ? -1.475 -1.973 -0.032 1.00 94.94 332 HIS A O 1
ATOM 2664 N N . LEU A 1 333 ? 0.528 -1.081 -0.474 1.00 96.44 333 LEU A N 1
ATOM 2665 C CA . LEU A 1 333 ? 0.061 0.300 -0.594 1.00 96.44 333 LEU A CA 1
ATOM 2666 C C . LEU A 1 333 ? 0.206 0.820 -2.023 1.00 96.44 333 LEU A C 1
ATOM 2668 O O . LEU A 1 333 ? 1.104 0.416 -2.767 1.00 96.44 333 LEU A O 1
ATOM 2672 N N . ARG A 1 334 ? -0.656 1.759 -2.408 1.00 95.81 334 ARG A N 1
ATOM 2673 C CA . ARG A 1 334 ? -0.544 2.511 -3.667 1.00 95.81 334 ARG A CA 1
ATOM 2674 C C . ARG A 1 334 ? -0.566 4.008 -3.408 1.00 95.81 334 ARG A C 1
ATOM 2676 O O . ARG A 1 334 ? -1.155 4.464 -2.435 1.00 95.81 334 ARG A O 1
ATOM 2683 N N . MET A 1 335 ? 0.055 4.785 -4.291 1.00 92.31 335 MET A N 1
ATOM 2684 C CA . MET A 1 335 ? -0.084 6.248 -4.262 1.00 92.31 335 MET A CA 1
ATOM 2685 C C . MET A 1 335 ? -1.447 6.703 -4.788 1.00 92.31 335 MET A C 1
ATOM 2687 O O . MET A 1 335 ? -1.916 7.783 -4.442 1.00 92.31 335 MET A O 1
ATOM 2691 N N . ARG A 1 336 ? -2.080 5.908 -5.663 1.00 90.38 336 ARG A N 1
ATOM 2692 C CA . ARG A 1 336 ? -3.355 6.227 -6.324 1.00 90.38 336 ARG A CA 1
ATOM 2693 C C . ARG A 1 336 ? -4.174 4.966 -6.569 1.00 90.38 336 ARG A C 1
ATOM 2695 O O . ARG A 1 336 ? -3.599 3.896 -6.726 1.00 90.38 336 ARG A O 1
ATOM 2702 N N . LYS A 1 337 ? -5.500 5.113 -6.646 1.00 85.69 337 LYS A N 1
ATOM 2703 C CA . LYS A 1 337 ? -6.463 4.008 -6.809 1.00 85.69 337 LYS A CA 1
ATOM 2704 C C . LYS A 1 337 ? -6.162 3.130 -8.034 1.00 85.69 337 LYS A C 1
ATOM 2706 O O . LYS A 1 337 ? -6.141 1.909 -7.909 1.00 85.69 337 LYS A O 1
ATOM 2711 N N . ASP A 1 338 ? -5.857 3.748 -9.175 1.00 85.81 338 ASP A N 1
ATOM 2712 C CA . ASP A 1 338 ? -5.716 3.064 -10.473 1.00 85.81 338 ASP A CA 1
ATOM 2713 C C . ASP A 1 338 ? -4.272 3.031 -11.000 1.00 85.81 338 ASP A C 1
ATOM 2715 O O . ASP A 1 338 ? -4.053 2.881 -12.199 1.00 85.81 338 ASP A O 1
ATOM 2719 N N . ALA A 1 339 ? -3.286 3.186 -10.113 1.00 90.00 339 ALA A N 1
ATOM 2720 C CA . ALA A 1 339 ? -1.874 3.108 -10.469 1.00 90.00 339 ALA A CA 1
ATOM 2721 C C . ALA A 1 339 ? -1.164 2.031 -9.650 1.00 90.00 339 ALA A C 1
ATOM 2723 O O . ALA A 1 339 ? -1.435 1.858 -8.461 1.00 90.00 339 ALA A O 1
ATOM 2724 N N . ALA A 1 340 ? -0.217 1.329 -10.267 1.00 92.62 340 ALA A N 1
ATOM 2725 C CA . ALA A 1 340 ? 0.607 0.327 -9.603 1.00 92.62 340 ALA A CA 1
ATOM 2726 C C . ALA A 1 340 ? 1.678 0.949 -8.691 1.00 92.62 340 ALA A C 1
ATOM 2728 O O . ALA A 1 340 ? 2.189 0.264 -7.803 1.00 92.62 340 ALA A O 1
ATOM 2729 N N . LEU A 1 341 ? 1.991 2.234 -8.891 1.00 93.88 341 LEU A N 1
ATOM 2730 C CA . LEU A 1 341 ? 3.037 2.954 -8.172 1.00 93.88 341 LEU A CA 1
ATOM 2731 C C . LEU A 1 341 ? 2.835 2.923 -6.649 1.00 93.88 341 LEU A C 1
ATOM 2733 O O . LEU A 1 341 ? 1.780 3.308 -6.128 1.00 93.88 341 LEU A O 1
ATOM 2737 N N . ARG A 1 342 ? 3.871 2.486 -5.931 1.00 95.25 342 ARG A N 1
ATOM 2738 C CA . ARG A 1 342 ? 3.877 2.386 -4.465 1.00 95.25 342 ARG A CA 1
ATOM 2739 C C . ARG A 1 342 ? 4.316 3.714 -3.836 1.00 95.25 342 ARG A C 1
ATOM 2741 O O . ARG A 1 342 ? 5.024 4.465 -4.495 1.00 95.25 342 ARG A O 1
ATOM 2748 N N . PRO A 1 343 ? 3.936 4.028 -2.583 1.00 94.38 343 PRO A N 1
ATOM 2749 C CA . PRO A 1 343 ? 4.372 5.255 -1.915 1.00 94.38 343 PRO A CA 1
ATOM 2750 C C . PRO A 1 343 ? 5.891 5.439 -1.864 1.00 94.38 343 PRO A C 1
ATOM 2752 O O . PRO A 1 343 ? 6.654 4.468 -1.855 1.00 94.38 343 PRO A O 1
ATOM 2755 N N . PHE A 1 344 ? 6.320 6.701 -1.791 1.00 92.75 344 PHE A N 1
ATOM 2756 C CA . PHE A 1 344 ? 7.729 7.041 -1.645 1.00 92.75 344 PHE A CA 1
ATOM 2757 C C . PHE A 1 344 ? 8.343 6.427 -0.391 1.00 92.75 344 PHE A C 1
ATOM 2759 O O . PHE A 1 344 ? 7.808 6.532 0.715 1.00 92.75 344 PHE A O 1
ATOM 2766 N N . GLU A 1 345 ? 9.528 5.862 -0.574 1.00 89.75 345 GLU A N 1
ATOM 2767 C CA . GLU A 1 345 ? 10.383 5.375 0.492 1.00 89.75 345 GLU A CA 1
ATOM 2768 C C . GLU A 1 345 ? 11.825 5.743 0.151 1.00 89.75 345 GLU A C 1
ATOM 2770 O O . GLU A 1 345 ? 12.286 5.527 -0.972 1.00 89.75 345 GLU A O 1
ATOM 2775 N N . SER A 1 346 ? 12.524 6.304 1.139 1.00 87.94 346 SER A N 1
ATOM 2776 C CA . SER A 1 346 ? 13.926 6.682 1.002 1.00 87.94 346 SER A CA 1
ATOM 2777 C C . SER A 1 346 ? 14.794 5.441 0.836 1.00 87.94 346 SER A C 1
ATOM 2779 O O . SER A 1 346 ? 14.705 4.513 1.635 1.00 87.94 346 SER A O 1
ATOM 2781 N N . ILE A 1 347 ? 15.687 5.474 -0.147 1.00 89.81 347 ILE A N 1
ATOM 2782 C CA . ILE A 1 347 ? 16.675 4.423 -0.396 1.00 89.81 347 ILE A CA 1
ATOM 2783 C C . ILE A 1 347 ? 18.020 4.880 0.178 1.00 89.81 347 ILE A C 1
ATOM 2785 O O . ILE A 1 347 ? 18.364 6.060 0.090 1.00 89.81 347 ILE A O 1
ATOM 2789 N N . SER A 1 348 ? 18.761 3.970 0.812 1.00 89.75 348 SER A N 1
ATOM 2790 C CA . SER A 1 348 ? 20.125 4.252 1.268 1.00 89.75 348 SER A CA 1
ATOM 2791 C C . SER A 1 348 ? 21.053 4.429 0.067 1.00 89.75 348 SER A C 1
ATOM 2793 O O . SER A 1 348 ? 20.928 3.707 -0.917 1.00 89.75 348 SER A O 1
ATOM 2795 N N . MET A 1 349 ? 22.044 5.322 0.163 1.00 87.62 349 MET A N 1
ATOM 2796 C CA . MET A 1 349 ? 23.043 5.516 -0.903 1.00 87.62 349 MET A CA 1
ATOM 2797 C C . MET A 1 349 ? 23.790 4.224 -1.272 1.00 87.62 349 MET A C 1
ATOM 2799 O O . MET A 1 349 ? 24.234 4.074 -2.403 1.00 87.62 349 MET A O 1
ATOM 2803 N N . THR A 1 350 ? 23.907 3.277 -0.337 1.00 89.31 350 THR A N 1
ATOM 2804 C CA . THR A 1 350 ? 24.509 1.953 -0.577 1.00 89.31 350 THR A CA 1
ATOM 2805 C C . THR A 1 350 ? 23.721 1.094 -1.560 1.00 89.31 350 THR A C 1
ATOM 2807 O O . THR A 1 350 ? 24.297 0.213 -2.191 1.00 89.31 350 THR A O 1
ATOM 2810 N N . ASP A 1 351 ? 22.423 1.359 -1.688 1.00 90.31 351 ASP A N 1
ATOM 2811 C CA . ASP A 1 351 ? 21.489 0.571 -2.490 1.00 90.31 351 ASP A CA 1
ATOM 2812 C C . ASP A 1 351 ? 21.119 1.288 -3.797 1.00 90.31 351 ASP A C 1
ATOM 2814 O O . ASP A 1 351 ? 20.233 0.836 -4.525 1.00 90.31 351 ASP A O 1
ATOM 2818 N N . TYR A 1 352 ? 21.788 2.407 -4.104 1.00 92.50 352 TYR A N 1
ATOM 2819 C CA . TYR A 1 352 ? 21.588 3.130 -5.355 1.00 92.50 352 TYR A CA 1
ATOM 2820 C C . TYR A 1 352 ? 21.964 2.253 -6.554 1.00 92.50 352 TYR A C 1
ATOM 2822 O O . TYR A 1 352 ? 22.947 1.506 -6.546 1.00 92.50 352 TYR A O 1
ATOM 2830 N N . ARG A 1 353 ? 21.162 2.356 -7.610 1.00 93.44 353 ARG A N 1
ATOM 2831 C CA . ARG A 1 353 ? 21.345 1.664 -8.887 1.00 93.44 353 ARG A CA 1
ATOM 2832 C C . ARG A 1 353 ? 21.719 2.669 -9.967 1.00 93.44 353 ARG A C 1
ATOM 2834 O O . ARG A 1 353 ? 21.361 3.841 -9.871 1.00 93.44 353 ARG A O 1
ATOM 2841 N N . LEU A 1 354 ? 22.452 2.192 -10.978 1.00 90.69 354 LEU A N 1
ATOM 2842 C CA . LEU A 1 354 ? 22.985 3.018 -12.073 1.00 90.69 354 LEU A CA 1
ATOM 2843 C C . LEU A 1 354 ? 23.876 4.170 -11.567 1.00 90.69 354 LEU A C 1
ATOM 2845 O O . LEU A 1 354 ? 23.944 5.242 -12.162 1.00 90.69 354 LEU A O 1
ATOM 2849 N N . ALA A 1 355 ? 24.544 3.955 -10.427 1.00 86.75 355 ALA A N 1
ATOM 2850 C CA . ALA A 1 355 ? 25.361 4.965 -9.761 1.00 86.75 355 ALA A CA 1
ATOM 2851 C C . ALA A 1 355 ? 26.584 5.394 -10.588 1.00 86.75 355 ALA A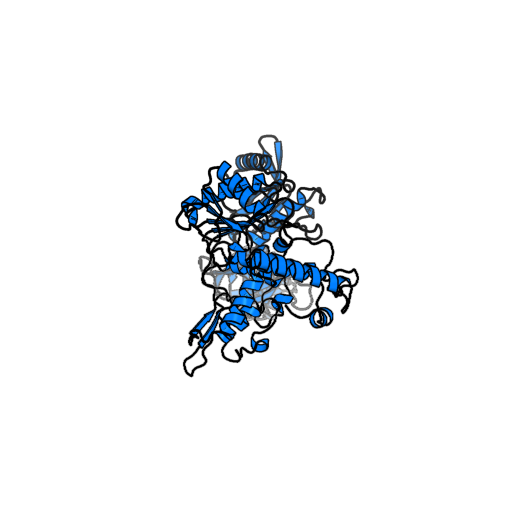 C 1
ATOM 2853 O O . ALA A 1 355 ? 27.099 6.492 -10.405 1.00 86.75 355 ALA A O 1
ATOM 2854 N N . ASP A 1 356 ? 27.026 4.542 -11.510 1.00 86.94 356 ASP A N 1
ATOM 2855 C CA . ASP A 1 356 ? 28.078 4.795 -12.492 1.00 86.94 356 ASP A CA 1
ATOM 2856 C C . ASP A 1 356 ? 27.683 5.834 -13.556 1.00 86.94 356 ASP A C 1
ATOM 2858 O O . ASP A 1 356 ? 28.560 6.475 -14.132 1.00 86.94 356 ASP A O 1
ATOM 2862 N N . GLN A 1 357 ? 26.381 6.041 -13.783 1.00 87.25 357 GLN A N 1
ATOM 2863 C CA . GLN A 1 357 ? 25.861 7.050 -14.712 1.00 87.25 357 GLN A CA 1
ATOM 2864 C C . GLN A 1 357 ? 25.623 8.416 -14.042 1.00 87.25 357 GLN A C 1
ATOM 2866 O O . GLN A 1 357 ? 25.334 9.399 -14.724 1.00 87.25 357 GLN A O 1
ATOM 2871 N N . LEU A 1 358 ? 25.732 8.502 -12.712 1.00 82.31 358 LEU A N 1
ATOM 2872 C CA . LEU A 1 358 ? 25.422 9.714 -11.955 1.00 82.31 358 LEU A CA 1
ATOM 2873 C C . LEU A 1 358 ? 26.600 10.690 -11.910 1.00 82.31 358 LEU A C 1
ATOM 2875 O O . LEU A 1 358 ? 27.724 10.332 -11.566 1.00 82.31 358 LEU A O 1
ATOM 2879 N N . VAL A 1 359 ? 26.310 11.966 -12.176 1.00 77.44 359 VAL A N 1
ATOM 2880 C CA . VAL A 1 359 ? 27.295 13.056 -12.073 1.00 77.44 359 VAL A CA 1
ATOM 2881 C C . VAL A 1 359 ? 27.514 13.483 -10.616 1.00 77.44 359 VAL A C 1
ATOM 2883 O O . VAL A 1 359 ? 28.645 13.751 -10.216 1.00 77.44 359 VAL A O 1
ATOM 2886 N N . ASP A 1 360 ? 26.442 13.543 -9.818 1.00 82.19 360 ASP A N 1
ATOM 2887 C CA . ASP A 1 360 ? 26.478 13.915 -8.399 1.00 82.19 360 ASP A CA 1
ATOM 2888 C C . ASP A 1 360 ? 25.557 13.014 -7.562 1.00 82.19 360 ASP A C 1
ATOM 2890 O O . ASP A 1 360 ? 24.344 13.219 -7.484 1.00 82.19 360 ASP A O 1
ATOM 2894 N N . LEU A 1 361 ? 26.163 12.042 -6.877 1.00 81.56 361 LEU A N 1
ATOM 2895 C CA . LEU A 1 361 ? 25.487 11.107 -5.968 1.00 81.56 361 LEU A CA 1
ATOM 2896 C C . LEU A 1 361 ? 24.833 11.790 -4.755 1.00 81.56 361 LEU A C 1
ATOM 2898 O O . LEU A 1 361 ? 23.972 11.197 -4.102 1.00 81.56 361 LEU A O 1
ATOM 2902 N N . HIS A 1 362 ? 25.243 13.016 -4.422 1.00 83.62 362 HIS A N 1
ATOM 2903 C CA . HIS A 1 362 ? 24.743 13.767 -3.273 1.00 83.62 362 HIS A CA 1
ATOM 2904 C C . HIS A 1 362 ? 23.651 14.777 -3.641 1.00 83.62 362 HIS A C 1
ATOM 2906 O O . HIS A 1 362 ? 23.182 15.519 -2.766 1.00 83.62 362 HIS A O 1
ATOM 2912 N N . SER A 1 363 ? 23.208 14.793 -4.903 1.00 86.75 363 SER A N 1
ATOM 2913 C CA . SER A 1 363 ? 22.088 15.626 -5.325 1.00 86.75 363 SER A CA 1
ATOM 2914 C C . SER A 1 363 ? 20.844 15.336 -4.480 1.00 86.75 363 SER A C 1
ATOM 2916 O O . SER A 1 363 ? 20.487 14.193 -4.191 1.00 86.75 363 SER A O 1
ATOM 2918 N N . LYS A 1 364 ? 20.130 16.398 -4.094 1.00 83.88 364 LYS A N 1
ATOM 2919 C CA . LYS A 1 364 ? 18.892 16.288 -3.301 1.00 83.88 364 LYS A CA 1
ATOM 2920 C C . LYS A 1 364 ? 17.737 15.656 -4.084 1.00 83.88 364 LYS A C 1
ATOM 2922 O O . LYS A 1 364 ? 16.729 15.302 -3.475 1.00 83.88 364 LYS A O 1
ATOM 2927 N N . GLU A 1 365 ? 17.859 15.570 -5.404 1.00 89.31 365 GLU A N 1
ATOM 2928 C CA . GLU A 1 365 ? 16.868 14.955 -6.297 1.00 89.31 365 GLU A CA 1
ATOM 2929 C C . GLU A 1 365 ? 17.096 13.449 -6.440 1.00 89.31 365 GLU A C 1
ATOM 2931 O O . GLU A 1 365 ? 16.163 12.714 -6.755 1.00 89.31 365 GLU A O 1
ATOM 2936 N N . GLU A 1 366 ? 18.298 12.975 -6.098 1.00 92.56 366 GLU A N 1
ATOM 2937 C CA . GLU A 1 366 ? 18.694 11.582 -6.288 1.00 92.56 366 GLU A CA 1
ATOM 2938 C C . GLU A 1 366 ? 17.851 10.616 -5.449 1.00 92.56 366 GLU A C 1
ATOM 2940 O O . GLU A 1 366 ? 17.529 9.524 -5.895 1.00 92.56 366 GLU A O 1
ATOM 2945 N N . LEU A 1 367 ? 17.377 11.045 -4.274 1.00 92.50 367 LEU A N 1
ATOM 2946 C CA . LEU A 1 367 ? 16.438 10.254 -3.471 1.00 92.50 367 LEU A CA 1
ATOM 2947 C C . LEU A 1 367 ? 15.137 9.956 -4.234 1.00 92.50 367 LEU A C 1
ATOM 2949 O O . LEU A 1 367 ? 14.645 8.828 -4.204 1.00 92.50 367 LEU A O 1
ATOM 2953 N N . THR A 1 368 ? 14.589 10.958 -4.927 1.00 94.94 368 THR A N 1
ATOM 2954 C CA . THR A 1 368 ? 13.397 10.802 -5.771 1.00 94.94 368 THR A CA 1
ATOM 2955 C C . THR A 1 368 ? 13.714 9.931 -6.981 1.00 94.94 368 THR A C 1
ATOM 2957 O O . THR A 1 368 ? 12.946 9.023 -7.300 1.00 94.94 368 THR A O 1
ATOM 2960 N N . ARG A 1 369 ? 14.857 10.184 -7.632 1.00 95.69 369 ARG A N 1
ATOM 2961 C CA . ARG A 1 369 ? 15.310 9.454 -8.820 1.00 95.69 369 ARG A CA 1
ATOM 2962 C C . ARG A 1 369 ? 15.451 7.963 -8.547 1.00 95.69 369 ARG A C 1
ATOM 2964 O O . ARG A 1 369 ? 14.849 7.155 -9.245 1.00 95.69 369 ARG A O 1
ATOM 2971 N N . GLN A 1 370 ? 16.163 7.605 -7.484 1.00 96.00 370 GLN A N 1
ATOM 2972 C CA . GLN A 1 370 ? 16.415 6.218 -7.098 1.00 96.00 370 GLN A CA 1
ATOM 2973 C C . GLN A 1 370 ? 15.136 5.493 -6.689 1.00 96.00 370 GLN A C 1
ATOM 2975 O O . GLN A 1 370 ? 14.944 4.329 -7.046 1.00 96.00 370 GLN A O 1
ATOM 2980 N N . TRP A 1 371 ? 14.219 6.178 -5.998 1.00 96.00 371 TRP A N 1
ATOM 2981 C CA . TRP A 1 371 ? 12.895 5.619 -5.739 1.00 96.00 371 TRP A CA 1
ATOM 2982 C C . TRP A 1 371 ? 12.147 5.310 -7.043 1.00 96.00 371 TRP A C 1
ATOM 2984 O O . TRP A 1 371 ? 11.642 4.198 -7.192 1.00 96.00 371 TRP A O 1
ATOM 2994 N N . LEU A 1 372 ? 12.129 6.236 -8.008 1.00 97.19 372 LEU A N 1
ATOM 2995 C CA . LEU A 1 372 ? 11.457 6.011 -9.288 1.00 97.19 372 LEU A CA 1
ATOM 2996 C C . LEU A 1 372 ? 12.121 4.888 -10.104 1.00 97.19 372 LEU A C 1
ATOM 2998 O O . LEU A 1 372 ? 11.409 4.046 -10.642 1.00 97.19 372 LEU A O 1
ATOM 3002 N N . ILE A 1 373 ? 13.457 4.821 -10.145 1.00 97.12 373 ILE A N 1
ATOM 3003 C CA . ILE A 1 373 ? 14.213 3.720 -10.776 1.00 97.12 373 ILE A CA 1
ATOM 3004 C C . ILE A 1 373 ? 13.788 2.372 -10.181 1.00 97.12 373 ILE A C 1
ATOM 3006 O O . ILE A 1 373 ? 13.489 1.426 -10.914 1.00 97.12 373 ILE A O 1
ATOM 3010 N N . ARG A 1 374 ? 13.700 2.286 -8.848 1.00 96.12 374 ARG A N 1
ATOM 3011 C CA . ARG A 1 374 ? 13.250 1.070 -8.162 1.00 96.12 374 ARG A CA 1
ATOM 3012 C C . ARG A 1 374 ? 11.816 0.703 -8.530 1.00 96.12 374 ARG A C 1
ATOM 3014 O O . ARG A 1 374 ? 11.544 -0.474 -8.732 1.00 96.12 374 ARG A O 1
ATOM 3021 N N . GLU A 1 375 ? 10.907 1.667 -8.651 1.00 96.69 375 GLU A N 1
ATOM 3022 C CA . GLU A 1 375 ? 9.528 1.385 -9.065 1.00 96.69 375 GLU A CA 1
ATOM 3023 C C . GLU A 1 375 ? 9.434 0.961 -10.539 1.00 96.69 375 GLU A C 1
ATOM 3025 O O . GLU A 1 375 ? 8.746 -0.012 -10.849 1.00 96.69 375 GLU A O 1
ATOM 3030 N N . LEU A 1 376 ? 10.158 1.617 -11.452 1.00 96.81 376 LEU A N 1
ATOM 3031 C CA . LEU A 1 376 ? 10.250 1.198 -12.858 1.00 96.81 376 LEU A CA 1
ATOM 3032 C C . LEU A 1 376 ? 10.719 -0.261 -12.975 1.00 96.81 376 LEU A C 1
ATOM 3034 O O . LEU A 1 376 ? 10.170 -1.016 -13.781 1.00 96.81 376 LEU A O 1
ATOM 3038 N N . HIS A 1 377 ? 11.649 -0.672 -12.113 1.00 95.19 377 HIS A N 1
ATOM 3039 C CA . HIS A 1 377 ? 12.148 -2.039 -12.052 1.00 95.19 377 HIS A CA 1
ATOM 3040 C C . HIS A 1 377 ? 11.186 -3.022 -11.366 1.00 95.19 377 HIS A C 1
ATOM 3042 O O . HIS A 1 377 ? 10.681 -3.943 -11.999 1.00 95.19 377 HIS A O 1
ATOM 3048 N N . GLU A 1 378 ? 10.892 -2.832 -10.080 1.00 93.38 378 GLU A N 1
ATOM 3049 C CA . GLU A 1 378 ? 10.153 -3.805 -9.264 1.00 93.38 378 GLU A CA 1
ATOM 3050 C C . GLU A 1 378 ? 8.637 -3.797 -9.502 1.00 93.38 378 GLU A C 1
ATOM 3052 O O . GLU A 1 378 ? 7.964 -4.803 -9.264 1.00 93.38 378 GLU A O 1
ATOM 3057 N N . THR A 1 379 ? 8.073 -2.655 -9.900 1.00 93.00 379 THR A N 1
ATOM 3058 C CA . THR A 1 379 ? 6.620 -2.481 -10.049 1.00 93.00 379 THR A CA 1
ATOM 3059 C C . THR A 1 379 ? 6.199 -2.623 -11.509 1.00 93.00 379 THR A C 1
ATOM 3061 O O . THR A 1 379 ? 5.213 -3.312 -11.797 1.00 93.00 379 THR A O 1
ATOM 3064 N N . TYR A 1 380 ? 6.954 -2.026 -12.437 1.00 93.44 380 TYR A N 1
ATOM 3065 C CA . TYR A 1 380 ? 6.642 -2.077 -13.870 1.00 93.44 380 TYR A CA 1
ATOM 3066 C C . TYR A 1 380 ? 7.457 -3.113 -14.652 1.00 93.44 380 TYR A C 1
ATOM 3068 O O . TYR A 1 380 ? 7.067 -3.440 -15.771 1.00 93.44 380 TYR A O 1
ATOM 3076 N N . GLY A 1 381 ? 8.514 -3.690 -14.073 1.00 90.12 381 GLY A N 1
ATOM 3077 C CA . GLY A 1 381 ? 9.253 -4.815 -14.653 1.00 90.12 381 GLY A CA 1
ATOM 3078 C C . GLY A 1 381 ? 10.311 -4.435 -15.688 1.00 90.12 381 GLY A C 1
ATOM 3079 O O . GLY A 1 381 ? 10.736 -5.305 -16.445 1.00 90.12 381 GLY A O 1
ATOM 3080 N N . TYR A 1 382 ? 10.708 -3.163 -15.786 1.00 92.19 382 TYR A N 1
ATOM 3081 C CA . TYR A 1 382 ? 11.766 -2.752 -16.711 1.00 92.19 382 TYR A CA 1
ATOM 3082 C C . TYR A 1 382 ? 13.146 -3.110 -16.129 1.00 92.19 382 TYR A C 1
ATOM 3084 O O . TYR A 1 382 ? 13.465 -2.686 -15.015 1.00 92.19 382 TYR A O 1
ATOM 3092 N N . PRO A 1 383 ? 13.981 -3.895 -16.829 1.00 90.62 383 PRO A N 1
ATOM 3093 C CA . PRO A 1 383 ? 15.348 -4.169 -16.389 1.00 90.62 383 PRO A CA 1
ATOM 3094 C C . PRO A 1 383 ? 16.197 -2.891 -16.334 1.00 90.62 383 PRO A C 1
ATOM 3096 O O . PRO A 1 383 ? 15.912 -1.924 -17.044 1.00 90.62 383 PRO A O 1
ATOM 3099 N N . TYR A 1 384 ? 17.235 -2.872 -15.494 1.00 92.56 384 TYR A N 1
ATOM 3100 C CA . TYR A 1 384 ? 18.110 -1.699 -15.356 1.00 92.56 384 TYR A CA 1
ATOM 3101 C C . TYR A 1 384 ? 18.879 -1.396 -16.646 1.00 92.56 384 TYR A C 1
ATOM 3103 O O . TYR A 1 384 ? 19.186 -0.245 -16.921 1.00 92.56 384 TYR A O 1
ATOM 3111 N N . GLU A 1 385 ? 19.133 -2.418 -17.459 1.00 90.38 385 GLU A N 1
ATOM 3112 C CA . GLU A 1 385 ? 19.818 -2.347 -18.750 1.00 90.38 385 GLU A CA 1
ATOM 3113 C C . GLU A 1 385 ? 19.026 -1.541 -19.788 1.00 90.38 385 GLU A C 1
ATOM 3115 O O . GLU A 1 385 ? 19.604 -1.041 -20.748 1.00 90.38 385 GLU A O 1
ATOM 3120 N N . LEU A 1 386 ? 17.711 -1.400 -19.589 1.00 92.12 386 LEU A N 1
ATOM 3121 C CA . LEU A 1 386 ? 16.852 -0.552 -20.412 1.00 92.12 386 LEU A CA 1
ATOM 3122 C C . LEU A 1 386 ? 16.816 0.902 -19.930 1.00 92.12 386 LEU A C 1
ATOM 3124 O O . LEU A 1 386 ? 16.138 1.721 -20.543 1.00 92.12 386 LEU A O 1
ATOM 3128 N N . MET A 1 387 ? 17.464 1.238 -18.815 1.00 95.50 387 MET A N 1
ATOM 3129 C CA . MET A 1 387 ? 17.387 2.566 -18.215 1.00 95.50 387 MET A CA 1
ATOM 3130 C C . MET A 1 387 ? 18.677 3.348 -18.441 1.00 95.50 387 MET A C 1
ATOM 3132 O O . MET A 1 387 ? 19.773 2.887 -18.121 1.00 95.50 387 MET A O 1
ATOM 3136 N N . GLN A 1 388 ? 18.528 4.578 -18.917 1.00 94.19 388 GLN A N 1
ATOM 3137 C CA . GLN A 1 388 ? 19.616 5.531 -19.069 1.00 94.19 388 GLN A CA 1
ATOM 3138 C C . GLN A 1 388 ? 19.328 6.791 -18.254 1.00 94.19 388 GLN A C 1
ATOM 3140 O O . GLN A 1 388 ? 18.242 7.366 -18.349 1.00 94.19 388 GLN A O 1
ATOM 3145 N N . LEU A 1 389 ? 20.301 7.221 -17.454 1.00 93.75 389 LEU A N 1
ATOM 3146 C CA . LEU A 1 389 ? 20.235 8.464 -16.691 1.00 93.75 389 LEU A CA 1
ATOM 3147 C C . LEU A 1 389 ? 20.813 9.625 -17.499 1.00 93.75 389 LEU A C 1
ATOM 3149 O O . LEU A 1 389 ? 21.694 9.423 -18.336 1.00 93.75 389 LEU A O 1
ATOM 3153 N N . GLU A 1 390 ? 20.317 10.838 -17.239 1.00 89.81 390 GLU A N 1
ATOM 3154 C CA . GLU A 1 390 ? 20.746 12.058 -17.943 1.00 89.81 390 GLU A CA 1
ATOM 3155 C C . GLU A 1 390 ? 20.658 11.878 -19.476 1.00 89.81 390 GLU A C 1
ATOM 3157 O O . GLU A 1 390 ? 21.599 12.145 -20.232 1.00 89.81 390 GLU A O 1
ATOM 3162 N N . TYR A 1 391 ? 19.523 11.354 -19.947 1.00 88.94 391 TYR A N 1
ATOM 3163 C CA . TYR A 1 391 ? 19.327 10.986 -21.345 1.00 88.94 391 TYR A CA 1
ATOM 3164 C C . TYR A 1 391 ? 19.211 12.238 -22.227 1.00 88.94 391 TYR A C 1
ATOM 3166 O O . TYR A 1 391 ? 18.397 13.123 -21.948 1.00 88.94 391 TYR A O 1
ATOM 3174 N N . PRO A 1 392 ? 20.004 12.348 -23.307 1.00 88.00 392 PRO A N 1
ATOM 3175 C CA . PRO A 1 392 ? 20.025 13.540 -24.140 1.00 88.00 392 PRO A CA 1
ATOM 3176 C C . PRO A 1 392 ? 18.763 13.659 -25.003 1.00 88.00 392 PRO A C 1
ATOM 3178 O O . PRO A 1 392 ? 18.487 12.801 -25.836 1.00 88.00 392 PRO A O 1
ATOM 3181 N N . VAL A 1 393 ? 18.062 14.789 -24.897 1.00 83.38 393 VAL A N 1
ATOM 3182 C CA . VAL A 1 393 ? 16.893 15.113 -25.729 1.00 83.38 393 VAL A CA 1
ATOM 3183 C C . VAL A 1 393 ? 17.199 16.335 -26.592 1.00 83.38 393 VAL A C 1
ATOM 3185 O O . VAL A 1 393 ? 17.739 17.341 -26.122 1.00 83.38 393 VAL A O 1
ATOM 3188 N N . GLN A 1 394 ? 16.879 16.269 -27.883 1.00 75.25 394 GLN A N 1
ATOM 3189 C CA . GLN A 1 394 ? 17.110 17.379 -28.805 1.00 75.25 394 GLN A CA 1
ATOM 3190 C C . GLN A 1 394 ? 15.906 18.325 -28.798 1.00 75.25 394 GLN A C 1
ATOM 3192 O O . GLN A 1 394 ? 14.855 17.981 -29.316 1.00 75.25 394 GLN A O 1
ATOM 3197 N N . GLN A 1 395 ? 16.056 19.529 -28.241 1.00 67.69 395 GLN A N 1
ATOM 3198 C CA . GLN A 1 395 ? 14.988 20.527 -28.160 1.00 67.69 395 GLN A CA 1
ATOM 3199 C C . GLN A 1 395 ? 15.292 21.689 -29.119 1.00 67.69 395 GLN A C 1
ATOM 3201 O O . GLN A 1 395 ? 16.077 22.591 -28.811 1.00 67.69 395 GLN A O 1
ATOM 3206 N N . PHE A 1 396 ? 14.683 21.681 -30.308 1.00 69.19 396 PHE A N 1
ATOM 3207 C CA . PHE A 1 396 ? 14.993 22.631 -31.387 1.00 69.19 396 PHE A CA 1
ATOM 3208 C C . PHE A 1 396 ? 16.509 22.684 -31.692 1.00 69.19 396 PHE A C 1
ATOM 3210 O O . PHE A 1 396 ? 17.085 21.712 -32.176 1.00 69.19 396 PHE A O 1
ATOM 3217 N N . SER A 1 397 ? 17.168 23.816 -31.405 1.00 65.25 397 SER A N 1
ATOM 3218 C CA . SER A 1 397 ? 18.603 24.051 -31.612 1.00 65.25 397 SER A CA 1
ATOM 3219 C C . SER A 1 397 ? 19.464 23.855 -30.353 1.00 65.25 397 SER A C 1
ATOM 3221 O O . SER A 1 397 ? 20.657 24.156 -30.391 1.00 65.25 397 SER A O 1
ATOM 3223 N N . LYS A 1 398 ? 18.889 23.415 -29.223 1.00 71.56 398 LYS A N 1
ATOM 3224 C CA . LYS A 1 398 ? 19.601 23.191 -27.952 1.00 71.56 398 LYS A CA 1
ATOM 3225 C C . LYS A 1 398 ? 19.487 21.731 -27.510 1.00 71.56 398 LYS A C 1
ATOM 3227 O O . LYS A 1 398 ? 18.478 21.072 -27.739 1.00 71.56 398 LYS A O 1
ATOM 3232 N N . LYS A 1 399 ? 20.538 21.231 -26.861 1.00 76.19 399 LYS A N 1
ATOM 3233 C CA . LYS A 1 399 ? 20.567 19.896 -26.256 1.00 76.19 399 LYS A CA 1
ATOM 3234 C C . LYS A 1 399 ? 20.089 20.001 -24.804 1.00 76.19 399 LYS A C 1
ATOM 3236 O O . LYS A 1 399 ? 20.682 20.760 -24.040 1.00 76.19 399 LYS A O 1
ATOM 3241 N N . GLY A 1 400 ? 19.013 19.296 -24.470 1.00 81.88 400 GLY A N 1
ATOM 3242 C CA . GLY A 1 400 ? 18.525 19.097 -23.105 1.00 81.88 400 GLY A CA 1
ATOM 3243 C C . GLY A 1 400 ? 18.862 17.694 -22.601 1.00 81.88 400 GLY A C 1
ATOM 3244 O O . GLY A 1 400 ? 19.383 16.871 -23.357 1.00 81.88 400 GLY A O 1
ATOM 3245 N N . TYR A 1 401 ? 18.558 17.437 -21.333 1.00 86.62 401 TYR A N 1
ATOM 3246 C CA . TYR A 1 401 ? 18.721 16.134 -20.695 1.00 86.62 401 TYR A CA 1
ATOM 3247 C C . TYR A 1 401 ? 17.473 15.853 -19.857 1.00 86.62 401 TYR A C 1
ATOM 3249 O O . TYR A 1 401 ? 17.000 16.758 -19.168 1.00 86.62 401 TYR A O 1
ATOM 3257 N N . CYS A 1 402 ? 16.917 14.648 -19.965 1.00 89.62 402 CYS A N 1
ATOM 3258 C CA . CYS A 1 402 ? 15.896 14.167 -19.038 1.00 89.62 402 CYS A CA 1
ATOM 3259 C C . CYS A 1 402 ? 16.529 13.225 -18.017 1.00 89.62 402 CYS A C 1
ATOM 3261 O O . CYS A 1 402 ? 17.478 12.504 -18.329 1.00 89.62 402 CYS A O 1
ATOM 3263 N N . ASP A 1 403 ? 15.990 13.215 -16.803 1.00 93.12 403 ASP A N 1
ATOM 3264 C CA . ASP A 1 403 ? 16.616 12.522 -15.677 1.00 93.12 403 ASP A CA 1
ATOM 3265 C C . ASP A 1 403 ? 16.729 11.010 -15.877 1.00 93.12 403 ASP A C 1
ATOM 3267 O O . ASP A 1 403 ? 17.744 10.415 -15.516 1.00 93.12 403 ASP A O 1
ATOM 3271 N N . ILE A 1 404 ? 15.685 10.390 -16.432 1.00 95.62 404 ILE A N 1
ATOM 3272 C CA . ILE A 1 404 ? 15.641 8.954 -16.727 1.00 95.62 404 ILE A CA 1
ATOM 3273 C C . ILE A 1 404 ? 14.970 8.765 -18.086 1.00 95.62 404 ILE A C 1
ATOM 3275 O O . ILE A 1 404 ? 13.903 9.325 -18.335 1.00 95.62 404 ILE A O 1
ATOM 3279 N N . ALA A 1 405 ? 15.539 7.923 -18.938 1.00 95.12 405 ALA A N 1
ATOM 3280 C CA . ALA A 1 405 ? 14.853 7.342 -20.081 1.00 95.12 405 ALA A CA 1
ATOM 3281 C C . ALA A 1 405 ? 14.824 5.820 -19.942 1.00 95.12 405 ALA A C 1
ATOM 3283 O O . ALA A 1 405 ? 15.832 5.205 -19.609 1.00 95.12 405 ALA A O 1
ATOM 3284 N N . VAL A 1 406 ? 13.666 5.219 -20.202 1.00 95.56 406 VAL A N 1
ATOM 3285 C CA . VAL A 1 406 ? 13.526 3.775 -20.388 1.00 95.56 406 VAL A CA 1
ATOM 3286 C C . VAL A 1 406 ? 13.444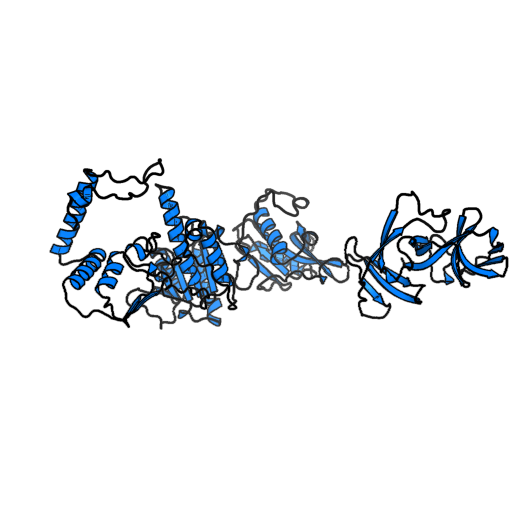 3.515 -21.883 1.00 95.56 406 VAL A C 1
ATOM 3288 O O . VAL A 1 406 ? 12.476 3.921 -22.535 1.00 95.56 406 VAL A O 1
ATOM 3291 N N . GLU A 1 407 ? 14.455 2.854 -22.423 1.00 93.94 407 GLU A N 1
ATOM 3292 C CA . GLU A 1 407 ? 14.537 2.461 -23.819 1.00 93.94 407 GLU A CA 1
ATOM 3293 C C . GLU A 1 407 ? 13.940 1.069 -24.022 1.00 93.94 407 GLU A C 1
ATOM 3295 O O . GLU A 1 407 ? 14.081 0.176 -23.195 1.00 93.94 407 GLU A O 1
ATOM 3300 N N . ILE A 1 408 ? 13.241 0.878 -25.135 1.00 89.75 408 ILE A N 1
ATOM 3301 C CA . ILE A 1 408 ? 12.755 -0.435 -25.559 1.00 89.75 408 ILE A CA 1
ATOM 3302 C C . ILE A 1 408 ? 13.338 -0.765 -26.922 1.00 89.75 408 ILE A C 1
ATOM 3304 O O . ILE A 1 408 ? 13.582 0.127 -27.739 1.00 89.75 408 ILE A O 1
ATOM 3308 N N . HIS A 1 409 ? 13.484 -2.054 -27.196 1.00 85.38 409 HIS A N 1
ATOM 3309 C CA . HIS A 1 409 ? 13.835 -2.545 -28.516 1.00 85.38 409 HIS A CA 1
ATOM 3310 C C . HIS A 1 409 ? 12.563 -2.778 -29.331 1.00 85.38 409 HIS A C 1
ATOM 3312 O O . HIS A 1 409 ? 11.658 -3.499 -28.920 1.00 85.38 409 HIS A O 1
ATOM 3318 N N . ALA A 1 410 ? 12.476 -2.132 -30.488 1.00 77.19 410 ALA A N 1
ATOM 3319 C CA . ALA A 1 410 ? 11.428 -2.360 -31.473 1.00 77.19 410 ALA A CA 1
ATOM 3320 C C . ALA A 1 410 ? 12.058 -2.310 -32.866 1.00 77.19 410 ALA A C 1
ATOM 3322 O O . ALA A 1 410 ? 12.869 -1.428 -33.141 1.00 77.19 410 ALA A O 1
ATOM 3323 N N . ASP A 1 411 ? 11.712 -3.268 -33.728 1.00 70.44 411 ASP A N 1
ATOM 3324 C CA . ASP A 1 411 ? 12.230 -3.352 -35.102 1.00 70.44 411 ASP A CA 1
ATOM 3325 C C . ASP A 1 411 ? 13.775 -3.353 -35.175 1.00 70.44 411 ASP A C 1
ATOM 3327 O O . ASP A 1 411 ? 14.382 -2.763 -36.067 1.00 70.44 411 ASP A O 1
ATOM 3331 N N . GLY A 1 412 ? 14.429 -3.994 -34.196 1.00 69.94 412 GLY A N 1
ATOM 3332 C CA . GLY A 1 412 ? 15.891 -4.096 -34.113 1.00 69.94 412 GLY A CA 1
ATOM 3333 C C . GLY A 1 412 ? 16.611 -2.823 -33.650 1.00 69.94 412 GLY A C 1
ATOM 3334 O O . GLY A 1 412 ? 17.839 -2.800 -33.638 1.00 69.94 412 GLY A O 1
ATOM 3335 N N . GLN A 1 413 ? 15.885 -1.773 -33.251 1.00 78.31 413 GLN A N 1
ATOM 3336 C CA . GLN A 1 413 ? 16.464 -0.518 -32.766 1.00 78.31 413 GLN A CA 1
ATOM 3337 C C . GLN A 1 413 ? 16.009 -0.196 -31.342 1.00 78.31 413 GLN A C 1
ATOM 3339 O O . GLN A 1 413 ? 14.845 -0.390 -30.989 1.00 78.31 413 GLN A O 1
ATOM 3344 N N . ALA A 1 414 ? 16.935 0.329 -30.539 1.00 84.69 414 ALA A N 1
ATOM 3345 C CA . ALA A 1 414 ? 16.615 0.915 -29.245 1.00 84.69 414 ALA A CA 1
ATOM 3346 C C . ALA A 1 414 ? 15.957 2.284 -29.456 1.00 84.69 414 ALA A C 1
ATOM 3348 O O . ALA A 1 414 ? 16.404 3.089 -30.282 1.00 84.69 414 ALA A O 1
ATOM 3349 N N . ARG A 1 415 ? 14.876 2.548 -28.727 1.00 88.06 415 ARG A N 1
ATOM 3350 C CA . ARG A 1 415 ? 14.217 3.852 -28.733 1.00 88.06 415 ARG A CA 1
ATOM 3351 C C . ARG A 1 415 ? 13.656 4.194 -27.355 1.00 88.06 415 ARG A C 1
ATOM 3353 O O . ARG A 1 415 ? 13.156 3.288 -26.684 1.00 88.06 415 ARG A O 1
ATOM 3360 N N . PRO A 1 416 ? 13.659 5.476 -26.951 1.00 90.88 416 PRO A N 1
ATOM 3361 C CA . PRO A 1 416 ? 13.061 5.884 -25.688 1.00 90.88 416 PRO A CA 1
ATOM 3362 C C . PRO A 1 416 ? 11.559 5.609 -25.731 1.00 90.88 416 PRO A C 1
ATOM 3364 O O . PRO A 1 416 ? 10.898 5.904 -26.722 1.00 90.88 416 PRO A O 1
ATOM 3367 N N . TYR A 1 417 ? 11.018 5.030 -24.666 1.00 92.75 417 TYR A N 1
ATOM 3368 C CA . TYR A 1 417 ? 9.596 4.710 -24.534 1.00 92.75 417 TYR A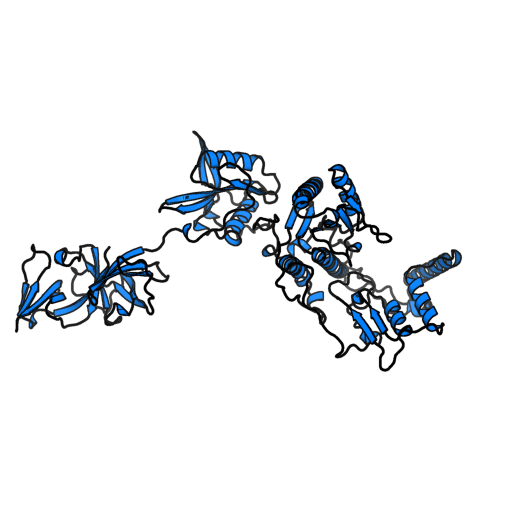 CA 1
ATOM 3369 C C . TYR A 1 417 ? 8.953 5.486 -23.392 1.00 92.75 417 TYR A C 1
ATOM 3371 O O . TYR A 1 417 ? 7.881 6.068 -23.569 1.00 92.75 417 TYR A O 1
ATOM 3379 N N . ILE A 1 418 ? 9.640 5.536 -22.250 1.00 95.38 418 ILE A N 1
ATOM 3380 C CA . ILE A 1 418 ? 9.270 6.349 -21.094 1.00 95.38 418 ILE A CA 1
ATOM 3381 C C . ILE A 1 418 ? 10.396 7.346 -20.860 1.00 95.38 418 ILE A C 1
ATOM 3383 O O . ILE A 1 418 ? 11.559 6.955 -20.820 1.00 95.38 418 ILE A O 1
ATOM 3387 N N . ILE A 1 419 ? 10.054 8.613 -20.671 1.00 95.25 419 ILE A N 1
ATOM 3388 C CA . ILE A 1 419 ? 10.981 9.630 -20.173 1.00 95.25 419 ILE A CA 1
ATOM 3389 C C . ILE A 1 419 ? 10.471 10.167 -18.841 1.00 95.25 419 ILE A C 1
ATOM 3391 O O . ILE A 1 419 ? 9.268 10.362 -18.654 1.00 95.25 419 ILE A O 1
ATOM 3395 N N . ALA A 1 420 ? 11.376 10.382 -17.898 1.00 96.31 420 ALA A N 1
ATOM 3396 C CA . ALA A 1 420 ? 11.053 10.873 -16.575 1.00 96.31 420 ALA A CA 1
ATOM 3397 C C . ALA A 1 420 ? 11.792 12.166 -16.269 1.00 96.31 420 ALA A C 1
ATOM 3399 O O . ALA A 1 420 ? 12.967 12.313 -16.599 1.00 96.31 420 ALA A O 1
ATOM 3400 N N . GLU A 1 421 ? 11.091 13.050 -15.572 1.00 96.12 421 GLU A N 1
ATOM 3401 C CA . GLU A 1 421 ? 11.664 14.240 -14.965 1.00 96.12 421 GLU A CA 1
ATOM 3402 C C . GLU A 1 421 ? 11.375 14.187 -13.465 1.00 96.12 421 GLU A C 1
ATOM 3404 O O . GLU A 1 421 ? 10.219 14.122 -13.024 1.00 96.12 421 GLU A O 1
ATOM 3409 N N . VAL A 1 422 ? 12.431 14.189 -12.668 1.00 95.62 422 VAL A N 1
ATOM 3410 C CA . VAL A 1 422 ? 12.353 14.153 -11.218 1.00 95.62 422 VAL A CA 1
ATOM 3411 C C . VAL A 1 422 ? 12.677 15.519 -10.644 1.00 95.62 422 VAL A C 1
ATOM 3413 O O . VAL A 1 422 ? 13.425 16.314 -11.204 1.00 95.62 422 VAL A O 1
ATOM 3416 N N . LYS A 1 423 ? 12.074 15.814 -9.500 1.00 95.75 423 LYS A N 1
ATOM 3417 C CA . LYS A 1 423 ? 12.403 16.993 -8.707 1.00 95.75 423 LYS A CA 1
ATOM 3418 C C . LYS A 1 423 ? 12.766 16.587 -7.297 1.00 95.75 423 LYS A C 1
ATOM 3420 O O . LYS A 1 423 ? 12.418 15.503 -6.809 1.00 95.75 423 LYS A O 1
ATOM 3425 N N . ARG A 1 424 ? 13.455 17.493 -6.609 1.00 94.19 424 ARG A N 1
ATOM 3426 C CA . ARG A 1 424 ? 13.721 17.357 -5.179 1.00 94.19 424 ARG A CA 1
ATOM 3427 C C . ARG A 1 424 ? 12.430 17.043 -4.424 1.00 94.19 424 ARG A C 1
ATOM 3429 O O . ARG A 1 424 ? 11.407 17.692 -4.642 1.00 94.19 424 ARG A O 1
ATOM 3436 N N . PHE A 1 425 ? 12.532 16.112 -3.478 1.00 92.75 425 PHE A N 1
ATOM 3437 C CA . PHE A 1 425 ? 11.406 15.644 -2.680 1.00 92.75 425 PHE A CA 1
ATOM 3438 C C . PHE A 1 425 ? 10.496 16.778 -2.169 1.00 92.75 425 PHE A C 1
ATOM 3440 O O . PHE A 1 425 ? 10.955 17.664 -1.438 1.00 92.75 425 PHE A O 1
ATOM 3447 N N . GLY A 1 426 ? 9.215 16.732 -2.548 1.00 89.88 426 GLY A N 1
ATOM 3448 C CA . GLY A 1 426 ? 8.163 17.643 -2.083 1.00 89.88 426 GLY A CA 1
ATOM 3449 C C . GLY A 1 426 ? 8.256 19.097 -2.563 1.00 89.88 426 GLY A C 1
ATOM 3450 O O . GLY A 1 426 ? 7.670 19.974 -1.926 1.00 89.88 426 GLY A O 1
ATOM 3451 N N . THR A 1 427 ? 9.012 19.383 -3.628 1.00 92.75 427 THR A N 1
ATOM 3452 C CA . THR A 1 427 ? 9.140 20.745 -4.188 1.00 92.75 427 THR A CA 1
ATOM 3453 C C . THR A 1 427 ? 8.080 21.100 -5.236 1.00 92.75 427 THR A C 1
ATOM 3455 O O . THR A 1 427 ? 7.962 22.268 -5.605 1.00 92.75 427 THR A O 1
ATOM 3458 N N . GLY A 1 428 ? 7.258 20.135 -5.654 1.00 91.94 428 GLY A N 1
ATOM 3459 C CA . GLY A 1 428 ? 6.268 20.276 -6.715 1.00 91.94 428 GLY A CA 1
ATOM 3460 C C . GLY A 1 428 ? 6.797 19.863 -8.091 1.00 91.94 428 GLY A C 1
ATOM 3461 O O . GLY A 1 428 ? 7.997 19.769 -8.326 1.00 91.94 428 GLY A O 1
ATOM 3462 N N . ILE A 1 429 ? 5.867 19.608 -9.017 1.00 94.62 429 ILE A N 1
ATOM 3463 C CA . ILE A 1 429 ? 6.166 19.007 -10.332 1.00 94.62 429 ILE A CA 1
ATOM 3464 C C . ILE A 1 429 ? 5.758 19.878 -11.529 1.00 94.62 429 ILE A C 1
ATOM 3466 O O . ILE A 1 429 ? 5.833 19.422 -12.665 1.00 94.62 429 ILE A O 1
ATOM 3470 N N . ALA A 1 430 ? 5.296 21.112 -11.307 1.00 93.62 430 ALA A N 1
ATOM 3471 C CA . ALA A 1 430 ? 4.735 21.948 -12.374 1.00 93.62 430 ALA A CA 1
ATOM 3472 C C . ALA A 1 430 ? 5.740 22.200 -13.514 1.00 93.62 430 ALA A C 1
ATOM 3474 O O . ALA A 1 430 ? 5.421 21.973 -14.681 1.00 93.62 430 ALA A O 1
ATOM 3475 N N . ASP A 1 431 ? 6.970 22.585 -13.170 1.00 92.38 431 ASP A N 1
ATOM 3476 C CA . ASP A 1 431 ? 8.034 22.817 -14.152 1.00 92.38 431 ASP A CA 1
ATOM 3477 C C . ASP A 1 431 ? 8.456 21.517 -14.850 1.00 92.38 431 ASP A C 1
ATOM 3479 O O . ASP A 1 431 ? 8.646 21.505 -16.066 1.00 92.38 431 ASP A O 1
ATOM 3483 N N . ALA A 1 432 ? 8.500 20.406 -14.105 1.00 92.88 432 ALA A N 1
ATOM 3484 C CA . ALA A 1 432 ? 8.836 19.081 -14.626 1.00 92.88 432 ALA A CA 1
ATOM 3485 C C . ALA A 1 432 ? 7.843 18.615 -15.705 1.00 92.88 432 ALA A C 1
ATOM 3487 O O . ALA A 1 432 ? 8.229 18.113 -16.757 1.00 92.88 432 ALA A O 1
ATOM 3488 N N . VAL A 1 433 ? 6.543 18.833 -15.475 1.00 93.81 433 VAL A N 1
ATOM 3489 C CA . VAL A 1 433 ? 5.489 18.501 -16.446 1.00 93.81 433 VAL A CA 1
ATOM 3490 C C . VAL A 1 433 ? 5.634 19.331 -17.725 1.00 93.81 433 VAL A C 1
ATOM 3492 O O . VAL A 1 433 ? 5.472 18.796 -18.821 1.00 93.81 433 VAL A O 1
ATOM 3495 N N . ASN A 1 434 ? 5.959 20.622 -17.611 1.00 91.62 434 ASN A N 1
ATOM 3496 C CA . ASN A 1 434 ? 6.171 21.487 -18.776 1.00 91.62 434 ASN A CA 1
ATOM 3497 C C . ASN A 1 434 ? 7.408 21.067 -19.593 1.00 91.62 434 ASN A C 1
ATOM 3499 O O . ASN A 1 434 ? 7.371 21.086 -20.827 1.00 91.62 434 ASN A O 1
ATOM 3503 N N . GLN A 1 435 ? 8.482 20.650 -18.914 1.00 89.56 435 GLN A N 1
ATOM 3504 C CA . GLN A 1 435 ? 9.687 20.108 -19.548 1.00 89.56 435 GLN A CA 1
ATOM 3505 C C . GLN A 1 435 ? 9.382 18.813 -20.309 1.00 89.56 435 GLN A C 1
ATOM 3507 O O . GLN A 1 435 ? 9.684 18.727 -21.498 1.00 89.56 435 GLN A O 1
ATOM 3512 N N . LEU A 1 436 ? 8.687 17.859 -19.682 1.00 90.31 436 LEU A N 1
ATOM 3513 C CA . LEU A 1 436 ? 8.304 16.601 -20.333 1.00 90.31 436 LEU A CA 1
ATOM 3514 C C . LEU A 1 436 ? 7.460 16.808 -21.586 1.00 90.31 436 LEU A C 1
ATOM 3516 O O . LEU A 1 436 ? 7.716 16.156 -22.593 1.00 90.31 436 LEU A O 1
ATOM 3520 N N . LYS A 1 437 ? 6.487 17.728 -21.560 1.00 90.75 437 LYS A N 1
ATOM 3521 C CA . LYS A 1 437 ? 5.695 18.058 -22.758 1.00 90.75 437 LYS A CA 1
ATOM 3522 C C . LYS A 1 437 ? 6.589 18.516 -23.909 1.00 90.75 437 LYS A C 1
ATOM 3524 O O . LYS A 1 437 ? 6.455 18.020 -25.021 1.00 90.75 437 LYS A O 1
ATOM 3529 N N . SER A 1 438 ? 7.559 19.380 -23.613 1.00 87.81 438 SER A N 1
ATOM 3530 C CA . SER A 1 438 ? 8.525 19.851 -24.611 1.00 87.81 438 SER A CA 1
ATOM 3531 C C . SER A 1 438 ? 9.409 18.720 -25.155 1.00 87.81 438 SER A C 1
ATOM 3533 O O . SER A 1 438 ? 9.765 18.731 -26.330 1.00 87.81 438 SER A O 1
ATOM 3535 N N . TYR A 1 439 ? 9.779 17.751 -24.313 1.00 86.50 439 TYR A N 1
ATOM 3536 C CA . TYR A 1 439 ? 10.587 16.598 -24.716 1.00 86.50 439 TYR A CA 1
ATOM 3537 C C . TYR A 1 439 ? 9.800 15.605 -25.580 1.00 86.50 439 TYR A C 1
ATOM 3539 O O . TYR A 1 439 ? 10.316 15.159 -26.602 1.00 86.50 439 TYR A O 1
ATOM 3547 N N . LEU A 1 440 ? 8.547 15.310 -25.223 1.00 87.50 440 LEU A N 1
ATOM 3548 C CA . LEU A 1 440 ? 7.666 14.428 -26.000 1.00 87.50 440 LEU A CA 1
ATOM 3549 C C . LEU A 1 440 ? 7.306 15.020 -27.369 1.00 87.50 440 LEU A C 1
ATOM 3551 O O . LEU A 1 440 ? 7.233 14.286 -28.351 1.00 87.50 440 LEU A O 1
ATOM 3555 N N . GLU A 1 441 ? 7.126 16.340 -27.457 1.00 84.56 441 GLU A N 1
ATOM 3556 C CA . GLU A 1 441 ? 6.918 17.028 -28.739 1.00 84.56 441 GLU A CA 1
ATOM 3557 C C . GLU A 1 441 ? 8.152 16.949 -29.650 1.00 84.56 441 GLU A C 1
ATOM 3559 O O . GLU A 1 441 ? 8.020 16.887 -30.873 1.00 84.56 441 GLU A O 1
ATOM 3564 N N . ALA A 1 442 ? 9.353 16.955 -29.065 1.00 78.56 442 ALA A N 1
ATOM 3565 C CA . ALA A 1 442 ? 10.601 16.972 -29.815 1.00 78.56 442 ALA A CA 1
ATOM 3566 C C . ALA A 1 442 ? 11.076 15.575 -30.253 1.00 78.56 442 ALA A C 1
ATOM 3568 O O . ALA A 1 442 ? 11.653 15.443 -31.334 1.00 78.56 442 ALA A O 1
ATOM 3569 N N . ASP A 1 443 ? 10.820 14.533 -29.455 1.00 74.06 443 ASP A N 1
ATOM 3570 C CA . ASP A 1 443 ? 11.172 13.149 -29.779 1.00 74.06 443 ASP A CA 1
ATOM 3571 C C . ASP A 1 443 ? 9.929 12.262 -29.932 1.00 74.06 443 ASP A C 1
ATOM 3573 O O . ASP A 1 443 ? 9.438 11.645 -28.987 1.00 74.06 443 ASP A O 1
ATOM 3577 N N . SER A 1 444 ? 9.470 12.127 -31.179 1.00 69.12 444 SER A N 1
ATOM 3578 C CA . SER A 1 444 ? 8.324 11.277 -31.550 1.00 69.12 444 SER A CA 1
ATOM 3579 C C . SER A 1 444 ? 8.476 9.781 -31.216 1.00 69.12 444 SER A C 1
ATOM 3581 O O . SER A 1 444 ? 7.508 9.020 -31.344 1.00 69.12 444 SER A O 1
ATOM 3583 N N . ARG A 1 445 ? 9.674 9.336 -30.810 1.00 76.81 445 ARG A N 1
ATOM 3584 C CA . ARG A 1 445 ? 9.941 7.946 -30.426 1.00 76.81 445 ARG A CA 1
ATOM 3585 C C . ARG A 1 445 ? 9.441 7.634 -29.015 1.00 76.81 445 ARG A C 1
ATOM 3587 O O . ARG A 1 445 ? 8.962 6.519 -28.808 1.00 76.81 445 ARG A O 1
ATOM 3594 N N . ALA A 1 446 ? 9.472 8.611 -28.104 1.00 81.06 446 ALA A N 1
ATOM 3595 C CA . ALA A 1 446 ? 8.936 8.478 -26.752 1.00 81.06 446 ALA A CA 1
ATOM 3596 C C . ALA A 1 446 ? 7.399 8.390 -26.757 1.00 81.06 446 ALA A C 1
ATOM 3598 O O . ALA A 1 446 ? 6.706 8.954 -27.610 1.00 81.06 446 ALA A O 1
ATOM 3599 N N . PHE A 1 447 ? 6.837 7.625 -25.821 1.00 87.38 447 PHE A N 1
ATOM 3600 C CA . PHE A 1 447 ? 5.390 7.408 -25.720 1.00 87.38 447 PHE A CA 1
ATOM 3601 C C . PHE A 1 447 ? 4.794 7.949 -24.428 1.00 87.38 447 PHE A C 1
ATOM 3603 O O . PHE A 1 447 ? 3.656 8.412 -24.460 1.00 87.38 447 PHE A O 1
ATOM 3610 N N . TYR A 1 448 ? 5.538 7.891 -23.325 1.00 94.81 448 TYR A N 1
ATOM 3611 C CA . TYR A 1 448 ? 5.057 8.302 -22.013 1.00 94.81 448 TYR A CA 1
ATOM 3612 C C . TYR A 1 448 ? 6.056 9.223 -21.319 1.00 94.81 448 TYR A C 1
ATOM 3614 O O . TYR A 1 448 ? 7.266 9.015 -21.388 1.00 94.81 448 TYR A O 1
ATOM 3622 N N . GLY A 1 449 ? 5.529 10.222 -20.619 1.00 95.25 449 GLY A N 1
ATOM 3623 C CA . GLY A 1 449 ? 6.272 11.087 -19.713 1.00 95.25 449 GLY A CA 1
ATOM 3624 C C . GLY A 1 449 ? 5.823 10.870 -18.271 1.00 95.25 449 GLY A C 1
ATOM 3625 O O . GLY A 1 449 ? 4.621 10.796 -18.018 1.00 95.25 449 GLY A O 1
ATOM 3626 N N . ILE A 1 450 ? 6.753 10.815 -17.317 1.00 96.62 450 ILE A N 1
ATOM 3627 C CA . ILE A 1 450 ? 6.444 10.806 -15.880 1.00 96.62 450 ILE A CA 1
ATOM 3628 C C . ILE A 1 450 ? 7.193 11.916 -15.137 1.00 96.62 450 ILE A C 1
ATOM 3630 O O . ILE A 1 450 ? 8.417 11.944 -15.099 1.00 96.62 450 ILE A O 1
ATOM 3634 N N . ALA A 1 451 ? 6.451 12.835 -14.520 1.00 97.00 451 ALA A N 1
ATOM 3635 C CA . ALA A 1 451 ? 7.000 13.866 -13.642 1.00 97.00 451 ALA A CA 1
ATOM 3636 C C . ALA A 1 451 ? 6.737 13.510 -12.182 1.00 97.00 451 ALA A C 1
ATOM 3638 O O . ALA A 1 451 ? 5.585 13.241 -11.823 1.00 97.00 451 ALA A O 1
ATOM 3639 N 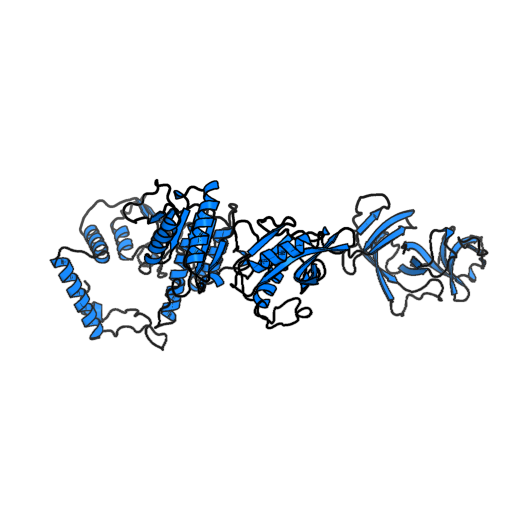N . THR A 1 452 ? 7.759 13.558 -11.325 1.00 96.56 452 THR A N 1
ATOM 3640 C CA . THR A 1 452 ? 7.563 13.310 -9.890 1.00 96.56 452 THR A CA 1
ATOM 3641 C C . THR A 1 452 ? 8.544 14.038 -8.976 1.00 96.56 452 THR A C 1
ATOM 3643 O O . THR A 1 452 ? 9.715 14.203 -9.289 1.00 96.56 452 THR A O 1
ATOM 3646 N N . ASP A 1 453 ? 8.067 14.440 -7.801 1.00 95.12 453 ASP A N 1
ATOM 3647 C CA . ASP A 1 453 ? 8.880 14.910 -6.674 1.00 95.12 453 ASP A CA 1
ATOM 3648 C C . ASP A 1 453 ? 8.805 13.928 -5.486 1.00 95.12 453 ASP A C 1
ATOM 3650 O O . ASP A 1 453 ? 8.983 14.317 -4.333 1.00 95.12 453 ASP A O 1
ATOM 3654 N N . GLY A 1 454 ? 8.437 12.669 -5.742 1.00 92.94 454 GLY A N 1
ATOM 3655 C CA . GLY A 1 454 ? 8.210 11.631 -4.734 1.00 92.94 454 GLY A CA 1
ATOM 3656 C C . GLY A 1 454 ? 6.871 11.737 -3.994 1.00 92.94 454 GLY A C 1
ATOM 3657 O O . GLY A 1 454 ? 6.393 10.741 -3.464 1.00 92.94 454 GLY A O 1
ATOM 3658 N N . LEU A 1 455 ? 6.213 12.900 -3.974 1.00 91.56 455 LEU A N 1
ATOM 3659 C CA . LEU A 1 455 ? 4.880 13.055 -3.372 1.00 91.56 455 LEU A CA 1
ATOM 3660 C C . LEU A 1 455 ? 3.798 13.148 -4.435 1.00 91.56 455 LEU A C 1
ATOM 3662 O O . LEU A 1 455 ? 2.778 12.464 -4.377 1.00 91.56 455 LEU A O 1
ATOM 3666 N N . SER A 1 456 ? 4.041 13.992 -5.423 1.00 92.12 456 SER A N 1
ATOM 3667 C CA . SER A 1 456 ? 3.202 14.200 -6.583 1.00 92.12 456 SER A CA 1
ATOM 3668 C C . SER A 1 456 ? 3.766 13.421 -7.757 1.00 92.12 456 SER A C 1
ATOM 3670 O O . SER A 1 456 ? 4.976 13.347 -7.966 1.00 92.12 456 SER A O 1
ATOM 3672 N N . VAL A 1 457 ? 2.867 12.852 -8.551 1.00 93.75 457 VAL A N 1
ATOM 3673 C CA . VAL A 1 457 ? 3.209 12.132 -9.778 1.00 93.75 457 VAL A CA 1
ATOM 3674 C C . VAL A 1 457 ? 2.275 12.604 -10.882 1.00 93.75 457 VAL A C 1
ATOM 3676 O O . VAL A 1 457 ? 1.068 12.725 -10.676 1.00 93.75 457 VAL A O 1
ATOM 3679 N N . LYS A 1 458 ? 2.774 12.873 -12.077 1.00 95.19 458 LYS A N 1
ATOM 3680 C CA . LYS A 1 458 ? 1.924 13.094 -13.246 1.00 95.19 458 LYS A CA 1
ATOM 3681 C C . LYS A 1 458 ? 2.474 12.272 -14.388 1.00 95.19 458 LYS A C 1
ATOM 3683 O O . LYS A 1 458 ? 3.633 12.431 -14.746 1.00 95.19 458 LYS A O 1
ATOM 3688 N N . ILE A 1 459 ? 1.624 11.411 -14.930 1.00 95.69 459 ILE A N 1
ATOM 3689 C CA . ILE A 1 459 ? 1.939 10.604 -16.099 1.00 95.69 459 ILE A CA 1
ATOM 3690 C C . ILE A 1 459 ? 1.160 11.200 -17.264 1.00 95.69 459 ILE A C 1
ATOM 3692 O O . ILE A 1 459 ? -0.022 11.535 -17.117 1.00 95.69 459 ILE A O 1
ATOM 3696 N N . ILE A 1 460 ? 1.843 11.388 -18.383 1.00 94.69 460 ILE A N 1
ATOM 3697 C CA . ILE A 1 460 ? 1.273 11.892 -19.626 1.00 94.69 460 ILE A CA 1
ATOM 3698 C C . ILE A 1 460 ? 1.633 10.969 -20.785 1.00 94.69 460 ILE A C 1
ATOM 3700 O O . ILE A 1 460 ? 2.687 10.333 -20.767 1.00 94.69 460 ILE A O 1
ATOM 3704 N N . ASP A 1 461 ? 0.759 10.881 -21.778 1.00 93.25 461 ASP A N 1
ATOM 3705 C CA . ASP A 1 461 ? 1.079 10.254 -23.059 1.00 93.25 461 ASP A CA 1
ATOM 3706 C C . ASP A 1 461 ? 1.835 11.224 -23.985 1.00 93.25 461 ASP A C 1
ATOM 3708 O O . ASP A 1 461 ? 2.100 12.379 -23.642 1.00 93.25 461 ASP A O 1
ATOM 3712 N N . ARG A 1 462 ? 2.171 10.755 -25.189 1.00 88.69 462 ARG A N 1
ATOM 3713 C CA . ARG A 1 462 ? 2.852 11.535 -26.236 1.00 88.69 462 ARG A CA 1
ATOM 3714 C C . ARG A 1 462 ? 2.087 12.780 -26.694 1.00 88.69 462 ARG A C 1
ATOM 3716 O O . ARG A 1 462 ? 2.695 13.660 -27.289 1.00 88.69 462 ARG A O 1
ATOM 3723 N N . GLN A 1 463 ? 0.770 12.840 -26.487 1.00 89.25 463 GLN A N 1
ATOM 3724 C CA . GLN A 1 463 ? -0.043 14.018 -26.788 1.00 89.25 463 GLN A CA 1
ATOM 3725 C C . GLN A 1 463 ? -0.011 15.036 -25.638 1.00 89.25 463 GLN A C 1
ATOM 3727 O O . GLN A 1 463 ? -0.537 16.138 -25.773 1.00 89.25 463 GLN A O 1
ATOM 3732 N N . GLY A 1 464 ? 0.625 14.691 -24.515 1.00 88.56 464 GLY A N 1
ATOM 3733 C CA . GLY A 1 464 ? 0.659 15.504 -23.309 1.00 88.56 464 GLY A CA 1
ATOM 3734 C C . GLY A 1 464 ? -0.601 15.366 -22.452 1.00 88.56 464 GLY A C 1
ATOM 3735 O O . GLY A 1 464 ? -0.764 16.143 -21.501 1.00 88.56 464 GLY A O 1
ATOM 3736 N N . GLU A 1 465 ? -1.467 14.397 -22.763 1.00 91.88 465 GLU A N 1
ATOM 3737 C CA . GLU A 1 465 ? -2.699 14.120 -22.034 1.00 91.88 465 GLU A CA 1
ATOM 3738 C C . GLU A 1 465 ? -2.424 13.237 -20.820 1.00 91.88 465 GLU A C 1
ATOM 3740 O O . GLU A 1 465 ? -1.563 12.361 -20.834 1.00 91.88 465 GLU A O 1
ATOM 3745 N N . GLY A 1 466 ? -3.138 13.489 -19.723 1.00 92.06 466 GLY A N 1
ATOM 3746 C CA . GLY A 1 466 ? -2.927 12.759 -18.475 1.00 92.06 466 GLY A CA 1
ATOM 3747 C C . GLY A 1 466 ? -3.421 11.317 -18.556 1.00 92.06 466 GLY A C 1
ATOM 3748 O O . GLY A 1 466 ? -4.607 11.097 -18.783 1.00 92.06 466 GLY A O 1
ATOM 3749 N N . VAL A 1 467 ? -2.551 10.354 -18.256 1.00 93.06 467 VAL A N 1
ATOM 3750 C CA . VAL A 1 467 ? -2.918 8.934 -18.136 1.00 93.06 467 VAL A CA 1
ATOM 3751 C C . VAL A 1 467 ? -2.877 8.472 -16.679 1.00 93.06 467 VAL A C 1
ATOM 3753 O O . VAL A 1 467 ? -2.254 9.113 -15.828 1.00 93.06 467 VAL A O 1
ATOM 3756 N N . GLN A 1 468 ? -3.579 7.376 -16.382 1.00 89.56 468 GLN A N 1
ATOM 3757 C CA . GLN A 1 468 ? -3.689 6.857 -15.013 1.00 89.56 468 GLN A CA 1
ATOM 3758 C C . GLN A 1 468 ? -2.397 6.190 -14.537 1.00 89.56 468 GLN A C 1
ATOM 3760 O O . GLN A 1 468 ? -1.997 6.405 -13.393 1.00 89.56 468 GLN A O 1
ATOM 3765 N N . ASP A 1 469 ? -1.743 5.418 -15.412 1.00 94.12 469 ASP A N 1
ATOM 3766 C CA . ASP A 1 469 ? -0.575 4.619 -15.051 1.00 94.12 469 ASP A CA 1
ATOM 3767 C C . ASP A 1 469 ? 0.393 4.387 -16.224 1.00 94.12 469 ASP A C 1
ATOM 3769 O O . ASP A 1 469 ? 0.049 4.624 -17.387 1.00 94.12 469 ASP A O 1
ATOM 3773 N N . LEU A 1 470 ? 1.603 3.913 -15.913 1.00 93.62 470 LEU A N 1
ATOM 3774 C CA . LEU A 1 470 ? 2.594 3.482 -16.898 1.00 93.62 470 LEU A CA 1
ATOM 3775 C C . LEU A 1 470 ? 2.322 2.044 -17.383 1.00 93.62 470 LEU A C 1
ATOM 3777 O O . LEU A 1 470 ? 1.881 1.186 -16.614 1.00 93.62 470 LEU A O 1
ATOM 3781 N N . PRO A 1 471 ? 2.639 1.725 -18.650 1.00 91.38 471 PRO A N 1
ATOM 3782 C CA . PRO A 1 471 ? 2.586 0.353 -19.143 1.00 91.38 471 PRO A CA 1
ATOM 3783 C C . PRO A 1 471 ? 3.668 -0.515 -18.486 1.00 91.38 471 PRO A C 1
ATOM 3785 O O . PRO A 1 471 ? 4.819 -0.095 -18.353 1.00 91.38 471 PRO A O 1
ATOM 3788 N N . LYS A 1 472 ? 3.326 -1.766 -18.156 1.00 92.12 472 LYS A N 1
ATOM 3789 C CA . LYS A 1 472 ? 4.313 -2.767 -17.724 1.00 92.12 472 LYS A CA 1
ATOM 3790 C C . LYS A 1 472 ? 5.249 -3.161 -18.866 1.00 92.12 472 LYS A C 1
ATOM 3792 O O . LYS A 1 472 ? 4.841 -3.175 -20.031 1.00 92.12 472 LYS A O 1
ATOM 3797 N N . CYS A 1 473 ? 6.473 -3.530 -18.506 1.00 88.25 473 CYS A N 1
ATOM 3798 C CA . CYS A 1 473 ? 7.449 -4.110 -19.410 1.00 88.25 473 CYS A CA 1
ATOM 3799 C C . CYS A 1 473 ? 6.919 -5.419 -20.010 1.00 88.25 473 CYS A C 1
ATOM 3801 O O . CYS A 1 473 ? 6.187 -6.177 -19.370 1.00 88.25 473 CYS A O 1
ATOM 3803 N N . GLN A 1 474 ? 7.274 -5.670 -21.264 1.00 84.69 474 GLN A N 1
ATOM 3804 C CA . GLN A 1 474 ? 6.838 -6.830 -22.032 1.00 84.69 474 GLN A CA 1
ATOM 3805 C C . GLN A 1 474 ? 8.064 -7.484 -22.656 1.00 84.69 474 GLN A C 1
ATOM 3807 O O . GLN A 1 474 ? 9.002 -6.783 -23.018 1.00 84.69 474 GLN A O 1
ATOM 3812 N N . ALA A 1 475 ? 8.034 -8.803 -22.862 1.00 79.62 475 ALA A N 1
ATOM 3813 C CA . ALA A 1 475 ? 9.168 -9.536 -23.434 1.00 79.62 475 ALA A CA 1
ATOM 3814 C C . ALA A 1 475 ? 9.657 -8.940 -24.770 1.00 79.62 475 ALA A C 1
ATOM 3816 O O . ALA A 1 475 ? 10.853 -8.851 -25.006 1.00 79.62 475 ALA A O 1
ATOM 3817 N N . ARG A 1 476 ? 8.736 -8.430 -25.602 1.00 80.62 476 ARG A N 1
ATOM 3818 C CA . ARG A 1 476 ? 9.055 -7.768 -26.881 1.00 80.62 476 ARG A CA 1
ATOM 3819 C C . ARG A 1 476 ? 9.842 -6.455 -26.764 1.00 80.62 476 ARG A C 1
ATOM 3821 O O . ARG A 1 476 ? 10.224 -5.921 -27.791 1.00 80.62 476 ARG A O 1
ATOM 3828 N N . PHE A 1 477 ? 9.977 -5.884 -25.566 1.00 83.75 477 PHE A N 1
ATOM 3829 C CA . PHE A 1 477 ? 10.746 -4.657 -25.328 1.00 83.75 477 PHE A CA 1
ATOM 3830 C C . PHE A 1 477 ? 12.231 -4.936 -25.081 1.00 83.75 477 PHE A C 1
ATOM 3832 O O . PHE A 1 477 ? 13.032 -4.004 -25.125 1.00 83.75 477 PHE A O 1
ATOM 3839 N N . LEU A 1 478 ? 12.586 -6.191 -24.801 1.00 82.94 478 LEU A N 1
ATOM 3840 C CA . LEU A 1 478 ? 13.954 -6.613 -24.537 1.00 82.94 478 LEU A CA 1
ATOM 3841 C C . LEU A 1 478 ? 14.730 -6.777 -25.862 1.00 82.94 478 LEU A C 1
ATOM 3843 O O . LEU A 1 478 ? 14.111 -7.060 -26.891 1.00 82.94 478 LEU A O 1
ATOM 3847 N N . PRO A 1 479 ? 16.065 -6.604 -25.865 1.00 70.69 479 PRO A N 1
ATOM 3848 C CA . PRO A 1 479 ? 16.891 -6.926 -27.030 1.00 70.69 479 PRO A CA 1
ATOM 3849 C C . PRO A 1 479 ? 16.711 -8.399 -27.448 1.00 70.69 479 PRO A C 1
ATOM 3851 O O . PRO A 1 479 ? 16.638 -9.265 -26.579 1.00 70.69 479 PRO A O 1
ATOM 3854 N N . ASP A 1 480 ? 16.673 -8.705 -28.755 1.00 64.75 480 ASP A N 1
ATOM 3855 C CA . ASP A 1 480 ? 16.748 -10.101 -29.231 1.00 64.75 480 ASP A CA 1
ATOM 3856 C C . ASP A 1 480 ? 18.188 -10.597 -29.030 1.00 64.75 480 ASP A C 1
ATOM 3858 O O . ASP A 1 480 ? 19.094 -10.246 -29.787 1.00 64.75 480 ASP A O 1
ATOM 3862 N N . THR A 1 481 ? 18.419 -11.338 -27.948 1.00 57.62 481 THR A N 1
ATOM 3863 C CA . THR A 1 481 ? 19.733 -11.862 -27.542 1.00 57.62 481 THR A CA 1
ATOM 3864 C C . THR A 1 481 ? 20.088 -13.188 -28.218 1.00 57.62 481 THR A C 1
ATOM 3866 O O . THR A 1 481 ? 21.203 -13.687 -28.045 1.00 57.62 481 THR A O 1
ATOM 3869 N N . LYS A 1 482 ? 19.175 -13.772 -29.005 1.00 63.09 482 LYS A N 1
ATOM 3870 C CA . LYS A 1 482 ? 19.362 -15.094 -29.611 1.00 63.09 482 LYS A CA 1
ATOM 3871 C C . LYS A 1 482 ? 20.193 -15.016 -30.892 1.00 63.09 482 LYS A C 1
ATOM 3873 O O . LYS A 1 482 ? 19.805 -14.369 -31.865 1.00 63.09 482 LYS A O 1
ATOM 3878 N N . GLN A 1 483 ? 21.305 -15.747 -30.935 1.00 65.88 483 GLN A N 1
ATOM 3879 C CA . GLN A 1 483 ? 22.052 -15.986 -32.171 1.00 65.88 483 GLN A CA 1
ATOM 3880 C C . GLN A 1 483 ? 21.316 -17.027 -33.012 1.00 65.88 483 GLN A C 1
ATOM 3882 O O . GLN A 1 483 ? 21.075 -18.137 -32.543 1.00 65.88 483 GLN A O 1
ATOM 3887 N N . ARG A 1 484 ? 20.950 -16.665 -34.246 1.00 77.19 484 ARG A N 1
ATOM 3888 C CA . ARG A 1 484 ? 20.217 -17.534 -35.175 1.00 77.19 484 ARG A CA 1
ATOM 3889 C C . ARG A 1 484 ? 21.141 -18.041 -36.275 1.00 77.19 484 ARG A C 1
ATOM 3891 O O . ARG A 1 484 ? 21.827 -17.245 -36.908 1.00 77.19 484 ARG A O 1
ATOM 3898 N N . SER A 1 485 ? 21.089 -19.338 -36.544 1.00 83.19 485 SER A N 1
ATOM 3899 C CA . SER A 1 485 ? 21.816 -20.000 -37.626 1.00 83.19 485 SER A CA 1
ATOM 3900 C C . SER A 1 485 ? 20.912 -21.017 -38.318 1.00 83.19 485 SER A C 1
ATOM 3902 O O . SER A 1 485 ? 19.998 -21.574 -37.711 1.00 83.19 485 SER A O 1
ATOM 3904 N N . LEU A 1 486 ? 21.177 -21.291 -39.595 1.00 88.75 486 LEU A N 1
ATOM 3905 C CA . LEU A 1 486 ? 20.533 -22.397 -40.304 1.00 88.75 486 LEU A CA 1
ATOM 3906 C C . LEU A 1 486 ? 21.364 -23.668 -40.094 1.00 88.75 486 LEU A C 1
ATOM 3908 O O . LEU A 1 486 ? 22.546 -23.693 -40.434 1.00 88.75 486 LEU A O 1
ATOM 3912 N N . TYR A 1 487 ? 20.761 -24.727 -39.564 1.00 91.69 487 TYR A N 1
ATOM 3913 C CA . TYR A 1 487 ? 21.389 -26.036 -39.425 1.00 91.69 487 TYR A CA 1
ATOM 3914 C C . TYR A 1 487 ? 20.875 -27.007 -40.485 1.00 91.69 487 TYR A C 1
ATOM 3916 O O . TYR A 1 487 ? 19.712 -27.401 -40.468 1.00 91.69 487 TYR A O 1
ATOM 3924 N N . LYS A 1 488 ? 21.758 -27.446 -41.379 1.00 91.75 488 LYS A N 1
ATOM 3925 C CA . LYS A 1 488 ? 21.482 -28.518 -42.337 1.00 91.75 488 LYS A CA 1
ATOM 3926 C C . LYS A 1 488 ? 21.864 -29.853 -41.724 1.00 91.75 488 LYS A C 1
ATOM 3928 O O . LYS A 1 488 ? 23.042 -30.106 -41.465 1.00 91.75 488 LYS A O 1
ATOM 3933 N N . ASN A 1 489 ? 20.892 -30.726 -41.508 1.00 90.31 489 ASN A N 1
ATOM 3934 C CA . ASN A 1 489 ? 21.125 -32.039 -40.931 1.00 90.31 489 ASN A CA 1
ATOM 3935 C C . ASN A 1 489 ? 21.307 -33.076 -42.050 1.00 90.31 489 ASN A C 1
ATOM 3937 O O . ASN A 1 489 ? 20.345 -33.529 -42.667 1.00 90.31 489 ASN A O 1
ATOM 3941 N N . LEU A 1 490 ? 22.549 -33.494 -42.304 1.00 88.50 490 LEU A N 1
ATOM 3942 C CA . LEU A 1 490 ? 22.862 -34.427 -43.395 1.00 88.50 490 LEU A CA 1
ATOM 3943 C C . LEU A 1 490 ? 22.422 -35.870 -43.094 1.00 88.50 490 LEU A C 1
ATOM 3945 O O . LEU A 1 490 ? 22.347 -36.690 -44.004 1.00 88.50 490 LEU A O 1
ATOM 3949 N N . LYS A 1 491 ? 22.100 -36.193 -41.834 1.00 86.50 491 LYS A N 1
ATOM 3950 C CA . LYS A 1 491 ? 21.599 -37.517 -41.430 1.00 86.50 491 LYS A CA 1
ATOM 3951 C C . LYS A 1 491 ? 20.133 -37.722 -41.821 1.00 86.50 491 LYS A C 1
ATOM 3953 O O . LYS A 1 491 ? 19.763 -38.845 -42.156 1.00 86.50 491 LYS A O 1
ATOM 3958 N N . ASN A 1 492 ? 19.302 -36.680 -41.758 1.00 86.00 492 ASN A N 1
ATOM 3959 C CA . ASN A 1 492 ? 17.877 -36.762 -42.118 1.00 86.00 492 ASN A CA 1
ATOM 3960 C C . ASN A 1 492 ? 17.486 -35.928 -43.351 1.00 86.00 492 ASN A C 1
ATOM 3962 O O . ASN A 1 492 ? 16.345 -36.033 -43.797 1.00 86.00 492 ASN A O 1
ATOM 3966 N N . GLY A 1 493 ? 18.410 -35.141 -43.910 1.00 84.75 493 GLY A N 1
ATOM 3967 C CA . GLY A 1 493 ? 18.195 -34.322 -45.103 1.00 84.75 493 GLY A CA 1
ATOM 3968 C C . GLY A 1 493 ? 17.282 -33.112 -44.890 1.00 84.75 493 GLY A C 1
ATOM 3969 O O . GLY A 1 493 ? 16.755 -32.596 -45.872 1.00 84.75 493 GLY A O 1
ATOM 3970 N N . ARG A 1 494 ? 17.053 -32.693 -43.637 1.00 88.31 494 ARG A N 1
ATOM 3971 C CA . ARG A 1 494 ? 16.207 -31.543 -43.283 1.00 88.31 494 ARG A CA 1
ATOM 3972 C C . ARG A 1 494 ? 17.041 -30.355 -42.823 1.00 88.31 494 ARG A C 1
ATOM 3974 O O . ARG A 1 494 ? 18.090 -30.527 -42.195 1.00 88.31 494 ARG A O 1
ATOM 3981 N N . ASP A 1 495 ? 16.501 -29.170 -43.065 1.00 90.25 495 ASP A N 1
ATOM 3982 C CA . ASP A 1 495 ? 17.074 -27.900 -42.636 1.00 90.25 495 ASP A CA 1
ATOM 3983 C C . ASP A 1 495 ? 16.282 -27.362 -41.440 1.00 90.25 495 ASP A C 1
ATOM 3985 O O . ASP A 1 495 ? 15.056 -27.466 -41.394 1.00 90.25 495 ASP A O 1
ATOM 3989 N N . TYR A 1 496 ? 16.985 -26.789 -40.468 1.00 89.25 496 TYR A N 1
ATOM 3990 C CA . TYR A 1 496 ? 16.408 -26.280 -39.230 1.00 89.25 496 TYR A CA 1
ATOM 3991 C C . TYR A 1 496 ? 16.854 -24.846 -38.973 1.00 89.25 496 TYR A C 1
ATOM 3993 O O . TYR A 1 496 ? 18.034 -24.526 -39.107 1.00 89.25 496 TYR A O 1
ATOM 4001 N N . GLU A 1 497 ? 15.935 -23.991 -38.540 1.00 87.25 497 GLU A N 1
ATOM 4002 C CA . GLU A 1 497 ? 16.294 -22.727 -37.905 1.00 87.25 497 GLU A CA 1
ATOM 4003 C C . GLU A 1 497 ? 16.663 -23.009 -36.450 1.00 87.25 497 GLU A C 1
ATOM 4005 O O . GLU A 1 497 ? 15.854 -23.532 -35.682 1.00 87.25 497 GLU A O 1
ATOM 4010 N N . TYR A 1 498 ? 17.901 -22.688 -36.093 1.00 83.94 498 TYR A N 1
ATOM 4011 C CA . TYR A 1 498 ? 18.482 -22.906 -34.776 1.00 83.94 498 TYR A CA 1
ATOM 4012 C C . TYR A 1 498 ? 18.761 -21.550 -34.131 1.00 83.94 498 TYR A C 1
ATOM 4014 O O . TYR A 1 498 ? 19.492 -20.741 -34.700 1.00 83.94 498 TYR A O 1
ATOM 4022 N N . ALA A 1 499 ? 18.187 -21.293 -32.958 1.00 81.12 499 ALA A N 1
ATOM 4023 C CA . ALA A 1 499 ? 18.432 -20.080 -32.190 1.00 81.12 499 ALA A CA 1
ATOM 4024 C C . ALA A 1 499 ? 18.941 -20.431 -30.789 1.00 81.12 499 ALA A C 1
ATOM 4026 O O . ALA A 1 499 ? 18.308 -21.210 -30.076 1.00 81.12 499 ALA A O 1
ATOM 4027 N N . GLN A 1 500 ? 20.070 -19.848 -30.394 1.00 74.06 500 GLN A N 1
ATOM 4028 C CA . GLN A 1 500 ? 20.701 -20.095 -29.101 1.00 74.06 500 GLN A CA 1
ATOM 4029 C C . GLN A 1 500 ? 21.035 -18.782 -28.398 1.00 74.06 500 GLN A C 1
ATOM 4031 O O . GLN A 1 500 ? 21.564 -17.850 -29.005 1.00 74.06 500 GLN A O 1
ATOM 4036 N N . GLU A 1 501 ? 20.769 -18.737 -27.098 1.00 69.62 501 GLU A N 1
ATOM 4037 C CA . GLU A 1 501 ? 21.269 -17.705 -26.197 1.00 69.62 501 GLU A CA 1
ATOM 4038 C C . GLU A 1 501 ? 22.330 -18.329 -25.263 1.00 69.62 501 GLU A C 1
ATOM 4040 O O . GLU A 1 501 ? 22.128 -19.443 -24.765 1.00 69.62 501 GLU A O 1
ATOM 4045 N N . PRO A 1 502 ? 23.493 -17.683 -25.043 1.00 54.22 502 PRO A N 1
ATOM 4046 C CA . PRO A 1 502 ? 24.546 -18.238 -24.193 1.00 54.22 502 PRO A CA 1
ATOM 4047 C C . PRO A 1 502 ? 24.049 -18.509 -22.763 1.00 54.22 502 PRO A C 1
ATOM 4049 O O . PRO A 1 502 ? 23.747 -17.580 -22.019 1.00 54.22 502 PRO A O 1
ATOM 4052 N N . GLY A 1 503 ? 23.992 -19.784 -22.363 1.00 54.47 503 GLY A N 1
ATOM 4053 C CA . GLY A 1 503 ? 23.540 -20.202 -21.027 1.00 54.47 503 GLY A CA 1
ATOM 4054 C C . GLY A 1 503 ? 22.022 -20.363 -20.853 1.00 54.47 503 GLY A C 1
ATOM 4055 O O . GLY A 1 503 ? 21.583 -20.561 -19.721 1.00 54.47 503 GLY A O 1
ATOM 4056 N N . ALA A 1 504 ? 21.236 -20.301 -21.933 1.00 58.66 504 ALA A N 1
ATOM 4057 C CA . ALA A 1 504 ? 19.780 -20.474 -21.930 1.00 58.66 504 ALA A CA 1
ATOM 4058 C C . ALA A 1 504 ? 19.312 -21.571 -22.916 1.00 58.66 504 ALA A C 1
ATOM 4060 O O . ALA A 1 504 ? 20.126 -22.206 -23.591 1.00 58.66 504 ALA A O 1
ATOM 4061 N N . ASP A 1 505 ? 17.998 -21.821 -22.964 1.00 67.62 505 ASP A N 1
ATOM 4062 C CA . ASP A 1 505 ? 17.372 -22.843 -23.816 1.00 67.62 505 ASP A CA 1
ATOM 4063 C C . ASP A 1 505 ? 17.574 -22.566 -25.319 1.00 67.62 505 ASP A C 1
ATOM 4065 O O . ASP A 1 505 ? 17.624 -21.415 -25.761 1.00 67.62 505 ASP A O 1
ATOM 4069 N N . ILE A 1 506 ? 17.647 -23.633 -26.123 1.00 76.12 506 ILE A N 1
ATOM 4070 C CA . ILE A 1 506 ? 17.688 -23.530 -27.588 1.00 76.12 506 ILE A CA 1
ATOM 4071 C C . ILE A 1 506 ? 16.277 -23.566 -28.186 1.00 76.12 506 ILE A C 1
ATOM 4073 O O . ILE A 1 506 ? 15.407 -24.308 -27.727 1.00 76.12 506 ILE A O 1
ATOM 4077 N N . GLU A 1 507 ? 16.061 -22.819 -29.267 1.00 83.38 507 GLU A N 1
ATOM 4078 C CA . GLU A 1 507 ? 14.853 -22.915 -30.087 1.00 83.38 507 GLU A CA 1
ATOM 4079 C C . GLU A 1 507 ? 15.187 -23.528 -31.443 1.00 83.38 507 GLU A C 1
ATOM 4081 O O . GLU A 1 507 ? 16.110 -23.094 -32.131 1.00 83.38 507 GLU A O 1
ATOM 4086 N N . VAL A 1 508 ? 14.410 -24.540 -31.830 1.00 83.06 508 VAL A N 1
ATOM 4087 C CA . VAL A 1 508 ? 14.577 -25.254 -33.096 1.00 83.06 508 VAL A CA 1
ATOM 4088 C C . VAL A 1 508 ? 13.251 -25.267 -33.846 1.00 83.06 508 VAL A C 1
ATOM 4090 O O . VAL A 1 508 ? 12.213 -25.609 -33.275 1.00 83.06 508 VAL A O 1
ATOM 4093 N N . ARG A 1 509 ? 13.284 -24.918 -35.131 1.00 86.56 509 ARG A N 1
ATOM 4094 C CA . ARG A 1 509 ? 12.146 -25.012 -36.061 1.00 86.56 509 ARG A CA 1
ATOM 4095 C C . ARG A 1 509 ? 12.588 -25.719 -37.332 1.00 86.56 509 ARG A C 1
ATOM 4097 O O . ARG A 1 509 ? 13.747 -25.592 -37.716 1.00 86.56 509 ARG A O 1
ATOM 4104 N N . GLU A 1 510 ? 11.699 -26.462 -37.983 1.00 85.19 510 GLU A N 1
ATOM 4105 C CA . GLU A 1 510 ? 11.972 -26.964 -39.337 1.00 85.19 510 GLU A CA 1
ATOM 4106 C C . GLU A 1 510 ? 11.878 -25.789 -40.323 1.00 85.19 510 GLU A C 1
ATOM 4108 O O . GLU A 1 510 ? 10.974 -24.958 -40.224 1.00 85.19 510 GLU A O 1
ATOM 4113 N N . ALA A 1 511 ? 12.842 -25.663 -41.236 1.00 79.19 511 ALA A N 1
ATOM 4114 C CA . ALA A 1 511 ? 12.923 -24.512 -42.128 1.00 79.19 511 ALA A CA 1
ATOM 4115 C C . ALA A 1 511 ? 11.675 -24.423 -43.026 1.00 79.19 511 ALA A C 1
ATOM 4117 O O . ALA A 1 511 ? 11.382 -25.336 -43.797 1.00 79.19 511 ALA A O 1
ATOM 4118 N N . GLY A 1 512 ? 10.952 -23.301 -42.942 1.00 73.19 512 GLY A N 1
ATOM 4119 C CA . GLY A 1 512 ? 9.698 -23.078 -43.671 1.00 73.19 512 GLY A CA 1
ATOM 4120 C C . GLY A 1 512 ? 8.421 -23.456 -42.909 1.00 73.19 512 GLY A C 1
ATOM 4121 O O . GLY A 1 512 ? 7.333 -23.244 -43.443 1.00 73.19 512 GLY A O 1
ATOM 4122 N N . GLU A 1 513 ? 8.528 -23.955 -41.673 1.00 74.75 513 GLU A N 1
ATOM 4123 C CA . GLU A 1 513 ? 7.394 -24.203 -40.778 1.00 74.75 513 GLU A CA 1
ATOM 4124 C C . GLU A 1 513 ? 7.434 -23.288 -39.540 1.00 74.75 513 GLU A C 1
ATOM 4126 O O . GLU A 1 513 ? 8.478 -23.068 -38.932 1.00 74.75 513 GLU A O 1
ATOM 4131 N N . ASP A 1 514 ? 6.270 -22.789 -39.112 1.00 66.62 514 ASP A N 1
ATOM 4132 C CA . ASP A 1 514 ? 6.144 -21.911 -37.932 1.00 66.62 514 ASP A CA 1
ATOM 4133 C C . ASP A 1 514 ? 6.055 -22.675 -36.591 1.00 66.62 514 ASP A C 1
ATOM 4135 O O . ASP A 1 514 ? 5.793 -22.089 -35.537 1.00 66.62 514 ASP A O 1
ATOM 4139 N N . VAL A 1 515 ? 6.255 -23.996 -36.598 1.00 68.00 515 VAL A N 1
ATOM 4140 C CA . VAL A 1 515 ? 6.080 -24.853 -35.417 1.00 68.00 515 VAL A CA 1
ATOM 4141 C C . VAL A 1 515 ? 7.420 -25.094 -34.717 1.00 68.00 515 VAL A C 1
ATOM 4143 O O . VAL A 1 515 ? 8.387 -25.555 -35.320 1.00 68.00 515 VAL A O 1
ATOM 4146 N N . LEU A 1 516 ? 7.470 -24.810 -33.411 1.00 76.00 516 LEU A N 1
ATOM 4147 C CA . LEU A 1 516 ? 8.616 -25.135 -32.557 1.00 76.00 516 LEU A CA 1
ATOM 4148 C C . LEU A 1 516 ? 8.728 -26.649 -32.344 1.00 76.00 516 LEU A C 1
ATOM 4150 O O . LEU A 1 516 ? 7.766 -27.304 -31.936 1.00 76.00 516 LEU A O 1
ATOM 4154 N N . ILE A 1 517 ? 9.926 -27.189 -32.556 1.00 79.38 517 ILE A N 1
ATOM 4155 C CA . ILE A 1 517 ? 10.257 -28.583 -32.267 1.00 79.38 517 ILE A CA 1
ATOM 4156 C C . ILE A 1 517 ? 10.647 -28.693 -30.792 1.00 79.38 517 ILE A C 1
ATOM 4158 O O . ILE A 1 517 ? 11.563 -28.015 -30.329 1.00 79.38 517 ILE A O 1
ATOM 4162 N N . GLN A 1 518 ? 9.980 -29.576 -30.044 1.00 77.75 518 GLN A N 1
ATOM 4163 C CA . GLN A 1 518 ? 10.389 -29.894 -28.674 1.00 77.75 518 GLN A CA 1
ATOM 4164 C C . GLN A 1 518 ? 11.715 -30.664 -28.666 1.00 77.75 518 GLN A C 1
ATOM 4166 O O . GLN A 1 518 ? 11.770 -31.840 -29.036 1.00 77.75 518 GLN A O 1
ATOM 4171 N N . VAL A 1 519 ? 12.777 -30.018 -28.185 1.00 80.06 519 VAL A N 1
ATOM 4172 C CA . VAL A 1 519 ? 14.074 -30.658 -27.946 1.00 80.06 519 VAL A CA 1
ATOM 4173 C C . VAL A 1 519 ? 14.078 -31.263 -26.543 1.00 80.06 519 VAL A C 1
ATOM 4175 O O . VAL 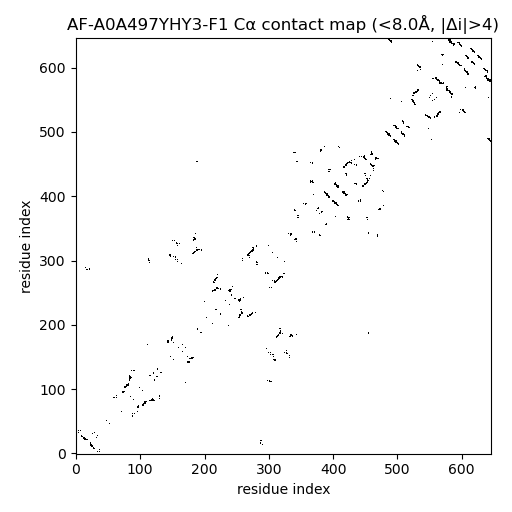A 1 519 ? 13.888 -30.559 -25.559 1.00 80.06 519 VAL A O 1
ATOM 4178 N N . HIS A 1 520 ? 14.260 -32.581 -26.453 1.00 75.38 520 HIS A N 1
ATOM 4179 C CA . HIS A 1 520 ? 14.155 -33.317 -25.188 1.00 75.38 520 HIS A CA 1
ATOM 4180 C C . HIS A 1 520 ? 15.498 -33.446 -24.454 1.00 75.38 520 HIS A C 1
ATOM 4182 O O . HIS A 1 520 ? 15.522 -33.539 -23.230 1.00 75.38 520 HIS A O 1
ATOM 4188 N N . GLU A 1 521 ? 16.610 -33.463 -25.193 1.00 85.62 521 GLU A N 1
ATOM 4189 C CA . GLU A 1 521 ? 17.955 -33.638 -24.641 1.00 85.62 521 GLU A CA 1
ATOM 4190 C C . GLU A 1 521 ? 18.988 -32.883 -25.492 1.00 85.62 521 GLU A C 1
ATOM 4192 O O . GLU A 1 521 ? 18.940 -32.913 -26.728 1.00 85.62 521 GLU A O 1
ATOM 4197 N N . LEU A 1 522 ? 19.931 -32.217 -24.820 1.00 88.19 522 LEU A N 1
ATOM 4198 C CA . LEU A 1 522 ? 21.032 -31.464 -25.424 1.00 88.19 522 LEU A CA 1
ATOM 4199 C C . LEU A 1 522 ? 22.370 -32.141 -25.149 1.00 88.19 522 LEU A C 1
ATOM 4201 O O . LEU A 1 522 ? 22.556 -32.789 -24.120 1.00 88.19 522 LEU A O 1
ATOM 4205 N N . ALA A 1 523 ? 23.314 -31.953 -26.064 1.00 88.94 523 ALA A N 1
ATOM 4206 C CA . ALA A 1 523 ? 24.686 -32.394 -25.907 1.00 88.94 523 ALA A CA 1
ATOM 4207 C C . ALA A 1 523 ? 25.667 -31.285 -26.293 1.00 88.94 523 ALA A C 1
ATOM 4209 O O . ALA A 1 523 ? 25.531 -30.668 -27.348 1.00 88.94 523 ALA A O 1
ATOM 4210 N N . GLU A 1 524 ? 26.676 -31.078 -25.449 1.00 88.25 524 GLU A N 1
ATOM 4211 C CA . GLU A 1 524 ? 27.788 -30.167 -25.723 1.00 88.25 524 GLU A CA 1
ATOM 4212 C C . GLU A 1 524 ? 28.753 -30.793 -26.729 1.00 88.25 524 GLU A C 1
ATOM 4214 O O . GLU A 1 524 ? 29.292 -31.879 -26.494 1.00 88.25 524 GLU A O 1
ATOM 4219 N N . VAL A 1 525 ? 28.974 -30.100 -27.844 1.00 89.06 525 VAL A N 1
ATOM 4220 C CA . VAL A 1 525 ? 29.886 -30.512 -28.912 1.00 89.06 525 VAL A CA 1
ATOM 4221 C C . VAL A 1 525 ? 31.034 -29.503 -29.003 1.00 89.06 525 VAL A C 1
ATOM 4223 O O . VAL A 1 525 ? 30.787 -28.323 -29.265 1.00 89.06 525 VAL A O 1
ATOM 4226 N N . PRO A 1 526 ? 32.291 -29.927 -28.784 1.00 87.06 526 PRO A N 1
ATOM 4227 C CA . PRO A 1 526 ? 33.433 -29.021 -28.789 1.00 87.06 526 PRO A CA 1
ATOM 4228 C C . PRO A 1 526 ? 33.787 -28.548 -30.204 1.00 87.06 526 PRO A C 1
ATOM 4230 O O . PRO A 1 526 ? 33.802 -29.348 -31.142 1.00 87.06 526 PRO A O 1
ATOM 4233 N N . LEU A 1 527 ? 34.149 -27.270 -30.347 1.00 86.19 527 LEU A N 1
ATOM 4234 C CA . LEU A 1 527 ? 34.827 -26.742 -31.532 1.00 86.19 527 LEU A CA 1
ATOM 4235 C C . LEU A 1 527 ? 36.329 -27.014 -31.414 1.00 86.19 527 LEU A C 1
ATOM 4237 O O . LEU A 1 527 ? 36.988 -26.503 -30.508 1.00 86.19 527 LEU A O 1
ATOM 4241 N N . ILE A 1 528 ? 36.853 -27.854 -32.311 1.00 80.00 528 ILE A N 1
ATOM 4242 C CA . ILE A 1 528 ? 38.234 -28.366 -32.236 1.00 80.00 528 ILE A CA 1
ATOM 4243 C C . ILE A 1 528 ? 39.195 -27.600 -33.158 1.00 80.00 528 ILE A C 1
ATOM 4245 O O . ILE A 1 528 ? 40.404 -27.684 -32.982 1.00 80.00 528 ILE A O 1
ATOM 4249 N N . GLY A 1 529 ? 38.694 -26.813 -34.114 1.00 75.12 529 GLY A N 1
ATOM 4250 C CA . GLY A 1 529 ? 39.542 -25.962 -34.952 1.00 75.12 529 GLY A CA 1
ATOM 4251 C C . GLY A 1 529 ? 39.056 -25.851 -36.391 1.00 75.12 529 GLY A C 1
ATOM 4252 O O . GLY A 1 529 ? 37.856 -25.826 -36.654 1.00 75.12 529 GLY A O 1
ATOM 4253 N N . ASN A 1 530 ? 39.996 -25.770 -37.335 1.00 73.81 530 ASN A N 1
ATOM 4254 C CA . ASN A 1 530 ? 39.729 -25.510 -38.752 1.00 73.81 530 ASN A CA 1
ATOM 4255 C C . ASN A 1 530 ? 40.052 -26.727 -39.632 1.00 73.81 530 ASN A C 1
ATOM 4257 O O . ASN A 1 530 ? 41.085 -27.364 -39.454 1.00 73.81 530 ASN A O 1
ATOM 4261 N N . VAL A 1 531 ? 39.232 -26.992 -40.655 1.00 62.00 531 VAL A N 1
ATOM 4262 C CA . VAL A 1 531 ? 39.396 -28.152 -41.566 1.00 62.00 531 VAL A CA 1
ATOM 4263 C C . VAL A 1 531 ? 40.705 -28.118 -42.382 1.00 62.00 531 VAL A C 1
ATOM 4265 O O . VAL A 1 531 ? 41.145 -29.162 -42.842 1.00 62.00 531 VAL A O 1
ATOM 4268 N N . ALA A 1 532 ? 41.353 -26.958 -42.551 1.00 52.03 532 ALA A N 1
ATOM 4269 C CA . ALA A 1 532 ? 42.602 -26.820 -43.322 1.00 52.03 532 ALA A CA 1
ATOM 4270 C C . ALA A 1 532 ? 43.892 -26.799 -42.473 1.00 52.03 532 ALA A C 1
ATOM 4272 O O . ALA A 1 532 ? 44.934 -26.376 -42.969 1.00 52.03 532 ALA A O 1
ATOM 4273 N N . ALA A 1 533 ? 43.835 -27.186 -41.196 1.00 44.81 533 ALA A N 1
ATOM 4274 C CA . ALA A 1 533 ? 44.978 -27.131 -40.285 1.00 44.81 533 ALA A CA 1
ATOM 4275 C C . ALA A 1 533 ? 45.213 -28.491 -39.604 1.00 44.81 533 ALA A C 1
ATOM 4277 O O . ALA A 1 533 ? 44.700 -28.731 -38.518 1.00 44.81 533 ALA A O 1
ATOM 4278 N N . GLY A 1 534 ? 46.008 -29.365 -40.234 1.00 54.78 534 GLY A N 1
ATOM 4279 C CA . GLY A 1 534 ? 46.508 -30.609 -39.623 1.00 54.78 534 GLY A CA 1
ATOM 4280 C C . GLY A 1 534 ? 45.435 -31.614 -39.170 1.00 54.78 534 GLY A C 1
ATOM 4281 O O . GLY A 1 534 ? 44.249 -31.452 -39.439 1.00 54.78 534 GLY A O 1
ATOM 4282 N N . ILE A 1 535 ? 45.864 -32.699 -38.514 1.00 55.31 535 ILE A N 1
ATOM 4283 C CA . ILE A 1 535 ? 44.975 -33.745 -37.980 1.00 55.31 535 ILE A CA 1
ATOM 4284 C C . ILE A 1 535 ? 44.306 -33.241 -36.692 1.00 55.31 535 ILE A C 1
ATOM 4286 O O . ILE A 1 535 ? 45.014 -33.036 -35.706 1.00 55.31 535 ILE A O 1
ATOM 4290 N N . PRO A 1 536 ? 42.967 -33.131 -36.625 1.00 55.12 536 PRO A N 1
ATOM 4291 C CA . PRO A 1 536 ? 42.285 -32.822 -35.374 1.00 55.12 536 PRO A CA 1
ATOM 4292 C C . PRO A 1 536 ? 42.404 -34.014 -34.413 1.00 55.12 536 PRO A C 1
ATOM 4294 O O . PRO A 1 536 ? 41.947 -35.121 -34.725 1.00 55.12 536 PRO A O 1
ATOM 4297 N N . ALA A 1 537 ? 43.021 -33.807 -33.248 1.00 53.50 537 ALA A N 1
ATOM 4298 C CA . ALA A 1 537 ? 43.074 -34.791 -32.170 1.00 53.50 537 ALA A CA 1
ATOM 4299 C C . ALA A 1 537 ? 42.112 -34.386 -31.043 1.00 53.50 537 ALA A C 1
ATOM 4301 O O . ALA A 1 537 ? 42.196 -33.291 -30.505 1.00 53.50 537 ALA A O 1
ATOM 4302 N N . LEU A 1 538 ? 41.222 -35.297 -30.634 1.00 50.59 538 LEU A N 1
ATOM 4303 C CA . LEU A 1 538 ? 40.303 -35.097 -29.497 1.00 50.59 538 LEU A CA 1
ATOM 4304 C C . LEU A 1 538 ? 41.005 -35.097 -28.127 1.00 50.59 538 LEU A C 1
ATOM 4306 O O . LEU A 1 538 ? 40.373 -34.848 -27.103 1.00 50.59 538 LEU A O 1
ATOM 4310 N N . ALA A 1 539 ? 42.303 -35.405 -28.085 1.00 43.50 539 ALA A N 1
ATOM 4311 C CA . ALA A 1 539 ? 43.071 -35.501 -26.856 1.00 43.50 539 ALA A CA 1
ATOM 4312 C C . ALA A 1 539 ? 44.066 -34.335 -26.748 1.00 43.50 539 ALA A C 1
ATOM 4314 O O . ALA A 1 539 ? 45.056 -34.291 -27.471 1.00 43.50 539 ALA A O 1
ATOM 4315 N N . SER A 1 540 ? 43.787 -33.456 -25.779 1.00 44.44 540 SER A N 1
ATOM 4316 C CA . SER A 1 540 ? 44.666 -32.439 -25.178 1.00 44.44 540 SER A CA 1
ATOM 4317 C C . SER A 1 540 ? 45.003 -31.163 -25.964 1.00 44.44 540 SER A C 1
ATOM 4319 O O . SER A 1 540 ? 46.165 -30.766 -25.982 1.00 44.44 540 SER A O 1
ATOM 4321 N N . GLU A 1 541 ? 44.006 -30.444 -26.484 1.00 40.78 541 GLU A N 1
ATOM 4322 C CA . GLU A 1 541 ? 44.160 -29.021 -26.837 1.00 40.78 541 GLU A CA 1
ATOM 4323 C C . GLU A 1 541 ? 43.031 -28.174 -26.227 1.00 40.78 541 GLU A C 1
ATOM 4325 O O . GLU A 1 541 ? 41.921 -28.655 -25.999 1.00 40.78 541 GLU A O 1
ATOM 4330 N N . SER A 1 542 ? 43.347 -26.927 -25.869 1.00 43.62 542 SER A N 1
ATOM 4331 C CA . SER A 1 542 ? 42.416 -25.973 -25.260 1.00 43.62 542 SER A CA 1
ATOM 4332 C C . SER A 1 542 ? 41.248 -25.690 -26.208 1.00 43.62 542 SER A C 1
ATOM 4334 O O . SER A 1 542 ? 41.445 -25.068 -27.246 1.00 43.62 542 SER A O 1
ATOM 4336 N N . TYR A 1 543 ? 40.041 -26.129 -25.848 1.00 52.81 543 TYR A N 1
ATOM 4337 C CA . TYR A 1 543 ? 38.825 -25.855 -26.617 1.00 52.81 543 TYR A CA 1
ATOM 4338 C C . TYR A 1 543 ? 38.594 -24.344 -26.756 1.00 52.81 543 TYR A C 1
ATOM 4340 O O . TYR A 1 543 ? 38.619 -23.629 -25.753 1.00 52.81 543 TYR A O 1
ATOM 4348 N N . GLU A 1 544 ? 38.342 -23.864 -27.978 1.00 53.09 544 GLU A N 1
ATOM 4349 C CA . GLU A 1 544 ? 38.017 -22.451 -28.213 1.00 53.09 544 GLU A CA 1
ATOM 4350 C C . GLU A 1 544 ? 36.623 -22.113 -27.653 1.00 53.09 544 GLU A C 1
ATOM 4352 O O . GLU A 1 544 ? 36.476 -21.116 -26.954 1.00 53.09 544 GLU A O 1
ATOM 4357 N N . THR A 1 545 ? 35.615 -22.959 -27.916 1.00 68.06 545 THR A N 1
ATOM 4358 C CA . THR A 1 545 ? 34.218 -22.868 -27.429 1.00 68.06 545 THR A CA 1
ATOM 4359 C C . THR A 1 545 ? 33.483 -24.216 -27.624 1.00 68.06 545 THR A C 1
ATOM 4361 O O . THR A 1 545 ? 33.939 -25.065 -28.392 1.00 68.06 545 THR A O 1
ATOM 4364 N N . ALA A 1 546 ? 32.361 -24.450 -26.929 1.00 78.94 546 ALA A N 1
ATOM 4365 C CA . ALA A 1 546 ? 31.472 -25.607 -27.136 1.00 78.94 546 ALA A CA 1
ATOM 4366 C C . ALA A 1 546 ? 30.059 -25.138 -27.522 1.00 78.94 546 ALA A C 1
ATOM 4368 O O . ALA A 1 546 ? 29.638 -24.059 -27.101 1.00 78.94 546 ALA A O 1
ATOM 4369 N N . HIS A 1 547 ? 29.352 -25.930 -28.334 1.00 84.94 547 HIS A N 1
ATOM 4370 C CA . HIS A 1 547 ? 27.981 -25.650 -28.770 1.00 84.94 547 HIS A CA 1
ATOM 4371 C C . HIS A 1 547 ? 27.008 -26.738 -28.302 1.00 84.94 547 HIS A C 1
ATOM 4373 O O . HIS A 1 547 ? 27.253 -27.931 -28.498 1.00 84.94 547 HIS A O 1
ATOM 4379 N N . SER A 1 548 ? 25.859 -26.319 -27.772 1.00 88.38 548 SER A N 1
ATOM 4380 C CA . SER A 1 548 ? 24.774 -27.202 -27.335 1.00 88.38 548 SER A CA 1
ATOM 4381 C C . SER A 1 548 ? 23.889 -27.605 -28.521 1.00 88.38 548 SER A C 1
ATOM 4383 O O . SER A 1 548 ? 23.108 -26.805 -29.024 1.00 88.38 548 SER A O 1
ATOM 4385 N N . LEU A 1 549 ? 23.969 -28.858 -28.972 1.00 89.75 549 LEU A N 1
ATOM 4386 C CA . LEU A 1 549 ? 23.157 -29.372 -30.084 1.00 89.75 549 LEU A CA 1
ATOM 4387 C C . LEU A 1 549 ? 22.107 -30.391 -29.598 1.00 89.75 549 LEU A C 1
ATOM 4389 O O . LEU A 1 549 ? 22.387 -31.149 -28.664 1.00 89.75 549 LEU A O 1
ATOM 4393 N N . PRO A 1 550 ? 20.919 -30.478 -30.235 1.00 91.00 550 PRO A N 1
ATOM 4394 C CA . PRO A 1 550 ? 19.965 -31.561 -30.004 1.00 91.00 550 PRO A CA 1
ATOM 4395 C C . PRO A 1 550 ? 20.625 -32.939 -30.096 1.00 91.00 550 PRO A C 1
ATOM 4397 O O . PRO A 1 550 ? 21.256 -33.280 -31.101 1.00 91.00 550 PRO A O 1
ATOM 4400 N N . ARG A 1 551 ? 20.433 -33.775 -29.069 1.00 90.25 551 ARG A N 1
ATOM 4401 C CA . ARG A 1 551 ? 21.046 -35.110 -28.988 1.00 90.25 551 ARG A CA 1
ATOM 4402 C C . ARG A 1 551 ? 20.729 -35.985 -30.204 1.00 90.25 551 ARG A C 1
ATOM 4404 O O . ARG A 1 551 ? 21.597 -36.746 -30.641 1.00 90.25 551 ARG A O 1
ATOM 4411 N N . ASP A 1 552 ? 19.529 -35.849 -30.763 1.00 89.31 552 ASP A N 1
ATOM 4412 C CA . ASP A 1 552 ? 19.036 -36.629 -31.907 1.00 89.31 552 ASP A CA 1
ATOM 4413 C C . ASP A 1 552 ? 19.721 -36.281 -33.239 1.00 89.31 552 ASP A C 1
ATOM 4415 O O . ASP A 1 552 ? 19.757 -37.106 -34.169 1.00 89.31 552 ASP A O 1
ATOM 4419 N N . TRP A 1 553 ? 20.309 -35.084 -33.335 1.00 90.94 553 TRP A N 1
ATOM 4420 C CA . TRP A 1 553 ? 21.115 -34.676 -34.487 1.00 90.94 553 TRP A CA 1
ATOM 4421 C C . TRP A 1 553 ? 22.470 -35.389 -34.514 1.00 90.94 553 TRP A C 1
ATOM 4423 O O . TRP A 1 553 ? 23.035 -35.596 -35.586 1.00 90.94 553 TRP A O 1
ATOM 4433 N N . LEU A 1 554 ? 22.957 -35.848 -33.359 1.00 91.31 554 LEU A N 1
ATOM 4434 C CA . LEU A 1 554 ? 24.252 -36.506 -33.220 1.00 91.31 554 LEU A CA 1
ATOM 4435 C C . LEU A 1 554 ? 24.140 -38.031 -33.340 1.00 91.31 554 LEU A C 1
ATOM 4437 O O . LEU A 1 554 ? 23.135 -38.650 -32.977 1.00 91.31 554 LEU A O 1
AT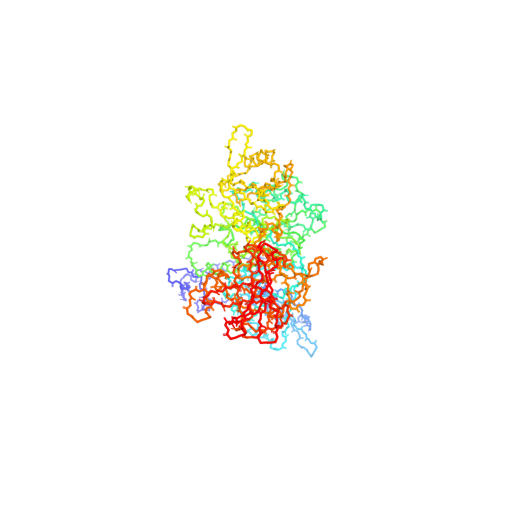OM 4441 N N . VAL A 1 555 ? 25.211 -38.671 -33.814 1.00 88.31 555 VAL A N 1
ATOM 4442 C CA . VAL A 1 555 ? 25.357 -40.136 -33.736 1.00 88.31 555 VAL A CA 1
ATOM 4443 C C . VAL A 1 555 ? 25.788 -40.517 -32.314 1.00 88.31 555 VAL A C 1
ATOM 4445 O O . VAL A 1 555 ? 25.050 -41.196 -31.595 1.00 88.31 555 VAL A O 1
ATOM 4448 N N . SER A 1 556 ? 26.917 -39.971 -31.857 1.00 89.38 556 SER A N 1
ATOM 4449 C CA . SER A 1 556 ? 27.436 -40.104 -30.490 1.00 89.38 556 SER A CA 1
ATOM 4450 C C . SER A 1 556 ? 28.035 -38.768 -30.031 1.00 89.38 556 SER A C 1
ATOM 4452 O O . SER A 1 556 ? 28.946 -38.286 -30.700 1.00 89.38 556 SER A O 1
ATOM 4454 N N . PRO A 1 557 ? 27.587 -38.167 -28.912 1.00 86.69 557 PRO A N 1
ATOM 4455 C CA . PRO A 1 557 ? 28.115 -36.901 -28.410 1.00 86.69 557 PRO A CA 1
ATOM 4456 C C . PRO A 1 557 ? 29.597 -36.965 -28.071 1.00 86.69 557 PRO A C 1
ATOM 4458 O O . PRO A 1 557 ? 30.330 -36.026 -28.334 1.00 86.69 557 PRO A O 1
ATOM 4461 N N . LYS A 1 558 ? 30.038 -38.100 -27.517 1.00 85.25 558 LYS A N 1
ATOM 4462 C CA . LYS A 1 558 ? 31.431 -38.312 -27.105 1.00 85.25 558 LYS A CA 1
ATOM 4463 C C . LYS A 1 558 ? 32.392 -38.391 -28.288 1.00 85.25 558 LYS A C 1
ATOM 4465 O O . LYS A 1 558 ? 33.568 -38.101 -28.125 1.00 85.25 558 LYS A O 1
ATOM 4470 N N . ASP A 1 559 ? 31.866 -38.753 -29.453 1.00 89.81 559 ASP A N 1
ATOM 4471 C CA . ASP A 1 559 ? 32.612 -38.929 -30.696 1.00 89.81 559 ASP A CA 1
ATOM 4472 C C . ASP A 1 559 ? 32.136 -37.908 -31.742 1.00 89.81 559 ASP A C 1
ATOM 4474 O O . ASP A 1 559 ? 32.059 -38.217 -32.931 1.00 89.81 559 ASP A O 1
ATOM 4478 N N . SER A 1 560 ? 31.708 -36.719 -31.309 1.00 91.94 560 SER A N 1
ATOM 4479 C CA . SER A 1 560 ? 31.303 -35.628 -32.199 1.00 91.94 560 SER A CA 1
ATOM 4480 C C . SER A 1 560 ? 32.072 -34.360 -31.874 1.00 91.94 560 SER A C 1
ATOM 4482 O O . SER A 1 560 ? 32.309 -34.051 -30.710 1.00 91.94 560 SER A O 1
ATOM 4484 N N . PHE A 1 561 ? 32.433 -33.612 -32.910 1.00 90.81 561 PHE A N 1
ATOM 4485 C CA . PHE A 1 561 ? 33.112 -32.330 -32.781 1.00 90.81 561 PHE A CA 1
ATOM 4486 C C . PHE A 1 561 ? 32.767 -31.401 -33.944 1.00 90.81 561 PHE A C 1
ATOM 4488 O O . PHE A 1 561 ? 32.282 -31.840 -34.989 1.00 90.81 561 PHE A O 1
ATOM 4495 N N . LEU A 1 562 ? 33.004 -30.108 -33.752 1.00 90.38 562 LEU A N 1
ATOM 4496 C CA . LEU A 1 562 ? 32.813 -29.073 -34.758 1.00 90.38 562 LEU A CA 1
ATOM 4497 C C . LEU A 1 562 ? 34.154 -28.675 -35.375 1.00 90.38 562 LEU A C 1
ATOM 4499 O O . LEU A 1 562 ? 35.172 -28.610 -34.679 1.00 90.38 562 LEU A O 1
ATOM 4503 N N . LEU A 1 563 ? 34.134 -28.365 -36.671 1.00 89.19 563 LEU A N 1
ATOM 4504 C CA . LEU A 1 563 ? 35.238 -27.708 -37.367 1.00 89.19 563 LEU A CA 1
ATOM 4505 C C . LEU A 1 563 ? 34.730 -26.505 -38.161 1.00 89.19 563 LEU A C 1
ATOM 4507 O O . LEU A 1 563 ? 33.696 -26.586 -38.823 1.00 89.19 563 LEU A O 1
ATOM 4511 N N . THR A 1 564 ? 35.498 -25.423 -38.163 1.00 88.00 564 THR A N 1
ATOM 4512 C CA . THR A 1 564 ? 35.251 -24.253 -39.006 1.00 88.00 564 THR A CA 1
ATOM 4513 C C . THR A 1 564 ? 35.833 -24.473 -40.403 1.00 88.00 564 THR A C 1
ATOM 4515 O O . THR A 1 564 ? 36.974 -24.918 -40.584 1.00 88.00 564 THR A O 1
ATOM 4518 N N . VAL A 1 565 ? 35.036 -24.170 -41.423 1.00 88.56 565 VAL A N 1
ATOM 4519 C CA . VAL A 1 565 ? 35.397 -24.340 -42.830 1.00 88.56 565 VAL A CA 1
ATOM 4520 C C . VAL A 1 565 ? 36.201 -23.132 -43.304 1.00 88.56 565 VAL A C 1
ATOM 4522 O O . VAL A 1 565 ? 35.717 -22.004 -43.306 1.00 88.56 565 VAL A O 1
ATOM 4525 N N . THR A 1 566 ? 37.436 -23.351 -43.747 1.00 83.25 566 THR A N 1
ATOM 4526 C CA . THR A 1 566 ? 38.337 -22.272 -44.198 1.00 83.25 566 THR A CA 1
ATOM 4527 C C . THR A 1 566 ? 38.552 -22.230 -45.713 1.00 83.25 566 THR A C 1
ATOM 4529 O O . THR A 1 566 ? 38.952 -21.185 -46.235 1.00 83.25 566 THR A O 1
ATOM 4532 N N . GLY A 1 567 ? 38.273 -23.334 -46.412 1.00 81.25 567 GLY A N 1
ATOM 4533 C CA . GLY A 1 567 ? 38.379 -23.472 -47.868 1.00 81.25 567 GLY A CA 1
ATOM 4534 C C . GLY A 1 567 ? 37.021 -23.512 -48.574 1.00 81.25 567 GLY A C 1
ATOM 4535 O O . GLY A 1 567 ? 35.973 -23.465 -47.942 1.00 81.25 567 GLY A O 1
ATOM 4536 N N . ASP A 1 568 ? 37.052 -23.629 -49.896 1.00 85.06 568 ASP A N 1
ATOM 4537 C CA . ASP A 1 568 ? 35.905 -23.537 -50.813 1.00 85.06 568 ASP A CA 1
ATOM 4538 C C . ASP A 1 568 ? 35.699 -24.807 -51.661 1.00 85.06 568 ASP A C 1
ATOM 4540 O O . ASP A 1 568 ? 34.872 -24.833 -52.569 1.00 85.06 568 ASP A O 1
ATOM 4544 N N . SER A 1 569 ? 36.401 -25.902 -51.346 1.00 83.31 569 SER A N 1
ATOM 4545 C CA . SER A 1 569 ? 36.307 -27.156 -52.114 1.00 83.31 569 SER A CA 1
ATOM 4546 C C . SER A 1 569 ? 34.945 -27.865 -52.034 1.00 83.31 569 SER A C 1
ATOM 4548 O O . SER A 1 569 ? 34.700 -28.803 -52.789 1.00 83.31 569 SER A O 1
ATOM 4550 N N . MET A 1 570 ? 34.058 -27.445 -51.126 1.00 90.31 570 MET A N 1
ATOM 4551 C CA . MET A 1 570 ? 32.763 -28.091 -50.867 1.00 90.31 570 MET A CA 1
ATOM 4552 C C . MET A 1 570 ? 31.556 -27.167 -51.096 1.00 90.31 570 MET A C 1
ATOM 4554 O O . MET A 1 570 ? 30.441 -27.505 -50.696 1.00 90.31 570 MET A O 1
ATOM 4558 N N . THR A 1 571 ? 31.749 -26.032 -51.774 1.00 87.00 571 THR A N 1
ATOM 4559 C CA . THR A 1 571 ? 30.689 -25.043 -52.047 1.00 87.00 571 THR A CA 1
ATOM 4560 C C . THR A 1 571 ? 29.503 -25.636 -52.812 1.00 87.00 571 THR A C 1
ATOM 4562 O O . THR A 1 571 ? 28.357 -25.332 -52.488 1.00 87.00 571 THR A O 1
ATOM 4565 N N . GLY A 1 572 ? 29.731 -26.565 -53.751 1.00 83.75 572 GLY A N 1
ATOM 4566 C CA . GLY A 1 572 ? 28.652 -27.270 -54.461 1.00 83.75 572 GLY A CA 1
ATOM 4567 C C . GLY A 1 572 ? 27.771 -28.167 -53.579 1.00 83.75 572 GLY A C 1
ATOM 4568 O O . GLY A 1 572 ? 26.620 -28.417 -53.927 1.00 83.75 572 GLY A O 1
ATOM 4569 N N . ALA A 1 573 ? 28.249 -28.575 -52.395 1.00 84.69 573 ALA A N 1
ATOM 4570 C CA . ALA A 1 573 ? 27.445 -29.260 -51.378 1.00 84.69 573 ALA A CA 1
ATOM 4571 C C . ALA A 1 573 ? 26.708 -28.287 -50.435 1.00 84.69 573 ALA A C 1
ATOM 4573 O O . ALA A 1 573 ? 26.079 -28.712 -49.465 1.00 84.69 573 ALA A O 1
ATOM 4574 N N . GLY A 1 574 ? 26.787 -26.978 -50.691 1.00 86.06 574 GLY A N 1
ATOM 4575 C CA . GLY A 1 574 ? 26.207 -25.937 -49.845 1.00 86.06 574 GLY A CA 1
ATOM 4576 C C . GLY A 1 574 ? 26.972 -25.690 -48.542 1.00 86.06 574 GLY A C 1
ATOM 4577 O O . GLY A 1 574 ? 26.365 -25.181 -47.590 1.00 86.06 574 GLY A O 1
ATOM 4578 N N . ILE A 1 575 ? 28.257 -26.071 -48.505 1.00 91.00 575 ILE A N 1
ATOM 4579 C CA . ILE A 1 575 ? 29.199 -25.829 -47.407 1.00 91.00 575 ILE A CA 1
ATOM 4580 C C . ILE A 1 575 ? 30.164 -24.726 -47.844 1.00 91.00 575 ILE A C 1
ATOM 4582 O O . ILE A 1 575 ? 31.038 -24.949 -48.684 1.00 91.00 575 ILE A O 1
ATOM 4586 N N . ASP A 1 576 ? 29.997 -23.543 -47.270 1.00 89.06 576 ASP A N 1
ATOM 4587 C CA . ASP A 1 576 ? 30.723 -22.337 -47.643 1.00 89.06 576 ASP A CA 1
ATOM 4588 C C . ASP A 1 576 ? 31.835 -22.020 -46.639 1.00 89.06 576 ASP A C 1
ATOM 4590 O O . ASP A 1 576 ? 31.839 -22.461 -45.486 1.00 89.06 576 ASP A O 1
ATOM 4594 N N . LYS A 1 577 ? 32.799 -21.208 -47.075 1.00 86.75 577 LYS A N 1
ATOM 4595 C CA . LYS A 1 577 ? 33.857 -20.707 -46.199 1.00 86.75 577 LYS A CA 1
ATOM 4596 C C . LYS A 1 577 ? 33.252 -19.906 -45.038 1.00 86.75 577 LYS A C 1
ATOM 4598 O O . LYS A 1 577 ? 32.577 -18.903 -45.255 1.00 86.75 577 LYS A O 1
ATOM 4603 N N . GLY A 1 578 ? 33.584 -20.297 -43.812 1.00 85.19 578 GLY A N 1
ATOM 4604 C CA . GLY A 1 578 ? 33.094 -19.704 -42.569 1.00 85.19 578 GLY A CA 1
ATOM 4605 C C . GLY A 1 578 ? 31.960 -20.481 -41.899 1.00 85.19 578 GLY A C 1
ATOM 4606 O O . GLY A 1 578 ? 31.664 -20.174 -40.748 1.00 85.19 578 GLY A O 1
ATOM 4607 N N . ASP A 1 579 ? 31.369 -21.474 -42.570 1.00 91.00 579 ASP A N 1
ATOM 4608 C CA . ASP A 1 579 ? 30.419 -22.398 -41.944 1.00 91.00 579 ASP A CA 1
ATOM 4609 C C . ASP A 1 579 ? 31.116 -23.279 -40.896 1.00 91.00 579 ASP A C 1
ATOM 4611 O O . ASP A 1 579 ? 32.331 -23.496 -40.949 1.00 91.00 579 ASP A O 1
ATOM 4615 N N . MET A 1 580 ? 30.335 -23.847 -39.975 1.00 91.50 580 MET A N 1
ATOM 4616 C CA . MET A 1 580 ? 30.807 -24.893 -39.066 1.00 91.50 580 MET A CA 1
ATOM 4617 C C . MET A 1 580 ? 30.200 -26.240 -39.452 1.00 91.50 580 MET A C 1
ATOM 4619 O O . MET A 1 580 ? 28.995 -26.355 -39.666 1.00 91.50 580 MET A O 1
ATOM 4623 N N . VAL A 1 581 ? 31.018 -27.284 -39.521 1.00 93.25 581 VAL A N 1
ATOM 4624 C CA . VAL A 1 581 ? 30.566 -28.648 -39.820 1.00 93.25 581 VAL A CA 1
ATOM 4625 C C . VAL A 1 581 ? 30.584 -29.508 -38.564 1.00 93.25 581 VAL A C 1
ATOM 4627 O O . VAL A 1 581 ? 31.571 -29.525 -37.833 1.00 93.25 581 VAL A O 1
ATOM 4630 N N . VAL A 1 582 ? 29.498 -30.246 -38.326 1.00 93.81 582 VAL A N 1
ATOM 4631 C CA . VAL A 1 582 ? 29.413 -31.259 -37.267 1.00 93.81 582 VAL A CA 1
ATOM 4632 C C . VAL A 1 582 ? 29.975 -32.560 -37.820 1.00 93.81 582 VAL A C 1
ATOM 4634 O O . VAL A 1 582 ? 29.435 -33.115 -38.781 1.00 93.81 582 VAL A O 1
ATOM 4637 N N . VAL A 1 583 ? 31.042 -33.061 -37.209 1.00 93.12 583 VAL A N 1
ATOM 4638 C CA . VAL A 1 583 ? 31.756 -34.269 -37.624 1.00 93.12 583 VAL A CA 1
ATOM 4639 C C . VAL A 1 583 ? 31.566 -35.351 -36.572 1.00 93.12 583 VAL A C 1
ATOM 4641 O O . VAL A 1 583 ? 31.804 -35.122 -35.390 1.00 93.12 583 VAL A O 1
ATOM 4644 N N . HIS A 1 584 ? 31.161 -36.543 -37.003 1.00 93.88 584 HIS A N 1
ATOM 4645 C CA . HIS A 1 584 ? 31.210 -37.743 -36.179 1.00 93.88 584 HIS A CA 1
ATOM 4646 C C . HIS A 1 584 ? 32.530 -38.474 -36.428 1.00 93.88 584 HIS A C 1
ATOM 4648 O O . HIS A 1 584 ? 32.819 -38.854 -37.567 1.00 93.88 584 HIS A O 1
ATOM 4654 N N . GLN A 1 585 ? 33.326 -38.666 -35.379 1.00 91.38 585 GLN A N 1
ATOM 4655 C CA . GLN A 1 585 ? 34.599 -39.363 -35.457 1.00 91.38 585 GLN A CA 1
ATOM 4656 C C . GLN A 1 585 ? 34.374 -40.845 -35.765 1.00 91.38 585 GLN A C 1
ATOM 4658 O O . GLN A 1 585 ? 33.742 -41.571 -35.002 1.00 91.38 585 GLN A O 1
ATOM 4663 N N . GLN A 1 586 ? 34.913 -41.294 -36.892 1.00 91.50 586 GLN A N 1
ATOM 4664 C CA . GLN A 1 586 ? 34.876 -42.688 -37.320 1.00 91.50 586 GLN A CA 1
ATOM 4665 C C . GLN A 1 586 ? 35.918 -42.910 -38.415 1.00 91.50 586 GLN A C 1
ATOM 4667 O O . GLN A 1 586 ? 36.229 -41.998 -39.175 1.00 91.50 586 GLN A O 1
ATOM 4672 N N . ASN A 1 587 ? 36.411 -44.141 -38.528 1.00 90.81 587 ASN A N 1
ATOM 4673 C CA . ASN A 1 587 ? 37.438 -44.533 -39.498 1.00 90.81 587 ASN A CA 1
ATOM 4674 C C . ASN A 1 587 ? 36.886 -45.231 -40.752 1.00 90.81 587 ASN A C 1
ATOM 4676 O O . ASN A 1 587 ? 37.646 -45.779 -41.547 1.00 90.81 587 ASN A O 1
ATOM 4680 N N . THR A 1 588 ? 35.566 -45.233 -40.930 1.00 89.69 588 THR A N 1
ATOM 4681 C CA . THR A 1 588 ? 34.882 -45.829 -42.084 1.00 89.69 588 THR A CA 1
ATOM 4682 C C . THR A 1 588 ? 33.876 -44.842 -42.672 1.00 89.69 588 THR A C 1
ATOM 4684 O O . THR A 1 588 ? 33.383 -43.949 -41.979 1.00 89.69 588 THR A O 1
ATOM 4687 N N . ALA A 1 589 ? 33.581 -44.980 -43.965 1.00 91.00 589 ALA A N 1
ATOM 4688 C CA . ALA A 1 589 ? 32.637 -44.134 -44.689 1.00 91.00 589 ALA A CA 1
ATOM 4689 C C . ALA A 1 589 ? 31.943 -44.922 -45.808 1.00 91.00 589 ALA A C 1
ATOM 4691 O O . ALA A 1 589 ? 32.475 -45.915 -46.307 1.00 91.00 589 ALA A O 1
ATOM 4692 N N . SER A 1 590 ? 30.744 -44.487 -46.187 1.00 91.75 590 SER A N 1
ATOM 4693 C CA . SER A 1 590 ? 29.973 -45.051 -47.298 1.00 91.75 590 SER A CA 1
ATOM 4694 C C . SER A 1 590 ? 30.154 -44.228 -48.569 1.00 91.75 590 SER A C 1
ATOM 4696 O O . SER A 1 590 ? 30.500 -43.050 -48.519 1.00 91.75 590 SER A O 1
ATOM 4698 N N . ASN A 1 591 ? 29.897 -44.840 -49.728 1.00 92.75 591 ASN A N 1
ATOM 4699 C CA . ASN A 1 591 ? 29.948 -44.134 -51.007 1.00 92.75 591 ASN A CA 1
ATOM 4700 C C . ASN A 1 591 ? 29.035 -42.895 -50.998 1.00 92.75 591 ASN A C 1
ATOM 4702 O O . ASN A 1 591 ? 27.835 -43.012 -50.762 1.00 92.75 591 ASN A O 1
ATOM 4706 N N . GLY A 1 592 ? 29.608 -41.733 -51.302 1.00 89.75 592 GLY A N 1
ATOM 4707 C CA . GLY A 1 592 ? 28.936 -40.439 -51.326 1.00 89.75 592 GLY A CA 1
ATOM 4708 C C . GLY A 1 592 ? 28.989 -39.651 -50.014 1.00 89.75 592 GLY A C 1
ATOM 4709 O O . GLY A 1 592 ? 28.596 -38.485 -50.036 1.00 89.75 592 GLY A O 1
ATOM 4710 N N . ASP A 1 593 ? 29.485 -40.228 -48.914 1.00 93.19 593 ASP A N 1
ATOM 4711 C CA . ASP A 1 593 ? 29.626 -39.518 -47.638 1.00 93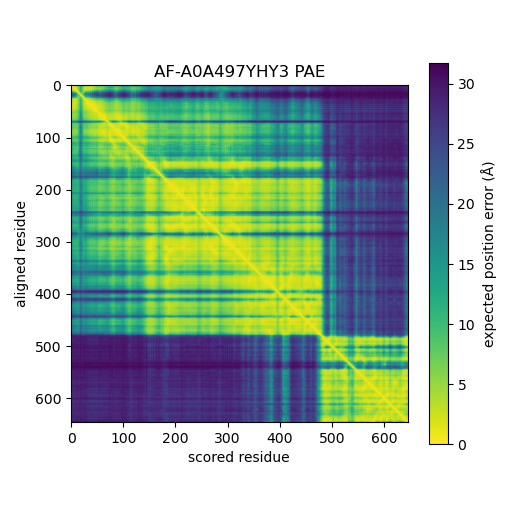.19 593 ASP A CA 1
ATOM 4712 C C . ASP A 1 593 ? 30.620 -38.355 -47.767 1.00 93.19 593 ASP A C 1
ATOM 4714 O O . ASP A 1 593 ? 31.667 -38.479 -48.405 1.00 93.19 593 ASP A O 1
ATOM 4718 N N . ILE A 1 594 ? 30.330 -37.230 -47.112 1.00 94.31 594 ILE A N 1
ATOM 4719 C CA . ILE A 1 594 ? 31.312 -36.157 -46.932 1.00 94.31 594 ILE A CA 1
ATOM 4720 C C . ILE A 1 594 ? 32.166 -36.511 -45.715 1.00 94.31 594 ILE A C 1
ATOM 4722 O O . ILE A 1 594 ? 31.648 -36.718 -44.616 1.00 94.31 594 ILE A O 1
ATOM 4726 N N . VAL A 1 595 ? 33.478 -36.593 -45.910 1.00 94.00 595 VAL A N 1
ATOM 4727 C CA . VAL A 1 595 ? 34.433 -37.057 -44.901 1.00 94.00 595 VAL A CA 1
ATOM 4728 C C . VAL A 1 595 ? 35.526 -36.033 -44.659 1.00 94.00 595 VAL A C 1
ATOM 4730 O O . VAL A 1 595 ? 35.902 -35.280 -45.558 1.00 94.00 595 VAL A O 1
ATOM 4733 N N . ILE A 1 596 ? 36.068 -36.061 -43.445 1.00 92.12 596 ILE A N 1
ATOM 4734 C CA . ILE A 1 596 ? 37.374 -35.493 -43.131 1.00 92.12 596 ILE A CA 1
ATOM 4735 C C . ILE A 1 596 ? 38.403 -36.595 -43.392 1.00 92.12 596 ILE A C 1
ATOM 4737 O O . ILE A 1 596 ? 38.528 -37.542 -42.610 1.00 92.12 596 ILE A O 1
ATOM 4741 N N . ALA A 1 597 ? 39.087 -36.498 -44.527 1.00 89.12 597 ALA A N 1
ATOM 4742 C CA . ALA A 1 597 ? 40.154 -37.401 -44.932 1.00 89.12 597 ALA A CA 1
ATOM 4743 C C . ALA A 1 597 ? 41.509 -36.788 -44.570 1.00 89.12 597 ALA A C 1
ATOM 4745 O O . ALA A 1 597 ? 41.732 -35.601 -44.785 1.00 89.12 597 ALA A O 1
ATOM 4746 N N . VAL A 1 598 ? 42.409 -37.598 -44.029 1.00 87.06 598 VAL A N 1
ATOM 4747 C CA . VAL A 1 598 ? 43.777 -37.214 -43.689 1.00 87.06 598 VAL A CA 1
ATOM 4748 C C . VAL A 1 598 ? 44.725 -37.873 -44.682 1.00 87.06 598 VAL A C 1
ATOM 4750 O O . VAL A 1 598 ? 44.714 -39.098 -44.823 1.00 87.06 598 VAL A O 1
ATOM 4753 N N . ILE A 1 599 ? 45.528 -37.048 -45.350 1.00 84.88 599 ILE A N 1
ATOM 4754 C CA . ILE A 1 599 ? 46.506 -37.428 -46.375 1.00 84.88 599 ILE A CA 1
ATOM 4755 C C . ILE A 1 599 ? 47.835 -36.790 -45.986 1.00 84.88 599 ILE A C 1
ATOM 4757 O O . ILE A 1 599 ? 47.871 -35.590 -45.738 1.00 84.88 599 ILE A O 1
ATOM 4761 N N . ASP A 1 600 ? 48.907 -37.578 -45.873 1.00 81.62 600 ASP A N 1
ATOM 4762 C CA . ASP A 1 600 ? 50.249 -37.090 -45.504 1.00 81.62 600 ASP A CA 1
ATOM 4763 C C . ASP A 1 600 ? 50.293 -36.193 -44.244 1.00 81.62 600 ASP A C 1
ATOM 4765 O O . ASP A 1 600 ? 51.167 -35.345 -44.079 1.00 81.62 600 ASP A O 1
ATOM 4769 N N . GLY A 1 601 ? 49.350 -36.394 -43.316 1.00 74.88 601 GLY A N 1
ATOM 4770 C CA . GLY A 1 601 ? 49.226 -35.606 -42.085 1.00 74.88 601 GLY A CA 1
ATOM 4771 C C . GLY A 1 601 ? 48.385 -34.328 -42.199 1.00 74.88 601 GLY A C 1
ATOM 4772 O O . GLY A 1 601 ? 48.184 -33.650 -41.191 1.00 74.88 601 GLY A O 1
ATOM 4773 N N . GLU A 1 602 ? 47.838 -34.016 -43.373 1.00 79.31 602 GLU A N 1
ATOM 4774 C CA . GLU A 1 602 ? 46.939 -32.883 -43.597 1.00 79.31 602 GLU A CA 1
ATOM 4775 C C . GLU A 1 602 ? 45.482 -33.342 -43.720 1.00 79.31 602 GLU A C 1
ATOM 4777 O O . GLU A 1 602 ? 45.167 -34.295 -44.435 1.00 79.31 602 GLU A O 1
ATOM 4782 N N . ALA A 1 603 ? 44.574 -32.662 -43.016 1.00 85.00 603 ALA A N 1
ATOM 4783 C CA . ALA A 1 603 ? 43.143 -32.911 -43.130 1.00 85.00 603 ALA A CA 1
ATOM 4784 C C . ALA A 1 603 ? 42.544 -32.158 -44.328 1.00 85.00 603 ALA A C 1
ATOM 4786 O O . ALA A 1 603 ? 42.838 -30.990 -44.578 1.00 85.00 603 ALA A O 1
ATOM 4787 N N . THR A 1 604 ? 41.655 -32.824 -45.058 1.00 86.44 604 THR A N 1
ATOM 4788 C CA . THR A 1 604 ? 40.854 -32.237 -46.129 1.00 86.44 604 THR A CA 1
ATOM 4789 C C . THR A 1 604 ? 39.426 -32.759 -46.066 1.00 86.44 604 THR A C 1
ATOM 4791 O O . THR A 1 604 ? 39.177 -33.906 -45.695 1.00 86.44 604 THR A O 1
ATOM 4794 N N . MET A 1 605 ? 38.468 -31.921 -46.451 1.00 91.12 605 MET A N 1
ATOM 4795 C CA . MET A 1 605 ? 37.069 -32.323 -46.571 1.00 91.12 605 MET A CA 1
ATOM 4796 C C . MET A 1 605 ? 36.738 -32.615 -48.028 1.00 91.12 605 MET A C 1
ATOM 4798 O O . MET A 1 605 ? 36.950 -31.765 -48.899 1.00 91.12 605 MET A O 1
ATOM 4802 N N . LYS A 1 606 ? 36.262 -33.834 -48.289 1.00 91.62 606 LYS A N 1
ATOM 4803 C CA . LYS A 1 606 ? 35.948 -34.347 -49.629 1.00 91.62 606 LYS A CA 1
ATOM 4804 C C . LYS A 1 606 ? 34.793 -35.339 -49.565 1.00 91.62 606 LYS A C 1
ATOM 4806 O O . LYS A 1 606 ? 34.467 -35.870 -48.505 1.00 91.62 606 LYS A O 1
ATOM 4811 N N . LYS A 1 607 ? 34.190 -35.615 -50.714 1.00 92.56 607 LYS A N 1
ATOM 4812 C CA . LYS A 1 607 ? 33.225 -36.696 -50.895 1.00 92.56 607 LYS A CA 1
ATOM 4813 C C . LYS A 1 607 ? 33.951 -38.014 -51.125 1.00 92.56 607 LYS A C 1
ATOM 4815 O O . LYS A 1 607 ? 34.811 -38.101 -51.998 1.00 92.56 607 LYS A O 1
ATOM 4820 N N . TYR A 1 608 ? 33.599 -39.025 -50.345 1.00 93.94 608 TYR A N 1
ATOM 4821 C CA . TYR A 1 608 ? 34.218 -40.342 -50.348 1.00 93.94 608 TYR A CA 1
ATOM 4822 C C . TYR A 1 608 ? 33.563 -41.263 -51.381 1.00 93.94 608 TYR A C 1
ATOM 4824 O O . TYR A 1 608 ? 32.365 -41.522 -51.301 1.00 93.94 608 TYR A O 1
ATOM 4832 N N . MET A 1 609 ? 34.331 -41.795 -52.333 1.00 92.88 609 MET A N 1
ATOM 4833 C CA . MET A 1 609 ? 33.849 -42.773 -53.313 1.00 92.88 609 MET A CA 1
ATOM 4834 C C . MET A 1 609 ? 34.783 -43.995 -53.361 1.00 92.88 609 MET A C 1
ATOM 4836 O O . MET A 1 609 ? 35.873 -43.912 -53.928 1.00 92.88 609 MET A O 1
ATOM 4840 N N . PRO A 1 610 ? 34.402 -45.141 -52.771 1.00 90.94 610 PRO A N 1
ATOM 4841 C CA . PRO A 1 610 ? 35.231 -46.340 -52.787 1.00 90.94 610 PRO A CA 1
ATOM 4842 C C . PRO A 1 610 ? 35.215 -47.007 -54.173 1.00 90.94 610 PRO A C 1
ATOM 4844 O O . PRO A 1 610 ? 34.156 -47.219 -54.765 1.00 90.94 610 PRO A O 1
ATOM 4847 N N . MET A 1 611 ? 36.391 -47.393 -54.670 1.00 87.44 611 MET A N 1
ATOM 4848 C CA . MET A 1 611 ? 36.614 -48.055 -55.960 1.00 87.44 611 MET A CA 1
ATOM 4849 C C . MET A 1 611 ? 37.474 -49.317 -55.775 1.00 87.44 611 MET A C 1
ATOM 4851 O O . MET A 1 611 ? 38.618 -49.404 -56.214 1.00 87.44 611 MET A O 1
ATOM 4855 N N . GLY A 1 612 ? 36.926 -50.334 -55.103 1.00 84.81 612 GLY A N 1
ATOM 4856 C CA . GLY A 1 612 ? 37.652 -51.581 -54.842 1.00 84.81 612 GLY A CA 1
ATOM 4857 C C . GLY A 1 612 ? 38.806 -51.381 -53.851 1.00 84.81 612 GLY A C 1
ATOM 4858 O O . GLY A 1 612 ? 38.557 -51.175 -52.667 1.00 84.81 612 GLY A O 1
ATOM 4859 N N . SER A 1 613 ? 40.055 -51.475 -54.321 1.00 86.69 613 SER A N 1
ATOM 4860 C CA . SER A 1 613 ? 41.268 -51.228 -53.516 1.00 86.69 613 SER A CA 1
ATOM 4861 C C . SER A 1 613 ? 41.699 -49.756 -53.471 1.00 86.69 613 SER A C 1
ATOM 4863 O O . SER A 1 613 ? 42.671 -49.422 -52.792 1.00 86.69 613 SER A O 1
ATOM 4865 N N . GLU A 1 614 ? 41.009 -48.893 -54.212 1.00 90.44 614 GLU A N 1
ATOM 4866 C CA . GLU A 1 614 ? 41.280 -47.460 -54.305 1.00 90.44 614 GLU A CA 1
ATOM 4867 C C . GLU A 1 614 ? 40.101 -46.653 -53.754 1.00 90.44 614 GLU A C 1
ATOM 4869 O O . GLU A 1 614 ? 38.967 -47.132 -53.671 1.00 90.44 614 GLU A O 1
ATOM 4874 N N . ILE A 1 615 ? 40.373 -45.409 -53.376 1.00 92.12 615 ILE A N 1
ATOM 4875 C CA . ILE A 1 615 ? 39.388 -44.425 -52.941 1.00 92.12 615 ILE A CA 1
ATOM 4876 C C . ILE A 1 615 ? 39.546 -43.200 -53.832 1.00 92.12 615 ILE A C 1
ATOM 4878 O O . ILE A 1 615 ? 40.653 -42.698 -54.034 1.00 92.12 615 ILE A O 1
ATOM 4882 N N . LEU A 1 616 ? 38.420 -42.700 -54.326 1.00 92.56 616 LEU A N 1
ATOM 4883 C CA . LEU A 1 616 ? 38.325 -41.422 -55.006 1.00 92.56 616 LEU A CA 1
ATOM 4884 C C . LEU A 1 616 ? 37.735 -40.384 -54.041 1.00 92.56 616 LEU A C 1
ATOM 4886 O O . LEU A 1 616 ? 36.627 -40.551 -53.529 1.00 92.56 616 LEU A O 1
ATOM 4890 N N . LEU A 1 617 ? 38.484 -39.315 -53.786 1.00 91.94 617 LEU A N 1
ATOM 4891 C CA . LEU A 1 617 ? 38.078 -38.175 -52.971 1.00 91.94 617 LEU A CA 1
ATOM 4892 C C . LEU A 1 617 ? 37.744 -37.000 -53.890 1.00 91.94 617 LEU A C 1
ATOM 4894 O O . LEU A 1 617 ? 38.618 -36.445 -54.555 1.00 91.94 617 LEU A O 1
ATOM 4898 N N . VAL A 1 618 ? 36.468 -36.625 -53.934 1.00 91.56 618 VAL A N 1
ATOM 4899 C CA . VAL A 1 618 ? 35.952 -35.628 -54.881 1.00 91.56 618 VAL A CA 1
ATOM 4900 C C . VAL A 1 618 ? 35.582 -34.340 -54.152 1.00 91.56 618 VAL A C 1
ATOM 4902 O O . VAL A 1 618 ? 34.927 -34.371 -53.111 1.00 91.56 618 VAL A O 1
ATOM 4905 N N . ALA A 1 619 ? 36.020 -33.201 -54.682 1.00 90.38 619 ALA A N 1
ATOM 4906 C CA . ALA A 1 619 ? 35.520 -31.893 -54.276 1.00 90.38 619 ALA A CA 1
ATOM 4907 C C . ALA A 1 619 ? 34.140 -31.640 -54.900 1.00 90.38 619 ALA A C 1
ATOM 4909 O O . ALA A 1 619 ? 33.858 -32.106 -55.999 1.00 90.38 619 ALA A O 1
ATOM 4910 N N . GLU A 1 620 ? 33.293 -30.869 -54.227 1.00 90.12 620 GLU A N 1
ATOM 4911 C CA . GLU A 1 620 ? 32.017 -30.405 -54.798 1.00 90.12 620 GLU A CA 1
ATOM 4912 C C . GLU A 1 620 ? 32.167 -29.032 -55.481 1.00 90.12 620 GLU A C 1
ATOM 4914 O O . GLU A 1 620 ? 31.221 -28.505 -56.055 1.00 90.12 620 GLU A O 1
ATOM 4919 N N . ASN A 1 621 ? 33.373 -28.459 -55.467 1.00 86.12 621 ASN A N 1
ATOM 4920 C CA . ASN A 1 621 ? 33.761 -27.357 -56.339 1.00 86.12 621 ASN A CA 1
ATOM 4921 C C . ASN A 1 621 ? 34.477 -27.911 -57.598 1.00 86.12 621 ASN A C 1
ATOM 4923 O O . ASN A 1 621 ? 35.534 -28.531 -57.450 1.00 86.12 621 ASN A O 1
ATOM 4927 N N . PRO A 1 622 ? 33.949 -27.672 -58.820 1.00 84.38 622 PRO A N 1
ATOM 4928 C CA . PRO A 1 622 ? 34.539 -28.144 -60.078 1.00 84.38 622 PRO A CA 1
ATOM 4929 C C . PRO A 1 622 ? 35.966 -27.660 -60.371 1.00 84.38 622 PRO A C 1
ATOM 4931 O O . PRO A 1 622 ? 36.623 -28.230 -61.237 1.00 84.38 622 PRO A O 1
ATOM 4934 N N . GLU A 1 623 ? 36.446 -26.613 -59.694 1.00 86.06 623 GLU A N 1
ATOM 4935 C CA . GLU A 1 623 ? 37.810 -26.089 -59.860 1.00 86.06 623 GLU A CA 1
ATOM 4936 C C . GLU A 1 623 ? 38.890 -26.990 -59.238 1.00 86.06 623 GLU A C 1
ATOM 4938 O O . GLU A 1 623 ? 40.079 -26.796 -59.488 1.00 86.06 623 GLU A O 1
ATOM 4943 N N . PHE A 1 624 ? 38.494 -27.982 -58.439 1.00 84.50 624 PHE A N 1
ATOM 4944 C CA . PHE A 1 624 ? 39.401 -28.908 -57.770 1.00 84.50 624 PHE A CA 1
ATOM 4945 C C . PHE A 1 624 ? 39.367 -30.278 -58.450 1.00 84.50 624 PHE A C 1
ATOM 4947 O O . PHE A 1 624 ? 38.309 -30.895 -58.587 1.00 84.50 624 PHE A O 1
ATOM 4954 N N . GLU A 1 625 ? 40.537 -30.788 -58.831 1.00 84.62 625 GLU A N 1
ATOM 4955 C CA . GLU A 1 625 ? 40.648 -32.123 -59.418 1.00 84.62 625 GLU A CA 1
ATOM 4956 C C . GLU A 1 625 ? 40.396 -33.227 -58.368 1.00 84.62 625 GLU A C 1
ATOM 4958 O O . GLU A 1 625 ? 40.824 -33.098 -57.214 1.00 84.62 625 GLU A O 1
ATOM 4963 N N . PRO A 1 626 ? 39.710 -34.329 -58.734 1.00 88.12 626 PRO A N 1
ATOM 4964 C CA . PRO A 1 626 ? 39.553 -35.486 -57.858 1.00 88.12 626 PRO A CA 1
ATOM 4965 C C . PRO A 1 626 ? 40.893 -36.120 -57.471 1.00 88.12 626 PRO A C 1
ATOM 4967 O O . PRO A 1 626 ? 41.780 -36.284 -58.307 1.00 88.12 626 PRO A O 1
ATOM 4970 N N . ILE A 1 627 ? 41.007 -36.558 -56.218 1.00 88.75 627 ILE A N 1
ATOM 4971 C CA . ILE A 1 627 ? 42.209 -37.208 -55.688 1.00 88.75 627 ILE A CA 1
ATOM 4972 C C . ILE A 1 627 ? 41.953 -38.715 -55.616 1.00 88.75 627 ILE A C 1
ATOM 4974 O O . ILE A 1 627 ? 41.053 -39.157 -54.904 1.00 88.75 627 ILE A O 1
ATOM 4978 N N . MET A 1 628 ? 42.733 -39.509 -56.349 1.00 89.88 628 MET A N 1
ATOM 4979 C CA . MET A 1 628 ? 42.657 -40.972 -56.334 1.00 89.88 628 MET A CA 1
ATOM 4980 C C . MET A 1 628 ? 43.851 -41.541 -55.574 1.00 89.88 628 MET A C 1
ATOM 4982 O O . MET A 1 628 ? 44.992 -41.262 -55.936 1.00 89.88 628 MET A O 1
ATOM 4986 N N . MET A 1 629 ? 43.594 -42.339 -54.539 1.00 89.56 629 MET A N 1
ATOM 4987 C CA . MET A 1 629 ? 44.641 -42.965 -53.727 1.00 89.56 629 MET A CA 1
ATOM 4988 C C . MET A 1 629 ? 44.273 -44.394 -53.345 1.00 89.56 629 MET A C 1
ATOM 4990 O O . MET A 1 629 ? 43.115 -44.805 -53.448 1.00 89.56 629 MET A O 1
ATOM 4994 N N . ARG A 1 630 ? 45.253 -45.164 -52.871 1.00 88.56 630 ARG A N 1
ATOM 4995 C CA . ARG A 1 630 ? 44.981 -46.483 -52.298 1.00 88.56 630 ARG A CA 1
ATOM 4996 C C . ARG A 1 630 ? 44.331 -46.333 -50.934 1.00 88.56 630 ARG A C 1
ATOM 4998 O O . ARG A 1 630 ? 44.623 -45.395 -50.197 1.00 88.56 630 ARG A O 1
ATOM 5005 N N . SER A 1 631 ? 43.498 -47.302 -50.568 1.00 85.50 631 SER A N 1
ATOM 5006 C CA . SER A 1 631 ? 42.808 -47.282 -49.274 1.00 85.50 631 SER A CA 1
ATOM 5007 C C . SER A 1 631 ? 43.742 -47.266 -48.060 1.00 85.50 631 SER A C 1
ATOM 5009 O O . SER A 1 631 ? 43.330 -46.840 -46.989 1.00 85.50 631 SER A O 1
ATOM 5011 N N . GLU A 1 632 ? 44.984 -47.727 -48.223 1.00 86.31 632 GLU A N 1
ATOM 5012 C CA . GLU A 1 632 ? 46.023 -47.731 -47.185 1.00 86.31 632 GLU A CA 1
ATOM 5013 C C . GLU A 1 632 ? 46.669 -46.355 -46.946 1.00 86.31 632 GLU A C 1
ATOM 5015 O O . GLU A 1 632 ? 47.167 -46.110 -45.850 1.00 86.31 632 GLU A O 1
ATOM 5020 N N . ASP A 1 633 ? 46.598 -45.449 -47.927 1.00 88.88 633 ASP A N 1
ATOM 5021 C CA . ASP A 1 633 ? 47.237 -44.126 -47.889 1.00 88.88 633 ASP A CA 1
ATOM 5022 C C . ASP A 1 633 ? 46.289 -43.019 -47.377 1.00 88.88 633 ASP A C 1
ATOM 5024 O O . ASP A 1 633 ? 46.693 -41.868 -47.214 1.00 88.88 633 ASP A O 1
ATOM 5028 N N . VAL A 1 634 ? 45.014 -43.344 -47.125 1.00 88.62 634 VAL A N 1
ATOM 5029 C CA . VAL A 1 634 ? 43.992 -42.406 -46.631 1.00 88.62 634 VAL A CA 1
ATOM 5030 C C . VAL A 1 634 ? 43.530 -42.825 -45.244 1.00 88.62 634 VAL A C 1
ATOM 5032 O O . VAL A 1 634 ? 42.992 -43.918 -45.066 1.00 88.62 634 VAL A O 1
ATOM 5035 N N . TYR A 1 635 ? 43.605 -41.916 -44.274 1.00 89.56 635 TYR A N 1
ATOM 5036 C CA . TYR A 1 635 ? 42.929 -42.104 -42.993 1.00 89.56 635 TYR A CA 1
ATOM 5037 C C . TYR A 1 635 ? 41.636 -41.287 -42.937 1.00 89.56 635 TYR A C 1
ATOM 5039 O O . TYR A 1 635 ? 41.656 -40.063 -43.038 1.00 89.56 635 TYR A O 1
ATOM 5047 N N . ILE A 1 636 ? 40.493 -41.946 -42.746 1.00 91.50 636 ILE A N 1
ATOM 5048 C CA . ILE A 1 636 ? 39.230 -41.249 -42.483 1.00 91.50 636 ILE A CA 1
ATOM 5049 C C . ILE A 1 636 ? 39.195 -40.881 -41.000 1.00 91.50 636 ILE A C 1
ATOM 5051 O O . ILE A 1 636 ? 39.207 -41.754 -40.138 1.00 91.50 636 ILE A O 1
ATOM 5055 N N . ASN A 1 637 ? 39.182 -39.585 -40.699 1.00 87.38 637 ASN A N 1
ATOM 5056 C CA . ASN A 1 637 ? 39.115 -39.084 -39.327 1.00 87.38 637 ASN A CA 1
ATOM 5057 C C . ASN A 1 637 ? 37.663 -38.994 -38.833 1.00 87.38 637 ASN A C 1
ATOM 5059 O O . ASN A 1 637 ? 37.376 -39.283 -37.670 1.00 87.38 637 ASN A O 1
ATOM 5063 N N . GLY A 1 638 ? 36.737 -38.653 -39.728 1.00 91.81 638 GLY A N 1
ATOM 5064 C CA . GLY A 1 638 ? 35.319 -38.614 -39.407 1.00 91.81 638 GLY A CA 1
ATOM 5065 C C . GLY A 1 638 ? 34.429 -38.323 -40.603 1.00 91.81 638 GLY A C 1
ATOM 5066 O O . GLY A 1 638 ? 34.893 -37.967 -41.687 1.00 91.81 638 GLY A O 1
ATOM 5067 N N . ARG A 1 639 ? 33.122 -38.470 -40.389 1.00 94.56 639 ARG A N 1
ATOM 5068 C CA . ARG A 1 639 ? 32.075 -38.162 -41.366 1.00 94.56 639 ARG A CA 1
ATOM 5069 C C . ARG A 1 639 ? 31.331 -36.900 -40.961 1.00 94.56 639 ARG A C 1
ATOM 5071 O O . ARG A 1 639 ? 30.919 -36.772 -39.810 1.00 94.56 639 ARG A O 1
ATOM 5078 N N . VAL A 1 640 ? 31.099 -36.007 -41.915 1.00 93.81 640 VAL A N 1
ATOM 5079 C CA . VAL A 1 640 ? 30.287 -34.805 -41.714 1.00 93.81 640 VAL A CA 1
ATOM 5080 C C . VAL A 1 640 ? 28.812 -35.201 -41.656 1.00 93.81 640 VAL A C 1
ATOM 5082 O O . VAL A 1 640 ? 28.285 -35.810 -42.584 1.00 93.81 640 VAL A O 1
ATOM 5085 N N . ILE A 1 641 ? 28.149 -34.881 -40.547 1.00 94.56 641 ILE A N 1
ATOM 5086 C CA . ILE A 1 641 ? 26.748 -35.239 -40.271 1.00 94.56 641 ILE A CA 1
ATOM 5087 C C . ILE A 1 641 ? 25.810 -34.026 -40.239 1.00 94.56 641 ILE A C 1
ATOM 5089 O O . ILE A 1 641 ? 24.592 -34.198 -40.280 1.00 94.56 641 ILE A O 1
ATOM 5093 N N . GLY A 1 642 ? 26.350 -32.807 -40.216 1.00 94.00 642 GLY A N 1
ATOM 5094 C CA . GLY A 1 642 ? 25.562 -31.582 -40.300 1.00 94.00 642 GLY A CA 1
ATOM 5095 C C . GLY A 1 642 ? 26.404 -30.342 -40.575 1.00 94.00 642 GLY A C 1
ATOM 5096 O O . GLY A 1 642 ? 27.628 -30.380 -40.454 1.00 94.00 642 GLY A O 1
ATOM 5097 N N . VAL A 1 643 ? 25.741 -29.250 -40.949 1.00 93.44 643 VAL A N 1
ATOM 5098 C CA . VAL A 1 643 ? 26.368 -27.972 -41.316 1.00 93.44 643 VAL A CA 1
ATOM 5099 C C . VAL A 1 643 ? 25.592 -26.834 -40.661 1.00 93.44 643 VAL A C 1
ATOM 5101 O O . VAL A 1 643 ? 24.401 -26.680 -40.910 1.00 93.44 643 VAL A O 1
ATOM 5104 N N . MET A 1 644 ? 26.257 -26.035 -39.836 1.00 91.19 644 MET A N 1
ATOM 5105 C CA . MET A 1 644 ? 25.739 -24.782 -39.292 1.00 91.19 644 MET A CA 1
ATOM 5106 C C . MET A 1 644 ? 26.194 -23.636 -40.195 1.00 91.19 644 MET A C 1
ATOM 5108 O O . MET A 1 644 ? 27.394 -23.377 -40.321 1.00 91.19 644 MET A O 1
ATOM 5112 N N . LYS A 1 645 ? 25.232 -22.970 -40.835 1.00 89.56 645 LYS A N 1
ATOM 5113 C CA . LYS A 1 645 ? 25.480 -21.795 -41.671 1.00 89.56 645 LYS A CA 1
ATOM 5114 C C . LYS A 1 645 ? 25.813 -20.594 -40.793 1.00 89.56 645 LYS A C 1
ATOM 5116 O O . LYS A 1 645 ? 25.149 -20.384 -39.775 1.00 89.56 645 LYS A O 1
ATOM 5121 N N . LYS A 1 646 ? 26.831 -19.840 -41.205 1.00 74.38 646 LYS A N 1
ATOM 5122 C CA . LYS A 1 646 ? 27.212 -18.579 -40.563 1.00 74.38 646 LYS A CA 1
ATOM 5123 C C . LYS A 1 646 ? 26.145 -17.495 -40.706 1.00 74.38 646 LYS A C 1
ATOM 5125 O O . LYS A 1 646 ? 25.503 -17.439 -41.779 1.00 74.38 646 LYS A O 1
#

Solvent-accessible surface area (backbone atoms only — not comparable to full-atom values): 35794 Å² total; per-residue (Å²): 130,82,55,68,69,58,64,29,66,51,92,60,87,32,64,47,59,44,100,75,86,45,54,43,42,76,56,64,75,31,71,67,53,50,51,52,48,51,51,53,49,52,53,50,53,53,31,55,75,70,75,48,76,52,75,71,52,50,48,51,51,52,36,52,48,57,73,70,44,90,64,93,55,39,43,67,48,79,38,72,65,48,21,50,39,32,65,60,57,54,52,34,54,55,68,39,50,38,89,52,100,84,39,46,80,46,78,40,70,51,73,72,64,31,64,45,89,73,11,35,44,55,69,75,44,62,61,54,82,80,71,45,86,54,83,96,69,75,82,87,85,50,73,64,86,62,42,21,35,36,42,52,50,33,38,42,34,45,51,68,72,33,66,75,54,69,71,36,89,87,60,74,78,72,48,83,52,93,48,75,62,47,44,27,24,41,47,71,28,80,43,67,68,55,49,55,50,50,50,53,56,51,52,61,64,43,53,83,83,42,59,41,50,36,28,34,40,32,19,81,42,66,67,56,35,55,48,52,43,53,58,37,42,75,71,71,44,60,59,42,74,61,44,95,88,72,62,76,75,81,54,79,24,30,33,31,34,33,42,79,68,44,68,93,52,76,29,46,30,30,36,43,42,63,42,12,55,61,59,39,47,65,73,71,95,67,37,73,70,52,45,52,53,46,41,53,41,43,46,28,36,49,36,47,53,54,66,30,18,36,52,38,41,38,38,30,20,43,71,44,63,15,70,63,64,74,48,27,57,56,89,38,32,11,55,39,82,78,28,80,54,51,53,73,59,89,68,57,83,89,72,57,72,72,62,89,66,53,92,60,88,80,43,71,33,46,51,29,43,49,40,50,54,48,41,43,31,78,69,31,56,40,58,71,89,33,50,39,56,62,33,79,39,62,48,89,95,43,82,45,65,35,54,33,28,36,41,30,27,56,96,92,37,80,39,43,35,37,39,30,31,64,26,38,66,73,72,57,40,70,68,37,46,56,49,42,44,52,48,32,70,53,38,80,67,34,44,33,31,39,18,28,6,56,66,54,74,49,40,24,39,51,87,58,46,80,47,76,59,82,81,62,56,53,79,75,37,48,76,87,73,57,52,72,33,47,34,38,33,65,80,79,74,48,47,27,41,38,31,40,33,97,95,58,76,73,47,38,24,48,64,95,50,97,54,76,54,88,77,89,51,72,34,70,28,42,34,76,49,48,46,80,59,42,69,88,63,97,76,89,69,87,68,83,52,70,46,81,40,55,45,85,76,45,93,46,59,93,42,34,35,30,30,37,33,74,59,58,47,35,41,66,74,74,44,46,62,63,19,36,37,36,29,39,58,37,74,74,83,53,76,69,37,43,27,38,36,32,46,98,64,37,30,40,68,30,31,34,37,76,57,90,74,29,33,38,37,34,44,47,22,89,91,47,80,66,45,75,44,48,56,88,66,50,46,45,57,18,34,55,38,30,38,39,44,112